Protein AF-0000000081651656 (afdb_homodimer)

Sequence (688 aa):
MAVCRRSLVIFRLFFKDVCDTKSYRFCSSAVPSQPAPKLKDTLEDSSKSPHETLLRNFGNVMRRVPSPVIVLTTSNDTAKRGMTCSSFTSVSFKPPIISVCVHDPSPMHELLLKTQKFAINILAKDQAHFGSRFSKPFSENTDQFHKIPCNSSSMGLPILKGVAGVLECKAHHVHAVGDHHVWYGEVVEASEELTDEPLLYWERSYRSVGDEIFMKAFEETTLLFDDWDHAAHLRMAWNYIKQHGKDDATPLIKMGIKKYNEKNMDKIQRGYHETVTIFYIHLVADAIRKCNQCQPEMTFEEFLEMQSQLSDRRLVNQYYSPETINSWEASASFIPPDRKPLPKMAVCRRSLVIFRLFFKDVCDTKSYRFCSSAVPSQPAPKLKDTLEDSSKSPHETLLRNFGNVMRRVPSPVIVLTTSNDTAKRGMTCSSFTSVSFKPPIISVCVHDPSPMHELLLKTQKFAINILAKDQAHFGSRFSKPFSENTDQFHKIPCNSSSMGLPILKGVAGVLECKAHHVHAVGDHHVWYGEVVEASEELTDEPLLYWERSYRSVGDEIFMKAFEETTLLFDDWDHAAHLRMAWNYIKQHGKDDATPLIKMGIKKYNEKNMDKIQRGYHETVTIFYIHLVADAIRKCNQCQPEMTFEEFLEMQSQLSDRRLVNQYYSPETINSWEASASFIPPDRKPLPK

Solvent-accessible surface area (backbone atoms only — not comparable to full-atom values): 39263 Å² total; per-residue (Å²): 134,88,80,76,83,78,78,78,85,81,82,79,72,83,71,84,73,84,77,84,81,78,81,74,77,78,76,76,74,74,72,78,71,73,72,69,76,72,70,69,72,67,68,65,73,70,74,60,50,72,65,52,49,40,48,50,32,41,52,57,38,55,32,54,47,47,26,41,35,29,35,43,18,27,40,57,99,86,46,73,51,60,34,44,43,48,42,64,42,69,50,18,69,64,59,40,27,34,37,38,53,40,54,60,85,40,73,64,56,60,50,41,73,72,51,44,38,37,22,42,32,32,26,15,59,87,37,30,33,58,41,28,59,30,45,51,81,87,50,95,87,55,69,83,58,68,94,49,66,62,45,68,44,100,85,54,27,56,40,64,64,83,28,26,20,40,35,34,25,40,56,68,52,74,46,83,44,72,37,12,33,41,37,30,26,36,54,78,42,43,44,64,45,82,90,48,56,52,23,68,46,63,37,97,52,96,58,51,71,48,52,46,30,36,48,48,10,53,75,67,60,52,50,50,72,88,62,64,42,71,66,43,53,51,50,52,49,49,53,38,2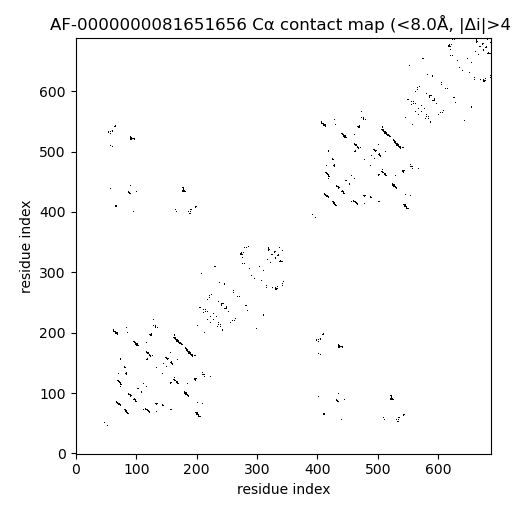8,72,72,54,33,58,78,64,19,47,61,52,50,54,51,49,51,50,53,46,45,62,77,40,51,91,75,53,86,70,76,81,40,38,23,64,52,52,51,50,52,51,51,49,47,48,52,47,59,64,40,50,76,70,44,80,83,60,51,70,68,56,50,42,65,76,44,48,67,72,74,42,84,63,49,59,58,64,24,26,48,72,72,55,64,69,30,68,62,22,32,74,36,74,56,82,57,78,66,38,81,77,85,128,136,81,76,86,78,79,79,81,85,84,78,80,78,81,84,83,74,86,91,80,85,76,79,76,76,77,75,75,76,76,71,79,72,74,75,71,78,72,71,74,72,69,69,66,75,69,74,60,50,71,64,52,50,41,48,49,32,39,49,56,37,55,32,55,48,46,26,42,35,29,35,43,18,29,40,58,100,87,47,75,50,60,34,44,42,50,40,65,41,70,51,19,70,64,59,41,28,35,37,40,54,39,56,60,84,42,73,64,55,60,48,40,73,72,51,45,38,38,22,42,33,32,27,14,58,87,36,30,32,58,41,28,58,30,45,50,81,86,49,94,86,54,69,82,57,68,94,50,66,63,44,69,44,98,86,53,27,54,39,64,64,83,27,24,20,40,37,34,24,39,55,69,50,73,45,84,45,72,38,12,33,40,37,29,26,34,54,76,41,43,43,62,46,82,91,48,55,53,24,68,45,64,34,98,52,97,59,52,71,48,54,46,30,36,47,48,10,51,76,65,60,53,48,50,73,88,62,63,42,71,68,43,53,50,50,52,49,49,52,38,27,73,71,54,32,58,78,64,19,46,63,52,51,55,50,49,51,50,53,45,44,61,77,39,52,91,75,53,85,72,76,82,41,38,22,63,53,53,48,50,52,50,50,50,45,49,51,46,59,64,39,51,76,72,44,81,83,62,50,69,70,55,50,41,65,76,44,49,66,73,75,42,84,63,51,58,58,64,24,26,48,71,71,55,63,69,30,69,61,21,32,74,35,74,58,80,58,78,65,36,80,77,84,127

Structure (mmCIF, N/CA/C/O backbone):
data_AF-0000000081651656-model_v1
#
loop_
_entity.id
_entity.type
_entity.pdbx_description
1 polymer 'Uncharacterized protein LOC102803195'
#
loop_
_atom_site.group_PDB
_atom_site.id
_atom_site.type_symbol
_atom_site.label_atom_id
_atom_site.label_alt_id
_atom_site.label_comp_id
_atom_site.label_asym_id
_atom_site.label_entity_id
_atom_site.label_seq_id
_atom_site.pdbx_PDB_ins_code
_atom_site.Cartn_x
_atom_site.Cartn_y
_atom_site.Cartn_z
_atom_site.occupancy
_atom_site.B_iso_or_equiv
_atom_site.auth_seq_id
_atom_site.auth_comp_id
_atom_site.auth_asym_id
_atom_site.auth_atom_id
_atom_site.pdbx_PDB_model_num
ATOM 1 N N . MET A 1 1 ? -4.996 29.234 -63.312 1 17.23 1 MET A N 1
ATOM 2 C CA . MET A 1 1 ? -3.811 29.594 -64.062 1 17.23 1 MET A CA 1
ATOM 3 C C . MET A 1 1 ? -2.732 30.203 -63.188 1 17.23 1 MET A C 1
ATOM 5 O O . MET A 1 1 ? -1.615 30.453 -63.656 1 17.23 1 MET A O 1
ATOM 9 N N . ALA A 1 2 ? -3.303 30.656 -62.094 1 18.16 2 ALA A N 1
ATOM 10 C CA . ALA A 1 2 ? -2.816 31.797 -61.312 1 18.16 2 ALA A CA 1
ATOM 11 C C . ALA A 1 2 ? -1.531 31.438 -60.594 1 18.16 2 ALA A C 1
ATOM 13 O O . ALA A 1 2 ? -1.496 30.484 -59.812 1 18.16 2 ALA A O 1
ATOM 14 N N . VAL A 1 3 ? -0.406 32.031 -61.031 1 18.34 3 VAL A N 1
ATOM 15 C CA . VAL A 1 3 ? 1.032 32.125 -61.281 1 18.34 3 VAL A CA 1
ATOM 16 C C . VAL A 1 3 ? 1.755 32.375 -59.938 1 18.34 3 VAL A C 1
ATOM 18 O O . VAL A 1 3 ? 1.139 32.781 -58.969 1 18.34 3 VAL A O 1
ATOM 21 N N . CYS A 1 4 ? 3.16 32.469 -59.938 1 18.39 4 CYS A N 1
ATOM 22 C CA . CYS A 1 4 ? 4.531 32.156 -59.531 1 18.39 4 CYS A CA 1
ATOM 23 C C . CYS A 1 4 ? 5.117 33.25 -58.656 1 18.39 4 CYS A C 1
ATOM 25 O O . CYS A 1 4 ? 6.324 33.281 -58.406 1 18.39 4 CYS A O 1
ATOM 27 N N . ARG A 1 5 ? 4.379 34.344 -58.25 1 16.83 5 ARG A N 1
ATOM 28 C CA . ARG A 1 5 ? 5.148 35.562 -58.344 1 16.83 5 ARG A CA 1
ATOM 29 C C . ARG A 1 5 ? 6.129 35.688 -57.188 1 16.83 5 ARG A C 1
ATOM 31 O O . ARG A 1 5 ? 5.785 36.219 -56.125 1 16.83 5 ARG A O 1
ATOM 38 N N . ARG A 1 6 ? 6.875 34.469 -56.688 1 18.61 6 ARG A N 1
ATOM 39 C CA . ARG A 1 6 ? 7.512 34.406 -55.375 1 18.61 6 ARG A CA 1
ATOM 40 C C . ARG A 1 6 ? 8.695 35.375 -55.312 1 18.61 6 ARG A C 1
ATOM 42 O O . ARG A 1 6 ? 9.711 35.188 -55.969 1 18.61 6 ARG A O 1
ATOM 49 N N . SER A 1 7 ? 8.414 36.656 -55.156 1 16.86 7 SER A N 1
ATOM 50 C CA . SER A 1 7 ? 9.242 37.844 -55.281 1 16.86 7 SER A CA 1
ATOM 51 C C . SER A 1 7 ? 10.438 37.781 -54.344 1 16.86 7 SER A C 1
ATOM 53 O O . SER A 1 7 ? 10.344 37.25 -53.219 1 16.86 7 SER A O 1
ATOM 55 N N . LEU A 1 8 ? 11.703 38.188 -54.719 1 18.03 8 LEU A N 1
ATOM 56 C CA . LEU A 1 8 ? 13.164 38.156 -54.719 1 18.03 8 LEU A CA 1
ATOM 57 C C . LEU A 1 8 ? 13.727 39.094 -53.656 1 18.03 8 LEU A C 1
ATOM 59 O O . LEU A 1 8 ? 14.945 39.188 -53.5 1 18.03 8 LEU A O 1
ATOM 63 N N . VAL A 1 9 ? 12.883 39.562 -52.562 1 17.59 9 VAL A N 1
ATOM 64 C CA . VAL A 1 9 ? 13.336 40.906 -52.25 1 17.59 9 VAL A CA 1
ATOM 65 C C . VAL A 1 9 ? 14.758 40.875 -51.688 1 17.59 9 VAL A C 1
ATOM 67 O O . VAL A 1 9 ? 15.148 39.875 -51.062 1 17.59 9 VAL A O 1
ATOM 70 N N . ILE A 1 10 ? 15.578 41.938 -51.906 1 16.58 10 ILE A N 1
ATOM 71 C CA . ILE A 1 10 ? 16.891 42.531 -52.094 1 16.58 10 ILE A CA 1
ATOM 72 C C . ILE A 1 10 ? 17.578 42.719 -50.75 1 16.58 10 ILE A C 1
ATOM 74 O O . ILE A 1 10 ? 17.016 43.344 -49.812 1 16.58 10 ILE A O 1
ATOM 78 N N . PHE A 1 11 ? 18.484 41.719 -50.344 1 17.72 11 PHE A N 1
ATOM 79 C CA . PHE A 1 11 ? 19.375 41.438 -49.25 1 17.72 11 PHE A CA 1
ATOM 80 C C . PHE A 1 11 ? 20.328 42.594 -48.969 1 17.72 11 PHE A C 1
ATOM 82 O O . PHE A 1 11 ? 21.234 42.844 -49.781 1 17.72 11 PHE A O 1
ATOM 89 N N . ARG A 1 12 ? 19.703 43.688 -48.5 1 16.39 12 ARG A N 1
ATOM 90 C CA . ARG A 1 12 ? 20.469 44.938 -48.375 1 16.39 12 ARG A CA 1
ATOM 91 C C . ARG A 1 12 ? 21.703 44.75 -47.531 1 16.39 12 ARG A C 1
ATOM 93 O O . ARG A 1 12 ? 21.625 44.188 -46.406 1 16.39 12 ARG A O 1
ATOM 100 N N . LEU A 1 13 ? 22.938 44.938 -48.031 1 17.17 13 LEU A N 1
ATOM 101 C CA . LEU A 1 13 ? 24.391 44.781 -47.906 1 17.17 13 LEU A CA 1
ATOM 102 C C . LEU A 1 13 ? 24.953 45.688 -46.844 1 17.17 13 LEU A C 1
ATOM 104 O O . LEU A 1 13 ? 26.109 45.562 -46.469 1 17.17 13 LEU A O 1
ATOM 108 N N . PHE A 1 14 ? 24.094 46.562 -46.094 1 17.25 14 PHE A N 1
ATOM 109 C CA . PHE A 1 14 ? 24.844 47.812 -45.906 1 17.25 14 PHE A CA 1
ATOM 110 C C . PHE A 1 14 ? 25.969 47.625 -44.938 1 17.25 14 PHE A C 1
ATOM 112 O O . PHE A 1 14 ? 25.797 46.969 -43.875 1 17.25 14 PHE A O 1
ATOM 119 N N . PHE A 1 15 ? 27.266 47.812 -45.375 1 18.12 15 PHE A N 1
ATOM 120 C CA . PHE A 1 15 ? 28.672 47.688 -45 1 18.12 15 PHE A CA 1
ATOM 121 C C . PHE A 1 15 ? 29.031 48.688 -43.906 1 18.12 15 PHE A C 1
ATOM 123 O O . PHE A 1 15 ? 30.094 49.312 -43.969 1 18.12 15 PHE A O 1
ATOM 130 N N . LYS A 1 16 ? 28.078 49.031 -43 1 17.36 16 LYS A N 1
ATOM 131 C CA . LYS A 1 16 ? 28.469 50.312 -42.469 1 17.36 16 LYS A CA 1
ATOM 132 C C . LYS A 1 16 ? 29.828 50.219 -41.781 1 17.36 16 LYS A C 1
ATOM 134 O O . LYS A 1 16 ? 30.109 49.25 -41.062 1 17.36 16 LYS A O 1
ATOM 139 N N . ASP A 1 17 ? 30.797 51.094 -42.062 1 17.39 17 ASP A N 1
ATOM 140 C CA . ASP A 1 17 ? 32.219 51.469 -42.031 1 17.39 17 ASP A CA 1
ATOM 141 C C . ASP A 1 17 ? 32.656 51.812 -40.625 1 17.39 17 ASP A C 1
ATOM 143 O O . ASP A 1 17 ? 33.875 51.906 -40.375 1 17.39 17 ASP A O 1
ATOM 147 N N . VAL A 1 18 ? 31.75 52.062 -39.656 1 17.45 18 VAL A N 1
ATOM 148 C CA . VAL A 1 18 ? 32.188 53.281 -38.969 1 17.45 18 VAL A CA 1
ATOM 149 C C . VAL A 1 18 ? 33.469 52.969 -38.188 1 17.45 18 VAL A C 1
ATOM 151 O O . VAL A 1 18 ? 33.719 51.844 -37.781 1 17.45 18 VAL A O 1
ATOM 154 N N . CYS A 1 19 ? 34.281 54.062 -37.812 1 17.08 19 CYS A N 1
ATOM 155 C CA . CYS A 1 19 ? 35.594 54.656 -37.688 1 17.08 19 CYS A CA 1
ATOM 156 C C . CYS A 1 19 ? 36.219 54.312 -36.344 1 17.08 19 CYS A C 1
ATOM 158 O O . CYS A 1 19 ? 37.438 54.062 -36.25 1 17.08 19 CYS A O 1
ATOM 160 N N . ASP A 1 20 ? 35.469 54.5 -35.219 1 17.12 20 ASP A N 1
ATOM 161 C CA . ASP A 1 20 ? 36.062 55.469 -34.281 1 17.12 20 ASP A CA 1
ATOM 162 C C . ASP A 1 20 ? 37.25 54.844 -33.531 1 17.12 20 ASP A C 1
ATOM 164 O O . ASP A 1 20 ? 37.344 53.625 -33.375 1 17.12 20 ASP A O 1
ATOM 168 N N . THR A 1 21 ? 38.125 55.75 -32.938 1 17.77 21 THR A N 1
ATOM 169 C CA . THR A 1 21 ? 39.469 56.031 -32.5 1 17.77 21 THR A CA 1
ATOM 170 C C . THR A 1 21 ? 39.844 55.219 -31.297 1 17.77 21 THR A C 1
ATOM 172 O O . THR A 1 21 ? 38.969 54.781 -30.531 1 17.77 21 THR A O 1
ATOM 175 N N . LYS A 1 22 ? 41.25 55.094 -31.078 1 19.75 22 LYS A N 1
ATOM 176 C CA . LYS A 1 22 ? 42.25 54.188 -30.547 1 19.75 22 LYS A CA 1
ATOM 177 C C . LYS A 1 22 ? 42.469 54.406 -29.062 1 19.75 22 LYS A C 1
ATOM 179 O O . LYS A 1 22 ? 43.375 53.812 -28.453 1 19.75 22 LYS A O 1
ATOM 184 N N . SER A 1 23 ? 41.625 55.25 -28.312 1 18.61 23 SER A N 1
ATOM 185 C CA . SER A 1 23 ? 42.469 55.781 -27.234 1 18.61 23 SER A CA 1
ATOM 186 C C . SER A 1 23 ? 43.031 54.656 -26.375 1 18.61 23 SER A C 1
ATOM 188 O O . SER A 1 23 ? 42.438 53.594 -26.234 1 18.61 23 SER A O 1
ATOM 190 N N . TYR A 1 24 ? 44.344 54.875 -25.938 1 18.89 24 TYR A N 1
ATOM 191 C CA . TYR A 1 24 ? 45.469 54.094 -25.391 1 18.89 24 TYR A CA 1
ATOM 192 C C . TYR A 1 24 ? 45.188 53.688 -23.953 1 18.89 24 TYR A C 1
ATOM 194 O O . TYR A 1 24 ? 45.656 54.344 -23.016 1 18.89 24 TYR A O 1
ATOM 202 N N . ARG A 1 25 ? 43.938 53.75 -23.438 1 18.8 25 ARG A N 1
ATOM 203 C CA . ARG A 1 25 ? 44.031 53.844 -21.984 1 18.8 25 ARG A CA 1
ATOM 204 C C . ARG A 1 25 ? 44.875 52.719 -21.391 1 18.8 25 ARG A C 1
ATOM 206 O O . ARG A 1 25 ? 44.906 51.625 -21.938 1 18.8 25 ARG A O 1
ATOM 213 N N . PHE A 1 26 ? 45.781 53.125 -20.438 1 20.94 26 PHE A N 1
ATOM 214 C CA . PHE A 1 26 ? 46.844 52.625 -19.594 1 20.94 26 PHE A CA 1
ATOM 215 C C . PHE A 1 26 ? 46.406 51.375 -18.859 1 20.94 26 PHE A C 1
ATOM 217 O O . PHE A 1 26 ? 45.344 51.344 -18.25 1 20.94 26 PHE A O 1
ATOM 224 N N . CYS A 1 27 ? 46.875 50.219 -19.234 1 19.75 27 CYS A N 1
ATOM 225 C CA . CYS A 1 27 ? 46.531 48.875 -18.812 1 19.75 27 CYS A CA 1
ATOM 226 C C . CYS A 1 27 ? 46.969 48.625 -17.375 1 19.75 27 CYS A C 1
ATOM 228 O O . CYS A 1 27 ? 48.156 48.406 -17.125 1 19.75 27 CYS A O 1
ATOM 230 N N . SER A 1 28 ? 46.594 49.625 -16.422 1 20.53 28 SER A N 1
ATOM 231 C CA . SER A 1 28 ? 47.188 49.344 -15.125 1 20.53 28 SER A CA 1
ATOM 232 C C . SER A 1 28 ? 47.031 47.875 -14.734 1 20.53 28 SER A C 1
ATOM 234 O O . SER A 1 28 ? 46 47.281 -14.953 1 20.53 28 SER A O 1
ATOM 236 N N . SER A 1 29 ? 48.125 47.188 -14.625 1 22.23 29 SER A N 1
ATOM 237 C CA . SER A 1 29 ? 48.375 45.781 -14.352 1 22.23 29 SER A CA 1
ATOM 238 C C . SER A 1 29 ? 47.812 45.375 -12.992 1 22.23 29 SER A C 1
ATOM 240 O O . SER A 1 29 ? 48.438 45.625 -11.961 1 22.23 29 SER A O 1
ATOM 242 N N . ALA A 1 30 ? 46.656 45.781 -12.57 1 22.78 30 ALA A N 1
ATOM 243 C CA . ALA A 1 30 ? 46.375 45.438 -11.18 1 22.78 30 ALA A CA 1
ATOM 244 C C . ALA A 1 30 ? 46.625 43.969 -10.898 1 22.78 30 ALA A C 1
ATOM 246 O O . ALA A 1 30 ? 46.25 43.094 -11.695 1 22.78 30 ALA A O 1
ATOM 247 N N . VAL A 1 31 ? 47.594 43.719 -10.07 1 24.84 31 VAL A N 1
ATOM 248 C CA . VAL A 1 31 ? 48.125 42.438 -9.555 1 24.84 31 VAL A CA 1
ATOM 249 C C . VAL A 1 31 ? 46.969 41.562 -9.078 1 24.84 31 VAL A C 1
ATOM 251 O O . VAL A 1 31 ? 46.062 42.031 -8.398 1 24.84 31 VAL A O 1
ATOM 254 N N . PRO A 1 32 ? 46.688 40.406 -9.688 1 24.7 32 PRO A N 1
ATOM 255 C CA . PRO A 1 32 ? 45.531 39.594 -9.336 1 24.7 32 PRO A CA 1
ATOM 256 C C . PRO A 1 32 ? 45.5 39.188 -7.863 1 24.7 32 PRO A C 1
ATOM 258 O O . PRO A 1 32 ? 46.5 38.719 -7.34 1 24.7 32 PRO A O 1
ATOM 261 N N . SER A 1 33 ? 45.031 40.062 -7 1 24.47 33 SER A N 1
ATOM 262 C CA . SER A 1 33 ? 44.969 39.625 -5.609 1 24.47 33 SER A CA 1
ATOM 263 C C . SER A 1 33 ? 44.5 38.188 -5.508 1 24.47 33 SER A C 1
ATOM 265 O O . SER A 1 33 ? 43.625 37.75 -6.258 1 24.47 33 SER A O 1
ATOM 267 N N . GLN A 1 34 ? 45.375 37.281 -5.09 1 25.28 34 GLN A N 1
ATOM 268 C CA . GLN A 1 34 ? 45.125 35.844 -4.875 1 25.28 34 GLN A CA 1
ATOM 269 C C . GLN A 1 34 ? 43.812 35.625 -4.133 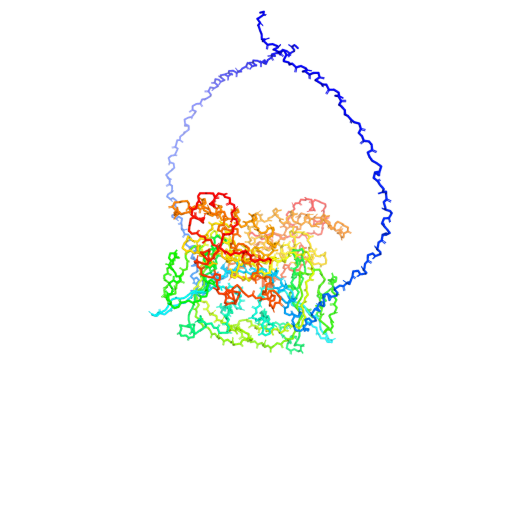1 25.28 34 GLN A C 1
ATOM 271 O O . GLN A 1 34 ? 43.562 36.25 -3.109 1 25.28 34 GLN A O 1
ATOM 276 N N . PRO A 1 35 ? 42.75 35.406 -4.855 1 27.45 35 PRO A N 1
ATOM 277 C CA . PRO A 1 35 ? 41.531 35.281 -4.055 1 27.45 35 PRO A CA 1
ATOM 278 C C . PRO A 1 35 ? 41.75 34.469 -2.783 1 27.45 35 PRO A C 1
ATOM 280 O O . PRO A 1 35 ? 42.625 33.594 -2.73 1 27.45 35 PRO A O 1
ATOM 283 N N . ALA A 1 36 ? 41.5 35 -1.613 1 28.02 36 ALA A N 1
ATOM 284 C CA . ALA A 1 36 ? 41.5 34.312 -0.337 1 28.02 36 ALA A CA 1
ATOM 285 C C . ALA A 1 36 ? 40.938 32.875 -0.49 1 28.02 36 ALA A C 1
ATOM 287 O O . ALA A 1 36 ? 40.062 32.656 -1.305 1 28.02 36 ALA A O 1
ATOM 288 N N . PRO A 1 37 ? 41.781 31.906 -0.199 1 25.22 37 PRO A N 1
ATOM 289 C CA . PRO A 1 37 ? 41.188 30.562 -0.336 1 25.22 37 PRO A CA 1
ATOM 290 C C . PRO A 1 37 ? 39.75 30.516 0.147 1 25.22 37 PRO A C 1
ATOM 292 O O . PRO A 1 37 ? 39.375 31.172 1.126 1 25.22 37 PRO A O 1
ATOM 295 N N . LYS A 1 38 ? 38.812 30.484 -0.799 1 27.73 38 LYS A N 1
ATOM 296 C CA . LYS A 1 38 ? 37.438 30.188 -0.373 1 27.73 38 LYS A CA 1
ATOM 297 C C . LYS A 1 38 ? 37.438 29.25 0.837 1 27.73 38 LYS A C 1
ATOM 299 O O . LYS A 1 38 ? 38 28.156 0.788 1 27.73 38 LYS A O 1
ATOM 304 N N . LEU A 1 39 ? 37.562 29.828 1.948 1 26.62 39 LEU A N 1
ATOM 305 C CA . LEU A 1 39 ? 37.188 28.922 3.027 1 26.62 39 LEU A CA 1
ATOM 306 C C . LEU A 1 39 ? 36.031 28 2.604 1 26.62 39 LEU A C 1
ATOM 308 O O . LEU A 1 39 ? 34.938 28.469 2.34 1 26.62 39 LEU A O 1
ATOM 312 N N . LYS A 1 40 ? 36.375 27.094 1.708 1 28.69 40 LYS A N 1
ATOM 313 C CA . LYS A 1 40 ? 35.438 26 1.62 1 28.69 40 LYS A CA 1
ATOM 314 C C . LYS A 1 40 ? 34.719 25.781 2.947 1 28.69 40 LYS A C 1
ATOM 316 O O . LYS A 1 40 ? 35.312 25.344 3.928 1 28.69 40 LYS A O 1
ATOM 321 N N . ASP A 1 41 ? 33.969 26.797 3.373 1 29.22 41 ASP A N 1
ATOM 322 C CA . ASP A 1 41 ? 33 26.453 4.438 1 29.22 41 ASP A CA 1
ATOM 323 C C . ASP A 1 41 ? 32.594 25 4.352 1 29.22 41 ASP A C 1
ATOM 325 O O . ASP A 1 41 ? 31.875 24.609 3.414 1 29.22 41 ASP A O 1
ATOM 329 N N . THR A 1 42 ? 33.5 24.125 4.512 1 31.84 42 THR A N 1
ATOM 330 C CA . THR A 1 42 ? 33.188 22.781 4.965 1 31.84 42 THR A CA 1
ATOM 331 C C . THR A 1 42 ? 31.906 22.797 5.812 1 31.84 42 THR A C 1
ATOM 333 O O . THR A 1 42 ? 31.953 23.094 7.008 1 31.84 42 THR A O 1
ATOM 336 N N . LEU A 1 43 ? 30.953 23.641 5.582 1 32.75 43 LEU A N 1
ATOM 337 C CA . LEU A 1 43 ? 29.703 23.328 6.266 1 32.75 43 LEU A CA 1
ATOM 338 C C . LEU A 1 43 ? 29.656 21.859 6.676 1 32.75 43 LEU A C 1
ATOM 340 O O . LEU A 1 43 ? 29.75 20.969 5.828 1 32.75 43 LEU A O 1
ATOM 344 N N . GLU A 1 44 ? 30.375 21.562 7.641 1 34.28 44 GLU A N 1
ATOM 345 C CA . GLU A 1 44 ? 30.375 20.312 8.383 1 34.28 44 GLU A CA 1
ATOM 346 C C . GLU A 1 44 ? 29.062 19.547 8.18 1 34.28 44 GLU A C 1
ATOM 348 O O . GLU A 1 44 ? 27.984 20.094 8.406 1 34.28 44 GLU A O 1
ATOM 353 N N . ASP A 1 45 ? 28.797 18.922 7.074 1 40.69 45 ASP A N 1
ATOM 354 C CA . ASP A 1 45 ? 27.938 17.75 7.125 1 40.69 45 ASP A CA 1
ATOM 355 C C . ASP A 1 45 ? 27.734 17.266 8.562 1 40.69 45 ASP A C 1
ATOM 357 O O . ASP A 1 45 ? 28.625 16.641 9.141 1 40.69 45 ASP A O 1
ATOM 361 N N . SER A 1 46 ? 27.562 18.156 9.453 1 44.09 46 SER A N 1
ATOM 362 C CA . SER A 1 46 ? 27.234 17.797 10.828 1 44.09 46 SER A CA 1
ATOM 363 C C . SER A 1 46 ? 26.891 16.312 10.938 1 44.09 46 SER A C 1
ATOM 365 O O . SER A 1 46 ? 26.031 15.82 10.203 1 44.09 46 SER A O 1
ATOM 367 N N . SER A 1 47 ? 27.781 15.461 11.211 1 51.38 47 SER A N 1
ATOM 368 C CA . SER A 1 47 ? 28 14.031 11.438 1 51.38 47 SER A CA 1
ATOM 369 C C . SER A 1 47 ? 26.734 13.375 12 1 51.38 47 SER A C 1
ATOM 371 O O . SER A 1 47 ? 26.531 13.344 13.219 1 51.38 47 SER A O 1
ATOM 373 N N . LYS A 1 48 ? 25.672 13.477 11.32 1 64.12 48 LYS A N 1
ATOM 374 C CA . LYS A 1 48 ? 24.516 12.719 11.812 1 64.12 48 LYS A CA 1
ATOM 375 C C . LYS A 1 48 ? 24.953 11.391 12.406 1 64.12 48 LYS A C 1
ATOM 377 O O . LYS A 1 48 ? 25.875 10.742 11.898 1 64.12 48 LYS A O 1
ATOM 382 N N . SER A 1 49 ? 24.578 11.273 13.617 1 82.88 49 SER A N 1
ATOM 383 C CA . SER A 1 49 ? 24.812 9.984 14.266 1 82.88 49 SER A CA 1
ATOM 384 C C . SER A 1 49 ? 24.375 8.828 13.367 1 82.88 49 SER A C 1
ATOM 386 O O . SER A 1 49 ? 23.547 9.016 12.477 1 82.88 49 SER A O 1
ATOM 388 N N . PRO A 1 50 ? 25.125 7.891 13.289 1 86.69 50 PRO A N 1
ATOM 389 C CA . PRO A 1 50 ? 24.719 6.703 12.539 1 86.69 50 PRO A CA 1
ATOM 390 C C . PRO A 1 50 ? 23.234 6.398 12.672 1 86.69 50 PRO A C 1
ATOM 392 O O . PRO A 1 50 ? 22.594 5.953 11.711 1 86.69 50 PRO A O 1
ATOM 395 N N . HIS A 1 51 ? 22.719 6.715 13.75 1 89.12 51 HIS A N 1
ATOM 396 C CA . HIS A 1 51 ? 21.297 6.48 13.984 1 89.12 51 HIS A CA 1
ATOM 397 C C . HIS A 1 51 ? 20.438 7.445 13.18 1 89.12 51 HIS A C 1
ATOM 399 O O . HIS A 1 51 ? 19.422 7.047 12.602 1 89.12 51 HIS A O 1
ATOM 405 N N . GLU A 1 52 ? 20.812 8.656 13.102 1 86.88 52 GLU A N 1
ATOM 406 C CA . GLU A 1 52 ? 20.078 9.656 12.344 1 86.88 52 GLU A CA 1
ATOM 407 C C . GLU A 1 52 ? 20.109 9.352 10.852 1 86.88 52 GLU A C 1
ATOM 409 O O . GLU A 1 52 ? 19.125 9.539 10.148 1 86.88 52 GLU A O 1
ATOM 414 N N . THR A 1 53 ? 21.25 8.906 10.461 1 90.69 53 THR A N 1
ATOM 415 C CA . THR A 1 53 ? 21.391 8.531 9.062 1 90.69 53 THR A CA 1
ATOM 416 C C . THR A 1 53 ? 20.484 7.355 8.719 1 90.69 53 THR A C 1
ATOM 418 O O . THR A 1 53 ? 19.844 7.34 7.664 1 90.69 53 THR A O 1
ATOM 421 N N . LEU A 1 54 ? 20.406 6.438 9.633 1 94.31 54 LEU A N 1
ATOM 422 C CA . LEU A 1 54 ? 19.531 5.281 9.445 1 94.31 54 LEU A CA 1
ATOM 423 C C . LEU A 1 54 ? 18.078 5.711 9.328 1 94.31 54 LEU A C 1
ATOM 425 O O . LEU A 1 54 ? 17.359 5.262 8.43 1 94.31 54 LEU A O 1
ATOM 429 N N . LEU A 1 55 ? 17.672 6.543 10.18 1 91.56 55 LEU A N 1
ATOM 430 C CA . LEU A 1 55 ? 16.281 6.992 10.18 1 91.56 55 LEU A CA 1
ATOM 431 C C . LEU A 1 55 ? 15.961 7.766 8.906 1 91.56 55 LEU A C 1
ATOM 433 O O . LEU A 1 55 ? 14.875 7.613 8.344 1 91.56 55 LEU A O 1
ATOM 437 N N . ARG A 1 56 ? 16.922 8.555 8.516 1 87.69 56 ARG A N 1
ATOM 438 C CA . ARG A 1 56 ? 16.734 9.297 7.273 1 87.69 56 ARG A CA 1
ATOM 439 C C . ARG A 1 56 ? 16.609 8.344 6.086 1 87.69 56 ARG A C 1
ATOM 441 O O . ARG A 1 56 ? 15.711 8.5 5.254 1 87.69 56 ARG A O 1
ATOM 448 N N . ASN A 1 57 ? 17.516 7.422 6.016 1 92.31 57 ASN A N 1
ATOM 449 C CA . ASN A 1 57 ? 17.469 6.445 4.93 1 92.31 57 ASN A CA 1
ATOM 450 C C . ASN A 1 57 ? 16.188 5.617 4.961 1 92.31 57 ASN A C 1
ATOM 452 O O . ASN A 1 57 ? 15.609 5.332 3.918 1 92.31 57 ASN A O 1
ATOM 456 N N . PHE A 1 58 ? 15.781 5.25 6.117 1 94.31 58 PHE A N 1
ATOM 457 C CA . PHE A 1 58 ? 14.531 4.523 6.285 1 94.31 58 PHE A CA 1
ATOM 458 C C . PHE A 1 58 ? 13.352 5.344 5.77 1 94.31 58 PHE A C 1
ATOM 460 O O . PHE A 1 58 ? 12.531 4.844 4.996 1 94.31 58 PHE A O 1
ATOM 467 N N . GLY A 1 59 ? 13.297 6.57 6.191 1 89.12 59 GLY A N 1
ATOM 468 C CA . GLY A 1 59 ? 12.273 7.48 5.707 1 89.12 59 GLY A CA 1
ATOM 469 C C . GLY A 1 59 ? 12.258 7.605 4.195 1 89.12 59 GLY A C 1
ATOM 470 O O . GLY A 1 59 ? 11.188 7.598 3.58 1 89.12 59 GLY A O 1
ATOM 471 N N . ASN A 1 60 ? 13.438 7.691 3.633 1 86.5 60 ASN A N 1
ATOM 472 C CA . ASN A 1 60 ? 13.555 7.816 2.186 1 86.5 60 ASN A CA 1
ATOM 473 C C . ASN A 1 60 ? 12.984 6.598 1.467 1 86.5 60 ASN A C 1
ATOM 475 O O . ASN A 1 60 ? 12.273 6.734 0.472 1 86.5 60 ASN A O 1
ATOM 479 N N . VAL A 1 61 ? 13.281 5.453 1.968 1 91.25 61 VAL A N 1
ATOM 480 C CA . VAL A 1 61 ? 12.789 4.223 1.355 1 91.25 61 VAL A CA 1
ATOM 481 C C . VAL A 1 61 ? 11.266 4.156 1.479 1 91.25 61 VAL A C 1
ATOM 483 O O . VAL A 1 61 ? 10.57 3.898 0.497 1 91.25 61 VAL A O 1
ATOM 486 N N . MET A 1 62 ? 10.75 4.418 2.633 1 90.44 62 MET A N 1
ATOM 487 C CA . MET A 1 62 ? 9.328 4.219 2.893 1 90.44 62 MET A CA 1
ATOM 488 C C . MET A 1 62 ? 8.492 5.27 2.17 1 90.44 62 MET A C 1
ATOM 490 O O . MET A 1 62 ? 7.328 5.027 1.849 1 90.44 62 MET A O 1
ATOM 494 N N . ARG A 1 63 ? 9.055 6.414 1.902 1 82.38 63 ARG A N 1
ATOM 495 C CA . ARG A 1 63 ? 8.352 7.445 1.147 1 82.38 63 ARG A CA 1
ATOM 496 C C . ARG A 1 63 ? 8.109 7.004 -0.292 1 82.38 63 ARG A C 1
ATOM 498 O O . ARG A 1 63 ? 7.219 7.523 -0.966 1 82.38 63 ARG A O 1
ATOM 505 N N . ARG A 1 64 ? 8.852 6.066 -0.668 1 82.56 64 ARG A N 1
ATOM 506 C CA . ARG A 1 64 ? 8.742 5.598 -2.047 1 82.56 64 ARG A CA 1
ATOM 507 C C . ARG A 1 64 ? 7.789 4.414 -2.152 1 82.56 64 ARG A C 1
ATOM 509 O O . ARG A 1 64 ? 7.445 3.984 -3.254 1 82.56 64 ARG A O 1
ATOM 516 N N . VAL A 1 65 ? 7.324 3.973 -1.112 1 88.62 65 VAL A N 1
ATOM 517 C CA . VAL A 1 65 ? 6.418 2.83 -1.099 1 88.62 65 VAL A CA 1
ATOM 518 C C . VAL A 1 65 ? 4.969 3.32 -1.049 1 88.62 65 VAL A C 1
ATOM 520 O O . VAL A 1 65 ? 4.527 3.865 -0.036 1 88.62 65 VAL A O 1
ATOM 523 N N . PRO A 1 66 ? 4.258 3.086 -2.109 1 88 66 PRO A N 1
ATOM 524 C CA . PRO A 1 66 ? 2.857 3.514 -2.096 1 88 66 PRO A CA 1
ATOM 525 C C . PRO A 1 66 ? 2.016 2.742 -1.083 1 88 66 PRO A C 1
ATOM 527 O O . PRO A 1 66 ? 2.209 1.537 -0.904 1 88 66 PRO A O 1
ATOM 530 N N . SER A 1 67 ? 1.184 3.439 -0.436 1 91.5 67 SER A N 1
ATOM 531 C CA . SER A 1 67 ? 0.265 2.85 0.533 1 91.5 67 SER A CA 1
ATOM 532 C C . SER A 1 67 ? -1.14 3.424 0.383 1 91.5 67 SER A C 1
ATOM 534 O O . SER A 1 67 ? -1.305 4.574 -0.027 1 91.5 67 SER A O 1
ATOM 536 N N . PRO A 1 68 ? -2.133 2.598 0.674 1 92.25 68 PRO A N 1
ATOM 537 C CA . PRO A 1 68 ? -3.488 3.152 0.667 1 92.25 68 PRO A CA 1
ATOM 538 C C . PRO A 1 68 ? -3.721 4.156 1.794 1 92.25 68 PRO A C 1
ATOM 540 O O . PRO A 1 68 ? -3.123 4.039 2.865 1 92.25 68 PRO A O 1
ATOM 543 N N . VAL A 1 69 ? -4.555 5.117 1.511 1 94.75 69 VAL A N 1
ATOM 544 C CA . VAL A 1 69 ? -4.961 6.055 2.551 1 94.75 69 VAL A CA 1
ATOM 545 C C . VAL A 1 69 ? -6.336 5.66 3.09 1 94.75 69 VAL A C 1
ATOM 547 O O . VAL A 1 69 ? -7.301 5.543 2.328 1 94.75 69 VAL A O 1
ATOM 550 N N . ILE A 1 70 ? -6.395 5.477 4.336 1 97.25 70 ILE A N 1
ATOM 551 C CA . ILE A 1 70 ? -7.66 5.098 4.961 1 97.25 70 ILE A CA 1
ATOM 552 C C . ILE A 1 70 ? -8 6.082 6.074 1 97.25 70 ILE A C 1
ATOM 554 O O . ILE A 1 70 ? -7.141 6.852 6.52 1 97.25 70 ILE A O 1
ATOM 558 N N . VAL A 1 71 ? -9.242 6.109 6.453 1 98 71 VAL A N 1
ATOM 559 C CA . VAL A 1 71 ? -9.68 6.75 7.691 1 98 71 VAL A CA 1
ATOM 560 C C . VAL A 1 71 ? -10.234 5.699 8.648 1 98 71 VAL A C 1
ATOM 562 O O . VAL A 1 71 ? -11.203 5.008 8.328 1 98 71 VAL A O 1
ATOM 565 N N . LEU A 1 72 ? -9.57 5.566 9.734 1 98.56 72 LEU A N 1
ATOM 566 C CA . LEU A 1 72 ? -10.039 4.754 10.852 1 98.56 72 LEU A CA 1
ATOM 567 C C . LEU A 1 72 ? -11.086 5.504 11.672 1 98.56 72 LEU A C 1
ATOM 569 O O . LEU A 1 72 ? -10.836 6.617 12.141 1 98.56 72 LEU A O 1
ATOM 573 N N . THR A 1 73 ? -12.336 4.934 11.766 1 98.31 73 THR A N 1
ATOM 574 C CA . THR A 1 73 ? -13.367 5.605 12.539 1 98.31 73 THR A CA 1
ATOM 575 C C . THR A 1 73 ? -13.875 4.703 13.664 1 98.31 73 THR A C 1
ATOM 577 O O . THR A 1 73 ? -13.898 3.479 13.523 1 98.31 73 THR A O 1
ATOM 580 N N . THR A 1 74 ? -14.219 5.277 14.758 1 98.12 74 THR A N 1
ATOM 581 C CA . THR A 1 74 ? -14.867 4.602 15.875 1 98.12 74 THR A CA 1
ATOM 582 C C . THR A 1 74 ? -15.766 5.57 16.641 1 98.12 74 THR A C 1
ATOM 584 O O . THR A 1 74 ? -15.742 6.777 16.391 1 98.12 74 THR A O 1
ATOM 587 N N . SER A 1 75 ? -16.625 4.969 17.406 1 96.19 75 SER A N 1
ATOM 588 C CA . SER A 1 75 ? -17.547 5.797 18.172 1 96.19 75 SER A CA 1
ATOM 589 C C . SER A 1 75 ? -18.094 5.043 19.391 1 96.19 75 SER A C 1
ATOM 591 O O . SER A 1 75 ? -18.109 3.809 19.391 1 96.19 75 SER A O 1
ATOM 593 N N . ASN A 1 76 ? -18.328 5.777 20.375 1 93.5 76 ASN A N 1
ATOM 594 C CA . ASN A 1 76 ? -19.188 5.344 21.469 1 93.5 76 ASN A CA 1
ATOM 595 C C . ASN A 1 76 ? -20.25 6.387 21.797 1 93.5 76 ASN A C 1
ATOM 597 O O . ASN A 1 76 ? -20.562 7.238 20.953 1 93.5 76 ASN A O 1
ATOM 601 N N . ASP A 1 77 ? -20.922 6.23 22.906 1 90.69 77 ASP A N 1
ATOM 602 C CA . ASP A 1 77 ? -22.062 7.094 23.25 1 90.69 77 ASP A CA 1
ATOM 603 C C . ASP A 1 77 ? -21.609 8.547 23.406 1 90.69 77 ASP A C 1
ATOM 605 O O . ASP A 1 77 ? -22.391 9.469 23.203 1 90.69 77 ASP A O 1
ATOM 609 N N . THR A 1 78 ? -20.344 8.781 23.672 1 88.56 78 THR A N 1
ATOM 610 C CA . THR A 1 78 ? -19.906 10.117 24.047 1 88.56 78 THR A CA 1
ATOM 611 C C . THR A 1 78 ? -18.953 10.695 23.016 1 88.56 78 THR A C 1
ATOM 613 O O . THR A 1 78 ? -18.703 11.898 22.984 1 88.56 78 THR A O 1
ATOM 616 N N . ALA A 1 79 ? -18.422 9.82 22.219 1 91.31 79 ALA A N 1
ATOM 617 C CA . ALA A 1 79 ? -17.375 10.32 21.328 1 91.31 79 ALA A CA 1
ATOM 618 C C . ALA A 1 79 ? -17.438 9.633 19.969 1 91.31 79 ALA A C 1
ATOM 620 O O . ALA A 1 79 ? -17.797 8.461 19.875 1 91.31 79 ALA A O 1
ATOM 621 N N . LYS A 1 80 ? -17.156 10.406 18.938 1 93.81 80 LYS A N 1
ATOM 622 C CA . LYS A 1 80 ? -17 9.977 17.547 1 93.81 80 LYS A CA 1
ATOM 623 C C . LYS A 1 80 ? -15.703 10.523 16.953 1 93.81 80 LYS A C 1
ATOM 625 O O . LYS A 1 80 ? -15.469 11.734 16.969 1 93.81 80 LYS A O 1
ATOM 630 N N . ARG A 1 81 ? -14.859 9.609 16.469 1 95.69 81 ARG A N 1
ATOM 631 C CA . ARG A 1 81 ? -13.555 10.078 15.992 1 95.69 81 ARG A CA 1
ATOM 632 C C . ARG A 1 81 ? -13.133 9.336 14.727 1 95.69 81 ARG A C 1
ATOM 634 O O . ARG A 1 81 ? -13.523 8.18 14.516 1 95.69 81 ARG A O 1
ATOM 641 N N . GLY A 1 82 ? -12.328 10.047 13.922 1 97.12 82 GLY A N 1
ATOM 642 C CA . GLY A 1 82 ? -11.617 9.477 12.781 1 97.12 82 GLY A CA 1
ATOM 643 C C . GLY A 1 82 ? -10.141 9.82 12.773 1 97.12 82 GLY A C 1
ATOM 644 O O . GLY A 1 82 ? -9.719 10.789 13.406 1 97.12 82 GLY A O 1
ATOM 645 N N . MET A 1 83 ? -9.414 9.023 12.109 1 96.75 83 MET A N 1
ATOM 646 C CA . MET A 1 83 ? -7.98 9.234 11.969 1 96.75 83 MET A CA 1
ATOM 647 C C . MET A 1 83 ? -7.484 8.742 10.617 1 96.75 83 MET A C 1
ATOM 649 O O . MET A 1 83 ? -7.742 7.598 10.227 1 96.75 83 MET A O 1
ATOM 653 N N . THR A 1 84 ? -6.77 9.578 9.93 1 96.25 84 THR A N 1
ATOM 654 C CA . THR A 1 84 ? -6.125 9.188 8.68 1 96.25 84 THR A CA 1
ATOM 655 C C . THR A 1 84 ? -4.887 8.336 8.953 1 96.25 84 THR A C 1
ATOM 657 O O . THR A 1 84 ? -4.094 8.656 9.844 1 96.25 84 THR A O 1
ATOM 660 N N . CYS A 1 85 ? -4.785 7.281 8.18 1 95.31 85 CYS A N 1
ATOM 661 C CA . CYS A 1 85 ? -3.686 6.34 8.344 1 95.31 85 CYS A CA 1
ATOM 662 C C . CYS A 1 85 ? -3.318 5.691 7.016 1 95.31 85 CYS A C 1
ATOM 664 O O . CYS A 1 85 ? -4.172 5.539 6.141 1 95.31 85 CYS A O 1
ATOM 666 N N . SER A 1 86 ? -2.029 5.34 6.906 1 93.69 86 SER A N 1
ATOM 667 C CA . SER A 1 86 ? -1.594 4.617 5.715 1 93.69 86 SER A CA 1
ATOM 668 C C . SER A 1 86 ? -0.968 3.277 6.082 1 93.69 86 SER A C 1
ATOM 670 O O . SER A 1 86 ? -0.583 2.506 5.199 1 93.69 86 SER A O 1
ATOM 672 N N . SER A 1 87 ? -0.809 3.016 7.352 1 95.12 87 SER A N 1
ATOM 673 C CA . SER A 1 87 ? -0.251 1.752 7.824 1 95.12 87 SER A CA 1
ATOM 674 C C . SER A 1 87 ? -1.321 0.669 7.902 1 95.12 87 SER A C 1
ATOM 676 O O . SER A 1 87 ? -1.498 0.038 8.945 1 95.12 87 SER A O 1
ATOM 678 N N . PHE A 1 88 ? -2.068 0.426 6.895 1 96.75 88 PHE A N 1
ATOM 679 C CA . PHE A 1 88 ? -3.158 -0.535 6.766 1 96.75 88 PHE A CA 1
ATOM 680 C C . PHE A 1 88 ? -2.709 -1.761 5.98 1 96.75 88 PHE A C 1
ATOM 682 O O . PHE A 1 88 ? -2.123 -1.634 4.902 1 96.75 88 PHE A O 1
ATOM 689 N N . THR A 1 89 ? -2.959 -2.941 6.539 1 96.31 89 THR A N 1
ATOM 690 C CA . THR A 1 89 ? -2.598 -4.152 5.812 1 96.31 89 THR A CA 1
ATOM 691 C C . THR A 1 89 ? -3.527 -5.305 6.188 1 96.31 89 THR A C 1
ATOM 693 O O . THR A 1 89 ? -4.066 -5.34 7.297 1 96.31 89 THR A O 1
ATOM 696 N N . SER A 1 90 ? -3.766 -6.195 5.23 1 95.88 90 SER A N 1
ATOM 697 C CA . SER A 1 90 ? -4.41 -7.473 5.52 1 95.88 90 SER A CA 1
ATOM 698 C C . SER A 1 90 ? -3.441 -8.438 6.191 1 95.88 90 SER A C 1
ATOM 700 O O . SER A 1 90 ? -2.307 -8.602 5.738 1 95.88 90 SER A O 1
ATOM 702 N N . VAL A 1 91 ? -3.898 -9.094 7.234 1 97.19 91 VAL A N 1
ATOM 703 C CA . VAL A 1 91 ? -3.012 -9.953 8.016 1 97.19 91 VAL A CA 1
ATOM 704 C C . VAL A 1 91 ? -3.404 -11.414 7.816 1 97.19 91 VAL A C 1
ATOM 706 O O . VAL A 1 91 ? -2.539 -12.281 7.668 1 97.19 91 VAL A O 1
ATOM 709 N N . SER A 1 92 ? -4.668 -11.641 7.844 1 96.44 92 SER A N 1
ATOM 710 C CA . SER A 1 92 ? -5.211 -12.992 7.762 1 96.44 92 SER A CA 1
ATOM 711 C C . SER A 1 92 ? -6.457 -13.039 6.883 1 96.44 92 SER A C 1
ATOM 713 O O . SER A 1 92 ? -7.242 -12.086 6.867 1 96.44 92 SER A O 1
ATOM 715 N N . PHE A 1 93 ? -6.578 -14.133 6.215 1 92.38 93 PHE A N 1
ATOM 716 C CA . PHE A 1 93 ? -7.777 -14.312 5.406 1 92.38 93 PHE A CA 1
ATOM 717 C C . PHE A 1 93 ? -8.797 -15.188 6.133 1 92.38 93 PHE A C 1
ATOM 719 O O . PHE A 1 93 ? -10 -14.938 6.055 1 92.38 93 PHE A O 1
ATOM 726 N N . LYS A 1 94 ? -8.328 -16.234 6.82 1 92.25 94 LYS A N 1
ATOM 727 C CA . LYS A 1 94 ? -9.203 -17.109 7.594 1 92.25 94 LYS A CA 1
ATOM 728 C C . LYS A 1 94 ? -8.75 -17.188 9.047 1 92.25 94 LYS A C 1
ATOM 730 O O . LYS A 1 94 ? -7.871 -17.984 9.391 1 92.25 94 LYS A O 1
ATOM 735 N N . PRO A 1 95 ? -9.508 -16.531 9.977 1 95.81 95 PRO A N 1
ATOM 736 C CA . PRO A 1 95 ? -10.523 -15.508 9.742 1 95.81 95 PRO A CA 1
ATOM 737 C C . PRO A 1 95 ? -9.953 -14.219 9.156 1 95.81 95 PRO A C 1
ATOM 739 O O . PRO A 1 95 ? -8.734 -14.016 9.188 1 95.81 95 PRO A O 1
ATOM 742 N N . PRO A 1 96 ? -10.836 -13.375 8.617 1 97.62 96 PRO A N 1
ATOM 743 C CA . PRO A 1 96 ? -10.328 -12.117 8.07 1 97.62 96 PRO A CA 1
ATOM 744 C C . PRO A 1 96 ? -9.922 -11.125 9.156 1 97.62 96 PRO A C 1
ATOM 746 O O . PRO A 1 96 ? -10.766 -10.695 9.953 1 97.62 96 PRO A O 1
ATOM 749 N N . ILE A 1 97 ? -8.672 -10.812 9.195 1 98.44 97 ILE A N 1
ATOM 750 C CA . ILE A 1 97 ? -8.102 -9.891 10.172 1 98.44 97 ILE A CA 1
ATOM 751 C C . ILE A 1 97 ? -7.23 -8.859 9.469 1 98.44 97 ILE A C 1
ATOM 753 O O . ILE A 1 97 ? -6.473 -9.195 8.555 1 98.44 97 ILE A O 1
ATOM 757 N N . ILE A 1 98 ? -7.379 -7.617 9.82 1 98.5 98 ILE A N 1
ATOM 758 C CA . ILE A 1 98 ? -6.562 -6.527 9.297 1 98.5 98 ILE A CA 1
ATOM 759 C C . ILE A 1 98 ? -5.805 -5.855 10.438 1 98.5 98 ILE A C 1
ATOM 761 O O . ILE A 1 98 ? -6.074 -6.121 11.609 1 98.5 98 ILE A O 1
ATOM 765 N N . SER A 1 99 ? -4.812 -5.055 10.062 1 98.44 99 SER A N 1
ATOM 766 C CA . SER A 1 99 ? -4.098 -4.293 11.078 1 98.44 99 SER A CA 1
ATOM 767 C C . SER A 1 99 ? -3.951 -2.83 10.68 1 98.44 99 SER A C 1
ATOM 769 O O . SER A 1 99 ? -3.941 -2.508 9.484 1 98.44 99 SER A O 1
ATOM 771 N N . VAL A 1 100 ? -3.869 -1.959 11.648 1 98.38 100 VAL A N 1
ATOM 772 C CA . VAL A 1 100 ? -3.555 -0.541 11.523 1 98.38 100 VAL A CA 1
ATOM 773 C C . VAL A 1 100 ? -2.65 -0.105 12.672 1 98.38 100 VAL A C 1
ATOM 775 O O . VAL A 1 100 ? -2.779 -0.602 13.797 1 98.38 100 VAL A O 1
ATOM 778 N N . CYS A 1 101 ? -1.77 0.806 12.406 1 98.19 101 CYS A N 1
ATOM 779 C CA . CYS A 1 101 ? -0.861 1.305 13.438 1 98.19 101 CYS A CA 1
ATOM 780 C C . CYS A 1 101 ? -1.279 2.693 13.906 1 98.19 101 CYS A C 1
ATOM 782 O O . CYS A 1 101 ? -1.446 3.604 13.094 1 98.19 101 CYS A O 1
ATOM 784 N N . VAL A 1 102 ? -1.404 2.822 15.164 1 97.56 102 VAL A N 1
ATOM 785 C CA . VAL A 1 102 ? -1.797 4.086 15.781 1 97.56 102 VAL A CA 1
ATOM 786 C C . VAL A 1 102 ? -0.644 4.633 16.625 1 97.56 102 VAL A C 1
ATOM 788 O O . VAL A 1 102 ? -0.079 3.916 17.453 1 97.56 102 VAL A O 1
ATOM 791 N N . HIS A 1 103 ? -0.328 5.895 16.406 1 94.38 103 HIS A N 1
ATOM 792 C CA . HIS A 1 103 ? 0.799 6.508 17.094 1 94.38 103 HIS A CA 1
ATOM 793 C C . HIS A 1 103 ? 0.618 6.445 18.609 1 94.38 103 HIS A C 1
ATOM 795 O O . HIS A 1 103 ? -0.508 6.523 19.109 1 94.38 103 HIS A O 1
ATOM 801 N N . ASP A 1 104 ? 1.697 6.301 19.328 1 94.38 104 ASP A N 1
ATOM 802 C CA . ASP A 1 104 ? 1.736 6.348 20.797 1 94.38 104 ASP A CA 1
ATOM 803 C C . ASP A 1 104 ? 2.484 7.586 21.281 1 94.38 104 ASP A C 1
ATOM 805 O O . ASP A 1 104 ? 3.695 7.707 21.078 1 94.38 104 ASP A O 1
ATOM 809 N N . PRO A 1 105 ? 1.853 8.523 21.922 1 91.69 105 PRO A N 1
ATOM 810 C CA . PRO A 1 105 ? 0.464 8.5 22.391 1 91.69 105 PRO A CA 1
ATOM 811 C C . PRO A 1 105 ? -0.519 9.016 21.344 1 91.69 105 PRO A C 1
ATOM 813 O O . PRO A 1 105 ? -0.117 9.703 20.391 1 91.69 105 PRO A O 1
ATOM 816 N N . SER A 1 106 ? -1.781 8.578 21.453 1 92.88 106 SER A N 1
ATOM 817 C CA . SER A 1 106 ? -2.83 9.023 20.531 1 92.88 106 SER A CA 1
ATOM 818 C C . SER A 1 106 ? -4.199 8.969 21.203 1 92.88 106 SER A C 1
ATOM 820 O O . SER A 1 106 ? -4.551 7.973 21.828 1 92.88 106 SER A O 1
ATOM 822 N N . PRO A 1 107 ? -4.934 10.031 21.109 1 92.81 107 PRO A N 1
ATOM 823 C CA . PRO A 1 107 ? -6.316 9.984 21.578 1 92.81 107 PRO A CA 1
ATOM 824 C C . PRO A 1 107 ? -7.133 8.875 20.922 1 92.81 107 PRO A C 1
ATOM 826 O O . PRO A 1 107 ? -8.023 8.305 21.562 1 92.81 107 PRO A O 1
ATOM 829 N N . MET A 1 108 ? -6.836 8.531 19.75 1 95.5 108 MET A N 1
ATOM 830 C CA . MET A 1 108 ? -7.535 7.449 19.062 1 95.5 108 MET A CA 1
ATOM 831 C C . MET A 1 108 ? -7.297 6.113 19.766 1 95.5 108 MET A C 1
ATOM 833 O O . MET A 1 108 ? -8.227 5.324 19.938 1 95.5 108 MET A O 1
ATOM 837 N N . HIS A 1 109 ? -6.031 5.898 20.125 1 97 109 HIS A N 1
ATOM 838 C CA . HIS A 1 109 ? -5.719 4.676 20.859 1 97 109 HIS A CA 1
ATOM 839 C C . HIS A 1 109 ? -6.566 4.559 22.125 1 97 109 HIS A C 1
ATOM 841 O O . HIS A 1 109 ? -7.133 3.5 22.406 1 97 109 HIS A O 1
ATOM 847 N N . GLU A 1 110 ? -6.668 5.633 22.859 1 95.69 110 GLU A N 1
ATOM 848 C CA . GLU A 1 110 ? -7.43 5.645 24.109 1 95.69 110 GLU A CA 1
ATOM 849 C C . GLU A 1 110 ? -8.906 5.344 23.859 1 95.69 110 GLU A C 1
ATOM 851 O O . GLU A 1 110 ? -9.531 4.609 24.625 1 95.69 110 GLU A O 1
ATOM 856 N N . LEU A 1 111 ? -9.438 5.906 22.812 1 96.06 111 LEU A N 1
ATOM 857 C CA . LEU A 1 111 ? -10.844 5.684 22.484 1 96.06 111 LEU A CA 1
ATOM 858 C C . LEU A 1 111 ? -11.07 4.25 22.031 1 96.06 111 LEU A C 1
ATOM 860 O O . LEU A 1 111 ? -12.078 3.635 22.391 1 96.06 111 LEU A O 1
ATOM 864 N N . LEU A 1 112 ? -10.172 3.715 21.266 1 98 112 LEU A N 1
ATOM 865 C CA . LEU A 1 112 ? -10.281 2.346 20.781 1 98 112 LEU A CA 1
ATOM 866 C C . LEU A 1 112 ? -10.266 1.351 21.938 1 98 112 LEU A C 1
ATOM 868 O O . LEU A 1 112 ? -10.922 0.311 21.875 1 98 112 LEU A O 1
ATOM 872 N N . LEU A 1 113 ? -9.461 1.651 22.969 1 97.69 113 LEU A N 1
ATOM 873 C CA . LEU A 1 113 ? -9.43 0.791 24.141 1 97.69 113 LEU A CA 1
ATOM 874 C C . LEU A 1 113 ? -10.812 0.679 24.766 1 97.69 113 LEU A C 1
ATOM 876 O O . LEU A 1 113 ? -11.164 -0.365 25.328 1 97.69 113 LEU A O 1
ATOM 880 N N . LYS A 1 114 ? -11.578 1.705 24.625 1 96.94 114 LYS A N 1
ATOM 881 C CA . LYS A 1 114 ? -12.914 1.753 25.219 1 96.94 114 LYS A CA 1
ATOM 882 C C . LYS A 1 114 ? -13.953 1.149 24.281 1 96.94 114 LYS A C 1
ATOM 884 O O . LYS A 1 114 ? -14.859 0.439 24.734 1 96.94 114 LYS A O 1
ATOM 889 N N . THR A 1 115 ? -13.891 1.42 23 1 97.62 115 THR A N 1
ATOM 890 C CA . THR A 1 115 ? -14.938 1.044 22.062 1 97.62 115 THR A CA 1
ATOM 891 C C . THR A 1 115 ? -14.758 -0.398 21.594 1 97.62 115 THR A C 1
ATOM 893 O O . THR A 1 115 ? -15.734 -1.106 21.344 1 97.62 115 THR A O 1
ATOM 896 N N . GLN A 1 116 ? -13.523 -0.812 21.297 1 98.12 116 GLN A N 1
ATOM 897 C CA . GLN A 1 116 ? -13.141 -2.156 20.875 1 98.12 116 GLN A CA 1
ATOM 898 C C . GLN A 1 116 ? -13.773 -2.512 19.531 1 98.12 116 GLN A C 1
ATOM 900 O O . GLN A 1 116 ? -14.047 -3.684 19.266 1 98.12 116 GLN A O 1
ATOM 905 N N . LYS A 1 117 ? -14.172 -1.59 18.797 1 98.56 117 LYS A N 1
ATOM 906 C CA . LYS A 1 117 ? -14.68 -1.727 17.438 1 98.56 117 LYS A CA 1
ATOM 907 C C . LYS A 1 117 ? -14.305 -0.519 16.578 1 98.56 117 LYS A C 1
ATOM 909 O O . LYS A 1 117 ? -14.133 0.587 17.109 1 98.56 117 LYS A O 1
ATOM 914 N N . PHE A 1 118 ? -14.141 -0.713 15.312 1 98.75 118 PHE A N 1
ATOM 915 C CA . PHE A 1 118 ? -13.797 0.388 14.422 1 98.75 118 PHE A CA 1
ATOM 916 C C . PHE A 1 118 ? -14.102 0.028 12.977 1 98.75 118 PHE A C 1
ATOM 918 O O . PHE A 1 118 ? -14.336 -1.14 12.656 1 98.75 118 PHE A O 1
ATOM 925 N N . ALA A 1 119 ? -14.164 1.003 12.188 1 98.69 119 ALA A N 1
ATOM 926 C CA . ALA A 1 119 ? -14.328 0.836 10.742 1 98.69 119 ALA A CA 1
ATOM 927 C C . ALA A 1 119 ? -13.117 1.384 9.992 1 98.69 119 ALA A C 1
ATOM 929 O O . ALA A 1 119 ? -12.547 2.398 10.383 1 98.69 119 ALA A O 1
ATOM 930 N N . ILE A 1 120 ? -12.734 0.691 8.984 1 98.5 120 ILE A N 1
ATOM 931 C CA . ILE A 1 120 ? -11.766 1.172 8 1 98.5 120 ILE A CA 1
ATOM 932 C C . ILE A 1 120 ? -12.5 1.719 6.781 1 98.5 120 ILE A C 1
ATOM 934 O O . ILE A 1 120 ? -13.242 0.988 6.113 1 98.5 120 ILE A O 1
ATOM 938 N N . ASN A 1 121 ? -12.352 2.967 6.52 1 97.5 121 ASN A N 1
ATOM 939 C CA . ASN A 1 121 ? -12.844 3.609 5.305 1 97.5 121 ASN A CA 1
ATOM 940 C C . ASN A 1 121 ? -11.727 3.834 4.293 1 97.5 121 ASN A C 1
ATOM 942 O O . ASN A 1 121 ? -10.891 4.719 4.473 1 97.5 121 ASN A O 1
ATOM 946 N N . ILE A 1 122 ? -11.656 3.006 3.27 1 96.5 122 ILE A N 1
ATOM 947 C CA . ILE A 1 122 ? -10.648 3.166 2.223 1 96.5 122 ILE A CA 1
ATOM 948 C C . ILE A 1 122 ? -11.047 4.32 1.303 1 96.5 122 ILE A C 1
ATOM 950 O O . ILE A 1 122 ? -12.023 4.219 0.554 1 96.5 122 ILE A O 1
ATOM 954 N N . LEU A 1 123 ? -10.258 5.352 1.323 1 95.12 123 LEU A N 1
ATOM 955 C CA . LEU A 1 123 ? -10.648 6.57 0.619 1 95.12 123 LEU A CA 1
ATOM 956 C C . LEU A 1 123 ? -10.523 6.387 -0.89 1 95.12 123 LEU A C 1
ATOM 958 O O . LEU A 1 123 ? -9.594 5.734 -1.365 1 95.12 123 LEU A O 1
ATOM 962 N N . ALA A 1 124 ? -11.414 7.004 -1.535 1 92.75 124 ALA A N 1
ATOM 963 C CA . ALA A 1 124 ? -11.359 7.043 -2.994 1 92.75 124 ALA A CA 1
ATOM 964 C C . ALA A 1 124 ? -10.391 8.117 -3.477 1 92.75 124 ALA A C 1
ATOM 966 O O . ALA A 1 124 ? -10.039 9.031 -2.725 1 92.75 124 ALA A O 1
ATOM 967 N N . LYS A 1 125 ? -10.031 8.039 -4.695 1 89.56 125 LYS A N 1
ATOM 968 C CA . LYS A 1 125 ? -9.016 8.891 -5.309 1 89.56 125 LYS A CA 1
ATOM 969 C C . LYS A 1 125 ? -9.367 10.367 -5.156 1 89.56 125 LYS A C 1
ATOM 971 O O . LYS A 1 125 ? -8.484 11.211 -5.004 1 89.56 125 LYS A O 1
ATOM 976 N N . ASP A 1 126 ? -10.625 10.719 -5.129 1 89.25 126 ASP A N 1
ATOM 977 C CA . ASP A 1 126 ? -11.055 12.117 -5.113 1 89.25 126 ASP A CA 1
ATOM 978 C C . ASP A 1 126 ? -11.383 12.57 -3.691 1 89.25 126 ASP A C 1
ATOM 980 O O . ASP A 1 126 ? -11.969 13.633 -3.494 1 89.25 126 ASP A O 1
ATOM 984 N N . GLN A 1 127 ? -10.977 11.805 -2.723 1 93.12 127 GLN A N 1
ATOM 985 C CA . GLN A 1 127 ? -11.375 12.102 -1.352 1 93.12 127 GLN A CA 1
ATOM 986 C C . GLN A 1 127 ? -10.172 12.516 -0.506 1 93.12 127 GLN A C 1
ATOM 988 O O . GLN A 1 127 ? -10.117 12.211 0.688 1 93.12 127 GLN A O 1
ATOM 993 N N . ALA A 1 128 ? -9.25 13.125 -1.119 1 92.62 128 ALA A N 1
ATOM 994 C CA . ALA A 1 128 ? -8.086 13.617 -0.39 1 92.62 128 ALA A CA 1
ATOM 995 C C . ALA A 1 128 ? -8.5 14.586 0.714 1 92.62 128 ALA A C 1
ATOM 997 O O . ALA A 1 128 ? -7.871 14.633 1.773 1 92.62 128 ALA A O 1
ATOM 998 N N . HIS A 1 129 ? -9.586 15.312 0.521 1 93.19 129 HIS A N 1
ATOM 999 C CA . HIS A 1 129 ? -10.055 16.281 1.507 1 93.19 129 HIS A CA 1
ATOM 1000 C C . HIS A 1 129 ? -10.539 15.586 2.775 1 93.19 129 HIS A C 1
ATOM 1002 O O . HIS A 1 129 ? -10.391 16.125 3.877 1 93.19 129 HIS A O 1
ATOM 1008 N N . PHE A 1 130 ? -11.117 14.367 2.674 1 94.12 130 PHE A N 1
ATOM 1009 C CA . PHE A 1 130 ? -11.43 13.586 3.863 1 94.12 130 PHE A CA 1
ATOM 1010 C C . PHE A 1 130 ? -10.164 13.234 4.629 1 94.12 130 PHE A C 1
ATOM 1012 O O . PHE A 1 130 ? -10.094 13.414 5.848 1 94.12 130 PHE A O 1
ATOM 1019 N N . GLY A 1 131 ? -9.195 12.758 3.855 1 94.94 131 GLY A N 1
ATOM 1020 C CA . GLY A 1 131 ? -7.922 12.414 4.48 1 94.94 131 GLY A CA 1
ATOM 1021 C C . GLY A 1 131 ? -7.297 13.578 5.227 1 94.94 131 GLY A C 1
ATOM 1022 O O . GLY A 1 131 ? -6.797 13.414 6.34 1 94.94 131 GLY A O 1
ATOM 1023 N N . SER A 1 132 ? -7.352 14.711 4.59 1 92.88 132 SER A N 1
ATOM 1024 C CA . SER A 1 132 ? -6.797 15.914 5.199 1 92.88 132 SER A CA 1
ATOM 1025 C C . SER A 1 132 ? -7.531 16.266 6.488 1 92.88 132 SER A C 1
ATOM 1027 O O . SER A 1 132 ? -6.898 16.594 7.5 1 92.88 132 SER A O 1
ATOM 1029 N N . ARG A 1 133 ? -8.812 16.172 6.5 1 93.38 133 ARG A N 1
ATOM 1030 C CA . ARG A 1 133 ? -9.641 16.484 7.66 1 93.38 133 ARG A CA 1
ATOM 1031 C C . ARG A 1 133 ? -9.266 15.609 8.852 1 93.38 133 ARG A C 1
ATOM 1033 O O . ARG A 1 133 ? -9.055 16.109 9.953 1 93.38 133 ARG A O 1
ATOM 1040 N N . PHE A 1 134 ? -9.102 14.398 8.617 1 95 134 PHE A N 1
ATOM 1041 C CA . PHE A 1 134 ? -8.93 13.453 9.711 1 95 134 PHE A CA 1
ATOM 1042 C C . PHE A 1 134 ? -7.457 13.281 10.062 1 95 134 PHE A C 1
ATOM 1044 O O . PHE A 1 134 ? -7.109 12.492 10.945 1 95 134 PHE A O 1
ATOM 1051 N N . SER A 1 135 ? -6.613 13.969 9.359 1 92.5 135 SER A N 1
ATOM 1052 C CA . SER A 1 135 ? -5.195 13.961 9.695 1 92.5 135 SER A CA 1
ATOM 1053 C C . SER A 1 135 ? -4.844 15.086 10.664 1 92.5 135 SER A C 1
ATOM 1055 O O . SER A 1 135 ? -3.744 15.117 11.219 1 92.5 135 SER A O 1
ATOM 1057 N N . LYS A 1 136 ? -5.773 15.977 10.875 1 87.75 136 LYS A N 1
ATOM 1058 C CA . LYS A 1 136 ? -5.547 17.109 11.773 1 87.75 136 LYS A CA 1
ATOM 1059 C C . LYS A 1 136 ? -5.504 16.641 13.227 1 87.75 136 LYS A C 1
ATOM 1061 O O . LYS A 1 136 ? -6.199 15.695 13.609 1 87.75 136 LYS A O 1
ATOM 1066 N N . PRO A 1 137 ? -4.688 17.344 13.977 1 81.31 137 PRO A N 1
ATOM 1067 C CA . PRO A 1 137 ? -4.637 17 15.398 1 81.31 137 PRO A CA 1
ATOM 1068 C C . PRO A 1 137 ? -5.992 17.156 16.094 1 81.31 137 PRO A C 1
ATOM 1070 O O . PRO A 1 137 ? -6.758 18.062 15.758 1 81.31 137 PRO A O 1
ATOM 1073 N N . PHE A 1 138 ? -6.129 16.312 17 1 75.06 138 PHE A N 1
ATOM 1074 C CA . PHE A 1 138 ? -7.383 16.25 17.734 1 75.06 138 PHE A CA 1
ATOM 1075 C C . PHE A 1 138 ? -7.551 17.469 18.625 1 75.06 138 PHE A C 1
ATOM 1077 O O . PHE A 1 138 ? -6.586 17.938 19.234 1 75.06 138 PHE A O 1
ATOM 1084 N N . SER A 1 139 ? -8.727 17.953 18.516 1 77 139 SER A N 1
ATOM 1085 C CA . SER A 1 139 ? -9.18 18.953 19.484 1 77 139 SER A CA 1
ATOM 1086 C C . SER A 1 139 ? -10.555 18.594 20.031 1 77 139 SER A C 1
ATOM 1088 O O . SER A 1 139 ? -11.461 18.234 19.281 1 77 139 SER A O 1
ATOM 1090 N N . GLU A 1 140 ? -10.664 18.469 21.375 1 67.75 140 GLU A N 1
ATOM 1091 C CA . GLU A 1 140 ? -11.891 18.047 22.062 1 67.75 140 GLU A CA 1
ATOM 1092 C C . GLU A 1 140 ? -13.094 18.844 21.562 1 67.75 140 GLU A C 1
ATOM 1094 O O . GLU A 1 140 ? -14.203 18.312 21.5 1 67.75 140 GLU A O 1
ATOM 1099 N N . ASN A 1 141 ? -12.836 19.969 21.172 1 69.69 141 ASN A N 1
ATOM 1100 C CA . ASN A 1 141 ? -13.969 20.844 20.891 1 69.69 141 ASN A CA 1
ATOM 1101 C C . ASN A 1 141 ? -14.273 20.891 19.391 1 69.69 141 ASN A C 1
ATOM 1103 O O . ASN A 1 141 ? -15.047 21.734 18.938 1 69.69 141 ASN A O 1
ATOM 1107 N N . THR A 1 142 ? -13.75 19.953 18.719 1 78.81 142 THR A N 1
ATOM 1108 C CA . THR A 1 142 ? -13.969 20.047 17.281 1 78.81 142 THR A CA 1
ATOM 1109 C C . THR A 1 142 ? -14.742 18.828 16.766 1 78.81 142 THR A C 1
ATOM 1111 O O . THR A 1 142 ? -14.469 17.703 17.172 1 78.81 142 THR A O 1
ATOM 1114 N N . ASP A 1 143 ? -15.82 19.141 16.016 1 87.88 143 ASP A N 1
ATOM 1115 C CA . ASP A 1 143 ? -16.531 18.094 15.297 1 87.88 143 ASP A CA 1
ATOM 1116 C C . ASP A 1 143 ? -15.82 17.719 13.992 1 87.88 143 ASP A C 1
ATOM 1118 O O . ASP A 1 143 ? -16.031 18.375 12.969 1 87.88 143 ASP A O 1
ATOM 1122 N N . GLN A 1 144 ? -15.094 16.656 14.023 1 91.19 144 GLN A N 1
ATOM 1123 C CA . GLN A 1 144 ? -14.328 16.219 12.859 1 91.19 144 GLN A CA 1
ATOM 1124 C C . GLN A 1 144 ? -15.258 15.891 11.688 1 91.19 144 GLN A C 1
ATOM 1126 O O . GLN A 1 144 ? -14.844 15.953 10.531 1 91.19 144 GLN A O 1
ATOM 1131 N N . PHE A 1 145 ? -16.406 15.586 12 1 93.94 145 PHE A N 1
ATOM 1132 C CA . PHE A 1 145 ? -17.297 15.055 10.977 1 93.94 145 PHE A CA 1
ATOM 1133 C C . PHE A 1 145 ? -18.203 16.141 10.414 1 93.94 145 PHE A C 1
ATOM 1135 O O . PHE A 1 145 ? -19.078 15.875 9.594 1 93.94 145 PHE A O 1
ATOM 1142 N N . HIS A 1 146 ? -17.969 17.359 10.844 1 91.38 146 HIS A N 1
ATOM 1143 C CA . HIS A 1 146 ? -18.75 18.484 10.32 1 91.38 146 HIS A CA 1
ATOM 1144 C C . HIS A 1 146 ? -18.672 18.547 8.805 1 91.38 146 HIS A C 1
ATOM 1146 O O . HIS A 1 146 ? -17.578 18.594 8.234 1 91.38 146 HIS A O 1
ATOM 1152 N N . LYS A 1 147 ? -19.781 18.422 8.078 1 90.44 147 LYS A N 1
ATOM 1153 C CA . LYS A 1 147 ? -19.938 18.516 6.629 1 90.44 147 LYS A CA 1
ATOM 1154 C C . LYS A 1 147 ? -19.281 17.328 5.922 1 90.44 147 LYS A C 1
ATOM 1156 O O . LYS A 1 147 ? -18.891 17.422 4.758 1 90.44 147 LYS A O 1
ATOM 1161 N N . ILE A 1 148 ? -19 16.312 6.602 1 93.31 148 ILE A N 1
ATOM 1162 C CA . ILE A 1 148 ? -18.547 15.055 6.012 1 93.31 148 ILE A CA 1
ATOM 1163 C C . ILE A 1 148 ? -19.703 14.062 5.934 1 93.31 148 ILE A C 1
ATOM 1165 O O . ILE A 1 148 ? -20.234 13.641 6.965 1 93.31 148 ILE A O 1
ATOM 1169 N N . PRO A 1 149 ? -20.141 13.766 4.707 1 94.5 149 PRO A N 1
ATOM 1170 C CA . PRO A 1 149 ? -21.219 12.781 4.598 1 94.5 149 PRO A CA 1
ATOM 1171 C C . PRO A 1 149 ? -20.859 11.43 5.207 1 94.5 149 PRO A C 1
ATOM 1173 O O . PRO A 1 149 ? -19.875 10.82 4.816 1 94.5 149 PRO A O 1
ATOM 1176 N N . CYS A 1 150 ? -21.656 11.016 6.152 1 94.62 150 CYS A N 1
ATOM 1177 C CA . CYS A 1 150 ? -21.375 9.789 6.887 1 94.62 150 CYS A CA 1
ATOM 1178 C C . CYS A 1 150 ? -22.656 9.133 7.359 1 94.62 150 CYS A C 1
ATOM 1180 O O . CYS A 1 150 ? -23.656 9.812 7.598 1 94.62 150 CYS A O 1
ATOM 1182 N N . ASN A 1 151 ? -22.688 7.809 7.41 1 94.62 151 ASN A N 1
ATOM 1183 C CA . ASN A 1 151 ? -23.766 7.012 7.992 1 94.62 151 ASN A CA 1
ATOM 1184 C C . ASN A 1 151 ? -23.266 6.203 9.195 1 94.62 151 ASN A C 1
ATOM 1186 O O . ASN A 1 151 ? -22.062 6.023 9.375 1 94.62 151 ASN A O 1
ATOM 1190 N N . SER A 1 152 ? -24.234 5.828 10.008 1 95.69 152 SER A N 1
ATOM 1191 C CA . SER A 1 152 ? -23.922 4.906 11.102 1 95.69 152 SER A CA 1
ATOM 1192 C C . SER A 1 152 ? -24.188 3.461 10.695 1 95.69 152 SER A C 1
ATOM 1194 O O . SER A 1 152 ? -25.25 3.146 10.156 1 95.69 152 SER A O 1
ATOM 1196 N N . SER A 1 153 ? -23.203 2.674 10.906 1 95.75 153 SER A N 1
ATOM 1197 C CA . SER A 1 153 ? -23.391 1.255 10.617 1 95.75 153 SER A CA 1
ATOM 1198 C C . SER A 1 153 ? -24.297 0.599 11.656 1 95.75 153 SER A C 1
ATOM 1200 O O . SER A 1 153 ? -24.734 1.252 12.602 1 95.75 153 SER A O 1
ATOM 1202 N N . SER A 1 154 ? -24.578 -0.697 11.391 1 93.75 154 SER A N 1
ATOM 1203 C CA . SER A 1 154 ? -25.375 -1.456 12.352 1 93.75 154 SER A CA 1
ATOM 1204 C C . SER A 1 154 ? -24.656 -1.582 13.688 1 93.75 154 SER A C 1
ATOM 1206 O O . SER A 1 154 ? -25.312 -1.711 14.734 1 93.75 154 SER A O 1
ATOM 1208 N N . MET A 1 155 ? -23.375 -1.408 13.742 1 95.12 155 MET A N 1
ATOM 1209 C CA . MET A 1 155 ? -22.578 -1.493 14.961 1 95.12 155 MET A CA 1
ATOM 1210 C C . MET A 1 155 ? -22.406 -0.116 15.586 1 95.12 155 MET A C 1
ATOM 1212 O O . MET A 1 155 ? -21.703 0.026 16.594 1 95.12 155 MET A O 1
ATOM 1216 N N . GLY A 1 156 ? -22.969 0.87 14.938 1 96.44 156 GLY A N 1
ATOM 1217 C CA . GLY A 1 156 ? -22.844 2.223 15.453 1 96.44 156 GLY A CA 1
ATOM 1218 C C . GLY A 1 156 ? -21.578 2.916 15.008 1 96.44 156 GLY A C 1
ATOM 1219 O O . GLY A 1 156 ? -21.188 3.943 15.578 1 96.44 156 GLY A O 1
ATOM 1220 N N . LEU A 1 157 ? -20.891 2.389 14.055 1 98 157 LEU A N 1
ATOM 1221 C CA . LEU A 1 157 ? -19.641 2.957 13.57 1 98 157 LEU A CA 1
ATOM 1222 C C . LEU A 1 157 ? -19.906 4 12.492 1 98 157 LEU A C 1
ATOM 1224 O O . LEU A 1 157 ? -20.766 3.809 11.633 1 98 157 LEU A O 1
ATOM 1228 N N . PRO A 1 158 ? -19.219 5.125 12.539 1 97.88 158 PRO A N 1
ATOM 1229 C CA . PRO A 1 158 ? -19.328 6.09 11.445 1 97.88 158 PRO A CA 1
ATOM 1230 C C . PRO A 1 158 ? -18.734 5.562 10.141 1 97.88 158 PRO A C 1
ATOM 1232 O O . PRO A 1 158 ? -17.578 5.145 10.109 1 97.88 158 PRO A O 1
ATOM 1235 N N . ILE A 1 159 ? -19.469 5.566 9.078 1 97.69 159 ILE A N 1
ATOM 1236 C CA . ILE A 1 159 ? -19.031 5.129 7.762 1 97.69 159 ILE A CA 1
ATOM 1237 C C . ILE A 1 159 ? -19.078 6.305 6.785 1 97.69 159 ILE A C 1
ATOM 1239 O O . ILE A 1 159 ? -20.141 6.887 6.562 1 97.69 159 ILE A O 1
ATOM 1243 N N . LEU A 1 160 ? -17.953 6.652 6.25 1 96.5 160 LEU A N 1
ATOM 1244 C CA . LEU A 1 160 ? -17.891 7.746 5.289 1 96.5 160 LEU A CA 1
ATOM 1245 C C . LEU A 1 160 ? -18.547 7.348 3.967 1 96.5 160 LEU A C 1
ATOM 1247 O O . LEU A 1 160 ? -18.406 6.203 3.523 1 96.5 160 LEU A O 1
ATOM 1251 N N . LYS A 1 161 ? -19.156 8.273 3.338 1 94.81 161 LYS A N 1
ATOM 1252 C CA . LYS A 1 161 ? -19.812 8 2.059 1 94.81 161 LYS A CA 1
ATOM 1253 C C . LYS A 1 161 ? -18.828 8.164 0.901 1 94.81 161 LYS A C 1
ATOM 1255 O O . LYS A 1 161 ? -17.922 9.008 0.956 1 94.81 161 LYS A O 1
ATOM 1260 N N . GLY A 1 162 ? -18.984 7.336 -0.112 1 93.31 162 GLY A N 1
ATOM 1261 C CA . GLY A 1 162 ? -18.234 7.5 -1.347 1 93.31 162 GLY A CA 1
ATOM 1262 C C . GLY A 1 162 ? -16.859 6.859 -1.299 1 93.31 162 GLY A C 1
ATOM 1263 O O . GLY A 1 162 ? -16.062 7.02 -2.225 1 93.31 162 GLY A O 1
ATOM 1264 N N . VAL A 1 163 ? -16.578 6.148 -0.272 1 94.94 163 VAL A N 1
ATOM 1265 C CA . VAL A 1 163 ? -15.258 5.543 -0.119 1 94.94 163 VAL A CA 1
ATOM 1266 C C . VAL A 1 163 ? -15.148 4.316 -1.02 1 94.94 163 VAL A C 1
ATOM 1268 O O . VAL A 1 163 ? -16.156 3.785 -1.488 1 94.94 163 VAL A O 1
ATOM 1271 N N . ALA A 1 164 ? -13.938 3.893 -1.306 1 92.94 164 ALA A N 1
ATOM 1272 C CA . ALA A 1 164 ? -13.672 2.771 -2.203 1 92.94 164 ALA A CA 1
ATOM 1273 C C . ALA A 1 164 ? -14.062 1.445 -1.558 1 92.94 164 ALA A C 1
ATOM 1275 O O . ALA A 1 164 ? -14.406 0.486 -2.254 1 92.94 164 ALA A O 1
ATOM 1276 N N . GLY A 1 165 ? -14.047 1.354 -0.284 1 94.94 165 GLY A N 1
ATOM 1277 C CA . GLY A 1 165 ? -14.398 0.166 0.477 1 94.94 165 GLY A CA 1
ATOM 1278 C C . GLY A 1 165 ? -14.508 0.424 1.968 1 94.94 165 GLY A C 1
ATOM 1279 O O . GLY A 1 165 ? -13.969 1.408 2.475 1 94.94 165 GLY A O 1
ATOM 1280 N N . VAL A 1 166 ? -15.258 -0.446 2.611 1 97.12 166 VAL A N 1
ATOM 1281 C CA . VAL A 1 166 ? -15.445 -0.339 4.055 1 97.12 166 VAL A CA 1
ATOM 1282 C C . VAL A 1 166 ? -15.258 -1.709 4.703 1 97.12 166 VAL A C 1
ATOM 1284 O O . VAL A 1 166 ? -15.727 -2.721 4.18 1 97.12 166 VAL A O 1
ATOM 1287 N N . LEU A 1 167 ? -14.531 -1.732 5.793 1 98.19 167 LEU A N 1
ATOM 1288 C CA . LEU A 1 167 ? -14.414 -2.895 6.664 1 98.19 167 LEU A CA 1
ATOM 1289 C C . LEU A 1 167 ? -14.844 -2.555 8.086 1 98.19 167 LEU A C 1
ATOM 1291 O O . LEU A 1 167 ? -14.312 -1.628 8.695 1 98.19 167 LEU A O 1
ATOM 1295 N N . GLU A 1 168 ? -15.805 -3.205 8.555 1 98.69 168 GLU A N 1
ATOM 1296 C CA . GLU A 1 168 ? -16.188 -3.074 9.953 1 98.69 168 GLU A CA 1
ATOM 1297 C C . GLU A 1 168 ? -15.547 -4.172 10.805 1 98.69 168 GLU A C 1
ATOM 1299 O O . GLU A 1 168 ? -15.609 -5.352 10.453 1 98.69 168 GLU A O 1
ATOM 1304 N N . CYS A 1 169 ? -15.008 -3.7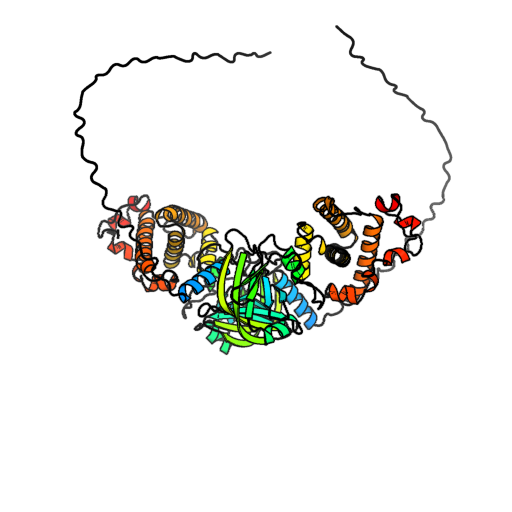5 11.93 1 98.75 169 CYS A N 1
ATOM 1305 C CA . CYS A 1 169 ? -14.156 -4.684 12.656 1 98.75 169 CYS A CA 1
ATOM 1306 C C . CYS A 1 169 ? -14.477 -4.66 14.148 1 98.75 169 CYS A C 1
ATOM 1308 O O . CYS A 1 169 ? -14.828 -3.615 14.695 1 98.75 169 CYS A O 1
ATOM 1310 N N . LYS A 1 170 ? -14.297 -5.82 14.703 1 98.62 170 LYS A N 1
ATOM 1311 C CA . LYS A 1 170 ? -14.125 -5.941 16.156 1 98.62 170 LYS A CA 1
ATOM 1312 C C . LYS A 1 170 ? -12.648 -6.043 16.531 1 98.62 170 LYS A C 1
ATOM 1314 O O . LYS A 1 170 ? -11.883 -6.75 15.867 1 98.62 170 LYS A O 1
ATOM 1319 N N . ALA A 1 171 ? -12.305 -5.266 17.516 1 97.5 171 ALA A N 1
ATOM 1320 C CA . ALA A 1 171 ? -10.906 -5.34 17.938 1 97.5 171 ALA A CA 1
ATOM 1321 C C . ALA A 1 171 ? -10.531 -6.766 18.344 1 97.5 171 ALA A C 1
ATOM 1323 O O . ALA A 1 171 ? -11.289 -7.441 19.047 1 97.5 171 ALA A O 1
ATOM 1324 N N . HIS A 1 172 ? -9.477 -7.219 17.859 1 92.38 172 HIS A N 1
ATOM 1325 C CA . HIS A 1 172 ? -8.969 -8.562 18.125 1 92.38 172 HIS A CA 1
ATOM 1326 C C . HIS A 1 172 ? -7.852 -8.539 19.156 1 92.38 172 HIS A C 1
ATOM 1328 O O . HIS A 1 172 ? -7.973 -9.156 20.219 1 92.38 172 HIS A O 1
ATOM 1334 N N . HIS A 1 173 ? -6.688 -7.859 18.844 1 93.5 173 HIS A N 1
ATOM 1335 C CA . HIS A 1 173 ? -5.523 -7.648 19.703 1 93.5 173 HIS A CA 1
ATOM 1336 C C . HIS A 1 173 ? -4.898 -6.277 19.453 1 93.5 173 HIS A C 1
ATOM 1338 O O . HIS A 1 173 ? -5.141 -5.66 18.422 1 93.5 173 HIS A O 1
ATOM 1344 N N . VAL A 1 174 ? -4.277 -5.805 20.484 1 96.88 174 VAL A N 1
ATOM 1345 C CA . VAL A 1 174 ? -3.453 -4.613 20.297 1 96.88 174 VAL A CA 1
ATOM 1346 C C . VAL A 1 174 ? -2.088 -4.828 20.953 1 96.88 174 VAL A C 1
ATOM 1348 O O . VAL A 1 174 ? -1.994 -5.406 22.031 1 96.88 174 VAL A O 1
ATOM 1351 N N . HIS A 1 175 ? -1.038 -4.496 20.25 1 95.94 175 HIS A N 1
ATOM 1352 C CA . HIS A 1 175 ? 0.333 -4.621 20.734 1 95.94 175 HIS A CA 1
ATOM 1353 C C . HIS A 1 175 ? 1.086 -3.301 20.609 1 95.94 175 HIS A C 1
ATOM 1355 O O . HIS A 1 175 ? 0.93 -2.586 19.609 1 95.94 175 HIS A O 1
ATOM 1361 N N . ALA A 1 176 ? 1.853 -2.996 21.641 1 96.62 176 ALA A N 1
ATOM 1362 C CA . ALA A 1 176 ? 2.783 -1.875 21.547 1 96.62 176 ALA A CA 1
ATOM 1363 C C . ALA A 1 176 ? 4.039 -2.275 20.766 1 96.62 176 ALA A C 1
ATOM 1365 O O . ALA A 1 176 ? 4.676 -3.281 21.094 1 96.62 176 ALA A O 1
ATOM 1366 N N . VAL A 1 177 ? 4.41 -1.565 19.75 1 97.25 177 VAL A N 1
ATOM 1367 C CA . VAL A 1 177 ? 5.602 -1.808 18.938 1 97.25 177 VAL A CA 1
ATOM 1368 C C . VAL A 1 177 ? 6.297 -0.483 18.641 1 97.25 177 VAL A C 1
ATOM 1370 O O . VAL A 1 177 ? 5.832 0.292 17.797 1 97.25 177 VAL A O 1
ATOM 1373 N N . GLY A 1 178 ? 7.398 -0.238 19.297 1 96.81 178 GLY A N 1
ATOM 1374 C CA . GLY A 1 178 ? 8.086 1.03 19.094 1 96.81 178 GLY A CA 1
ATOM 1375 C C . GLY A 1 178 ? 7.234 2.23 19.484 1 96.81 178 GLY A C 1
ATOM 1376 O O . GLY A 1 178 ? 6.727 2.311 20.594 1 96.81 178 GLY A O 1
ATOM 1377 N N . ASP A 1 179 ? 7.031 3.1 18.531 1 96.31 179 ASP A N 1
ATOM 1378 C CA . ASP A 1 179 ? 6.32 4.344 18.812 1 96.31 179 ASP A CA 1
ATOM 1379 C C . ASP A 1 179 ? 4.863 4.258 18.359 1 96.31 179 ASP A C 1
ATOM 1381 O O . ASP A 1 179 ? 4.191 5.277 18.219 1 96.31 179 ASP A O 1
ATOM 1385 N N . HIS A 1 180 ? 4.355 3.023 18.125 1 97.75 180 HIS A N 1
ATOM 1386 C CA . HIS A 1 180 ? 2.961 2.836 17.734 1 97.75 180 HIS A CA 1
ATOM 1387 C C . HIS A 1 180 ? 2.332 1.667 18.484 1 97.75 180 HIS A C 1
ATOM 1389 O O . HIS A 1 180 ? 3.043 0.85 19.078 1 97.75 180 HIS A O 1
ATOM 1395 N N . HIS A 1 181 ? 1.047 1.688 18.484 1 98.25 181 HIS A N 1
ATOM 1396 C CA . HIS A 1 181 ? 0.231 0.521 18.812 1 98.25 181 HIS A CA 1
ATOM 1397 C C . HIS A 1 181 ? -0.316 -0.128 17.547 1 98.25 181 HIS A C 1
ATOM 1399 O O . HIS A 1 181 ? -0.922 0.547 16.703 1 98.25 181 HIS A O 1
ATOM 1405 N N . VAL A 1 182 ? -0.078 -1.399 17.406 1 98.38 182 VAL A N 1
ATOM 1406 C CA . VAL A 1 182 ? -0.646 -2.135 16.281 1 98.38 182 VAL A CA 1
ATOM 1407 C C . VAL A 1 182 ? -1.989 -2.738 16.688 1 98.38 182 VAL A C 1
ATOM 1409 O O . VAL A 1 182 ? -2.049 -3.611 17.562 1 98.38 182 VAL A O 1
ATOM 1412 N N . TRP A 1 183 ? -3.037 -2.24 16.078 1 98.69 183 TRP A N 1
ATOM 1413 C CA . TRP A 1 183 ? -4.387 -2.736 16.312 1 98.69 183 TRP A CA 1
ATOM 1414 C C . TRP A 1 183 ? -4.773 -3.781 15.266 1 98.69 183 TRP A C 1
ATOM 1416 O O . TRP A 1 183 ? -4.664 -3.537 14.062 1 98.69 183 TRP A O 1
ATOM 1426 N N . TYR A 1 184 ? -5.172 -4.902 15.734 1 98.69 184 TYR A N 1
ATOM 1427 C CA . TYR A 1 184 ? -5.727 -5.949 14.883 1 98.69 184 TYR A CA 1
ATOM 1428 C C . TYR A 1 184 ? -7.246 -5.98 14.977 1 98.69 184 TYR A C 1
ATOM 1430 O O . TYR A 1 184 ? -7.805 -5.941 16.078 1 98.69 184 TYR A O 1
ATOM 1438 N N . GLY A 1 185 ? -7.914 -6.012 13.859 1 98.75 185 GLY A N 1
ATOM 1439 C CA . GLY A 1 185 ? -9.367 -6.074 13.812 1 98.75 185 GLY A CA 1
ATOM 1440 C C . GLY A 1 185 ? -9.891 -7.258 13.023 1 98.75 185 GLY A C 1
ATOM 1441 O O . GLY A 1 185 ? -9.5 -7.469 11.875 1 98.75 185 GLY A O 1
ATOM 1442 N N . GLU A 1 186 ? -10.695 -8 13.648 1 98.69 186 GLU A N 1
ATOM 1443 C CA . GLU A 1 186 ? -11.43 -9.031 12.914 1 98.69 186 GLU A CA 1
ATOM 1444 C C . GLU A 1 186 ? -12.57 -8.43 12.109 1 98.69 186 GLU A C 1
ATOM 1446 O O . GLU A 1 186 ? -13.438 -7.75 12.672 1 98.69 186 GLU A O 1
ATOM 1451 N N . VAL A 1 187 ? -12.586 -8.656 10.852 1 98.69 187 VAL A N 1
ATOM 1452 C CA . VAL A 1 187 ? -13.594 -8.078 9.969 1 98.69 187 VAL A CA 1
ATOM 1453 C C . VAL A 1 187 ? -14.914 -8.836 10.125 1 98.69 187 VAL A C 1
ATOM 1455 O O . VAL A 1 187 ? -14.945 -10.062 10.008 1 98.69 187 VAL A O 1
ATOM 1458 N N . VAL A 1 188 ? -15.945 -8.109 10.32 1 98.12 188 VAL A N 1
ATOM 1459 C CA . VAL A 1 188 ? -17.25 -8.75 10.5 1 98.12 188 VAL A CA 1
ATOM 1460 C C . VAL A 1 188 ? -18.172 -8.352 9.359 1 98.12 188 VAL A C 1
ATOM 1462 O O . VAL A 1 188 ? -19.203 -8.992 9.133 1 98.12 188 VAL A O 1
ATOM 1465 N N . GLU A 1 189 ? -17.875 -7.234 8.734 1 97.56 189 GLU A N 1
ATOM 1466 C CA . GLU A 1 189 ? -18.578 -6.777 7.551 1 97.56 189 GLU A CA 1
ATOM 1467 C C . GLU A 1 189 ? -17.641 -6.113 6.559 1 97.56 189 GLU A C 1
ATOM 1469 O O . GLU A 1 189 ? -16.719 -5.398 6.953 1 97.56 189 GLU A O 1
ATOM 1474 N N . ALA A 1 190 ? -17.828 -6.406 5.297 1 96.94 190 ALA A N 1
ATOM 1475 C CA . ALA A 1 190 ? -17.047 -5.809 4.219 1 96.94 190 ALA A CA 1
ATOM 1476 C C . ALA A 1 190 ? -17.938 -5.406 3.051 1 96.94 190 ALA A C 1
ATOM 1478 O O . ALA A 1 190 ? -18.828 -6.16 2.652 1 96.94 190 ALA A O 1
ATOM 1479 N N . SER A 1 191 ? -17.703 -4.211 2.596 1 93.81 191 SER A N 1
ATOM 1480 C CA . SER A 1 191 ? -18.484 -3.74 1.457 1 93.81 191 SER A CA 1
ATOM 1481 C C . SER A 1 191 ? -17.656 -2.826 0.561 1 93.81 191 SER A C 1
ATOM 1483 O O . SER A 1 191 ? -16.719 -2.184 1.024 1 93.81 191 SER A O 1
ATOM 1485 N N . GLU A 1 192 ? -17.875 -2.912 -0.697 1 87.06 192 GLU A N 1
ATOM 1486 C CA . GLU A 1 192 ? -17.266 -2.02 -1.671 1 87.06 192 GLU A CA 1
ATOM 1487 C C . GLU A 1 192 ? -18.281 -1.088 -2.303 1 87.06 192 GLU A C 1
ATOM 1489 O O . GLU A 1 192 ? -19.469 -1.412 -2.357 1 87.06 192 GLU A O 1
ATOM 1494 N N . GLU A 1 193 ? -17.891 0.106 -2.404 1 72.56 193 GLU A N 1
ATOM 1495 C CA . GLU A 1 193 ? -18.688 0.979 -3.258 1 72.56 193 GLU A CA 1
ATOM 1496 C C . GLU A 1 193 ? -18.094 1.066 -4.664 1 72.56 193 GLU A C 1
ATOM 1498 O O . GLU A 1 193 ? -16.875 1.001 -4.84 1 72.56 193 GLU A O 1
ATOM 1503 N N . LEU A 1 194 ? -18.625 0.388 -5.723 1 62.62 194 LEU A N 1
ATOM 1504 C CA . LEU A 1 194 ? -18.234 -0.012 -7.07 1 62.62 194 LEU A CA 1
ATOM 1505 C C . LEU A 1 194 ? -17.109 0.864 -7.602 1 62.62 194 LEU A C 1
ATOM 1507 O O . LEU A 1 194 ? -16.094 0.354 -8.094 1 62.62 194 LEU A O 1
ATOM 1511 N N . THR A 1 195 ? -17.25 2.008 -8.211 1 60.53 195 THR A N 1
ATOM 1512 C CA . THR A 1 195 ? -16.484 2.443 -9.375 1 60.53 195 THR A CA 1
ATOM 1513 C C . THR A 1 195 ? -15.289 3.293 -8.961 1 60.53 195 THR A C 1
ATOM 1515 O O . THR A 1 195 ? -14.516 3.742 -9.805 1 60.53 195 THR A O 1
ATOM 1518 N N . ASP A 1 196 ? -14.742 3.205 -7.621 1 74.5 196 ASP A N 1
ATOM 1519 C CA . ASP A 1 196 ? -13.742 4.25 -7.422 1 74.5 196 ASP A CA 1
ATOM 1520 C C . ASP A 1 196 ? -12.383 3.648 -7.086 1 74.5 196 ASP A C 1
ATOM 1522 O O . ASP A 1 196 ? -12.297 2.619 -6.414 1 74.5 196 ASP A O 1
ATOM 1526 N N . GLU A 1 197 ? -11.383 4.23 -7.73 1 85.62 197 GLU A N 1
ATOM 1527 C CA . GLU A 1 197 ? -9.992 3.9 -7.41 1 85.62 197 GLU A CA 1
ATOM 1528 C C . GLU A 1 197 ? -9.594 4.445 -6.043 1 85.62 197 GLU A C 1
ATOM 1530 O O . GLU A 1 197 ? -9.984 5.555 -5.672 1 85.62 197 GLU A O 1
ATOM 1535 N N . PRO A 1 198 ? -8.867 3.674 -5.254 1 90.69 198 PRO A N 1
ATOM 1536 C CA . PRO A 1 198 ? -8.469 4.148 -3.93 1 90.69 198 PRO A CA 1
ATOM 1537 C C . PRO A 1 198 ? -7.445 5.285 -3.996 1 90.69 198 PRO A C 1
ATOM 1539 O O . PRO A 1 198 ? -6.707 5.395 -4.977 1 90.69 198 PRO A O 1
ATOM 1542 N N . LEU A 1 199 ? -7.488 6.07 -3.033 1 90.25 199 LEU A N 1
ATOM 1543 C CA . LEU A 1 199 ? -6.469 7.098 -2.832 1 90.25 199 LEU A CA 1
ATOM 1544 C C . LEU A 1 199 ? -5.168 6.484 -2.336 1 90.25 199 LEU A C 1
ATOM 1546 O O . LEU A 1 199 ? -5.172 5.676 -1.403 1 90.25 199 LEU A O 1
ATOM 1550 N N . LEU A 1 200 ? -4.07 6.84 -2.986 1 88.62 200 LEU A N 1
ATOM 1551 C CA . LEU A 1 200 ? -2.766 6.324 -2.592 1 88.62 200 LEU A CA 1
ATOM 1552 C C . LEU A 1 200 ? -1.891 7.434 -2.023 1 88.62 200 LEU A C 1
ATOM 1554 O O . LEU A 1 200 ? -1.903 8.562 -2.525 1 88.62 200 LEU A O 1
ATOM 1558 N N . TYR A 1 201 ? -1.271 7.008 -1.029 1 84.88 201 TYR A N 1
ATOM 1559 C CA . TYR A 1 201 ? -0.122 7.797 -0.594 1 84.88 201 TYR A CA 1
ATOM 1560 C C . TYR A 1 201 ? 1.146 7.352 -1.312 1 84.88 201 TYR A C 1
ATOM 1562 O O . TYR A 1 201 ? 1.569 6.199 -1.183 1 84.88 201 TYR A O 1
ATOM 1570 N N . TRP A 1 202 ? 1.542 8.055 -2.236 1 75.44 202 TRP A N 1
ATOM 1571 C CA . TRP A 1 202 ? 2.764 7.73 -2.967 1 75.44 202 TRP A CA 1
ATOM 1572 C C . TRP A 1 202 ? 3.572 8.992 -3.256 1 75.44 202 TRP A C 1
ATOM 1574 O O . TRP A 1 202 ? 3.072 9.93 -3.889 1 75.44 202 TRP A O 1
ATOM 1584 N N . GLU A 1 203 ? 4.414 9.328 -2.506 1 62.38 203 GLU A N 1
ATOM 1585 C CA . GLU A 1 203 ? 5.07 10.562 -2.918 1 62.38 203 GLU A CA 1
ATOM 1586 C C . GLU A 1 203 ? 6.586 10.445 -2.799 1 62.38 203 GLU A C 1
ATOM 1588 O O . GLU A 1 203 ? 7.098 9.828 -1.863 1 62.38 203 GLU A O 1
ATOM 1593 N N . ARG A 1 204 ? 7.07 10.891 -3.889 1 60.31 204 ARG A N 1
ATOM 1594 C CA . ARG A 1 204 ? 8.516 11.07 -4.008 1 60.31 204 ARG A CA 1
ATOM 1595 C C . ARG A 1 204 ? 8.969 12.336 -3.293 1 60.31 204 ARG A C 1
ATOM 1597 O O . ARG A 1 204 ? 10.016 12.898 -3.619 1 60.31 204 ARG A O 1
ATOM 1604 N N . SER A 1 205 ? 7.977 12.781 -2.34 1 61.69 205 SER A N 1
ATOM 1605 C CA . SER A 1 205 ? 8.367 13.984 -1.621 1 61.69 205 SER A CA 1
ATOM 1606 C C . SER A 1 205 ? 8.609 13.695 -0.143 1 61.69 205 SER A C 1
ATOM 1608 O O . SER A 1 205 ? 8.344 12.586 0.328 1 61.69 205 SER A O 1
ATOM 1610 N N . TYR A 1 206 ? 9.258 14.531 0.573 1 68.56 206 TYR A N 1
ATOM 1611 C CA . TYR A 1 206 ? 9.617 14.391 1.979 1 68.56 206 TYR A CA 1
ATOM 1612 C C . TYR A 1 206 ? 8.453 14.781 2.883 1 68.56 206 TYR A C 1
ATOM 1614 O O . TYR A 1 206 ? 8.656 15.133 4.047 1 68.56 206 TYR A O 1
ATOM 1622 N N . ARG A 1 207 ? 7.242 14.594 2.352 1 76.81 207 ARG A N 1
ATOM 1623 C CA . ARG A 1 207 ? 6.07 14.992 3.129 1 76.81 207 ARG A CA 1
ATOM 1624 C C . ARG A 1 207 ? 5.523 13.82 3.934 1 76.81 207 ARG A C 1
ATOM 1626 O O . ARG A 1 207 ? 5.629 12.664 3.512 1 76.81 207 ARG A O 1
ATOM 1633 N N . SER A 1 208 ? 4.996 14.172 5.129 1 81.94 208 SER A N 1
ATOM 1634 C CA . SER A 1 208 ? 4.195 13.203 5.867 1 81.94 208 SER A CA 1
ATOM 1635 C C . SER A 1 208 ? 2.924 12.836 5.109 1 81.94 208 SER A C 1
ATOM 1637 O O . SER A 1 208 ? 2.549 13.516 4.152 1 81.94 208 SER A O 1
ATOM 1639 N N . VAL A 1 209 ? 2.238 11.789 5.594 1 81.62 209 VAL A N 1
ATOM 1640 C CA . VAL A 1 209 ? 0.975 11.383 4.988 1 81.62 209 VAL A CA 1
ATOM 1641 C C . VAL A 1 209 ? -0.033 12.523 5.074 1 81.62 209 VAL A C 1
ATOM 1643 O O . VAL A 1 209 ? -0.685 12.859 4.082 1 81.62 209 VAL A O 1
ATOM 1646 N N . GLY A 1 210 ? -0.12 13.125 6.219 1 86.31 210 GLY A N 1
ATOM 1647 C CA . GLY A 1 210 ? -1.036 14.242 6.391 1 86.31 210 GLY A CA 1
ATOM 1648 C C . GLY A 1 210 ? -0.746 15.406 5.461 1 86.31 210 GLY A C 1
ATOM 1649 O O . GLY A 1 210 ? -1.658 15.945 4.836 1 86.31 210 GLY A O 1
ATOM 1650 N N . ASP A 1 211 ? 0.509 15.734 5.312 1 89.69 211 ASP A N 1
ATOM 1651 C CA . ASP A 1 211 ? 0.897 16.859 4.461 1 89.69 211 ASP A CA 1
ATOM 1652 C C . ASP A 1 211 ? 0.682 16.531 2.986 1 89.69 211 ASP A C 1
ATOM 1654 O O . ASP A 1 211 ? 0.256 17.391 2.211 1 89.69 211 ASP A O 1
ATOM 1658 N N . GLU A 1 212 ? 1.007 15.344 2.652 1 88.56 212 GLU A N 1
ATOM 1659 C CA . GLU A 1 212 ? 0.833 14.945 1.259 1 88.56 212 GLU A CA 1
ATOM 1660 C C . GLU A 1 212 ? -0.638 14.977 0.855 1 88.56 212 GLU A C 1
ATOM 1662 O O . GLU A 1 212 ? -0.982 15.477 -0.218 1 88.56 212 GLU A O 1
ATOM 1667 N N . ILE A 1 213 ? -1.39 14.438 1.697 1 90.12 213 ILE A N 1
ATOM 1668 C CA . ILE A 1 213 ? -2.816 14.375 1.4 1 90.12 213 ILE A CA 1
ATOM 1669 C C . ILE A 1 213 ? -3.41 15.781 1.403 1 90.12 213 ILE A C 1
ATOM 1671 O O . ILE A 1 213 ? -4.262 16.109 0.57 1 90.12 213 ILE A O 1
ATOM 1675 N N . PHE A 1 214 ? -3.02 16.625 2.32 1 92.94 214 PHE A N 1
ATOM 1676 C CA . PHE A 1 214 ? -3.443 18.031 2.361 1 92.94 214 PHE A CA 1
ATOM 1677 C C . PHE A 1 214 ? -3.08 18.734 1.063 1 92.94 214 PHE A C 1
ATOM 1679 O O . PHE A 1 214 ? -3.922 19.406 0.464 1 92.94 214 PHE A O 1
ATOM 1686 N N . MET A 1 215 ? -1.852 18.562 0.65 1 92.62 215 MET A N 1
ATOM 1687 C CA . MET A 1 215 ? -1.379 19.219 -0.56 1 92.62 215 MET A CA 1
ATOM 1688 C C . MET A 1 215 ? -2.129 18.719 -1.788 1 92.62 215 MET A C 1
ATOM 1690 O O . MET A 1 215 ? -2.463 19.5 -2.682 1 92.62 215 MET A O 1
ATOM 1694 N N . LYS A 1 216 ? -2.373 17.484 -1.785 1 90.38 216 LYS A N 1
ATOM 1695 C CA . LYS A 1 216 ? -3.156 16.938 -2.885 1 90.38 216 LYS A CA 1
ATOM 1696 C C . LYS A 1 216 ? -4.551 17.547 -2.934 1 90.38 216 LYS A C 1
ATOM 1698 O O . LYS A 1 216 ? -5.02 17.969 -3.998 1 90.38 216 LYS A O 1
ATOM 1703 N N . ALA A 1 217 ? -5.203 17.578 -1.828 1 92.44 217 ALA A N 1
ATOM 1704 C CA . ALA A 1 217 ? -6.539 18.172 -1.747 1 92.44 217 ALA A CA 1
ATOM 1705 C C . ALA A 1 217 ? -6.516 19.641 -2.182 1 92.44 217 ALA A C 1
ATOM 1707 O O . ALA A 1 217 ? -7.426 20.109 -2.871 1 92.44 217 ALA A O 1
ATOM 1708 N N . PHE A 1 218 ? -5.48 20.344 -1.767 1 93.88 218 PHE A N 1
ATOM 1709 C CA . PHE A 1 218 ? -5.332 21.75 -2.125 1 93.88 218 PHE A CA 1
ATOM 1710 C C . PHE A 1 218 ? -5.098 21.906 -3.623 1 93.88 218 PHE A C 1
ATOM 1712 O O . PHE A 1 218 ? -5.773 22.688 -4.285 1 93.88 218 PHE A O 1
ATOM 1719 N N . GLU A 1 219 ? -4.207 21.109 -4.121 1 92.31 219 GLU A N 1
ATOM 1720 C CA . GLU A 1 219 ? -3.805 21.234 -5.52 1 92.31 219 GLU A CA 1
ATOM 1721 C C . GLU A 1 219 ? -4.934 20.812 -6.453 1 92.31 219 GLU A C 1
ATOM 1723 O O . GLU A 1 219 ? -5.074 21.344 -7.555 1 92.31 219 GLU A O 1
ATOM 1728 N N . GLU A 1 220 ? -5.688 19.922 -5.961 1 89.88 220 GLU A N 1
ATOM 1729 C CA . GLU A 1 220 ? -6.82 19.469 -6.766 1 89.88 220 GLU A CA 1
ATOM 1730 C C . GLU A 1 220 ? -8.078 20.266 -6.445 1 89.88 220 GLU A C 1
ATOM 1732 O O . GLU A 1 220 ? -9.156 19.984 -6.988 1 89.88 220 GLU A O 1
ATOM 1737 N N . THR A 1 221 ? -8.031 21.219 -5.586 1 91.25 221 THR A N 1
ATOM 1738 C CA . THR A 1 221 ? -9.094 22.141 -5.203 1 91.25 221 THR A CA 1
ATOM 1739 C C . THR A 1 221 ? -10.297 21.375 -4.652 1 91.25 221 THR A C 1
ATOM 1741 O O . THR A 1 221 ? -11.445 21.672 -5.008 1 91.25 221 THR A O 1
ATOM 1744 N N . THR A 1 222 ? -9.977 20.391 -3.859 1 89.06 222 THR A N 1
ATOM 1745 C CA . THR A 1 222 ? -11.047 19.609 -3.254 1 89.06 222 THR A CA 1
ATOM 1746 C C . THR A 1 222 ? -11.18 19.922 -1.769 1 89.06 222 THR A C 1
ATOM 1748 O O . THR A 1 222 ? -12.141 19.5 -1.118 1 89.06 222 THR A O 1
ATOM 1751 N N . LEU A 1 223 ? -10.25 20.703 -1.248 1 91.56 223 LEU A N 1
ATOM 1752 C CA . LEU A 1 223 ? -10.328 21.078 0.16 1 91.56 223 LEU A CA 1
ATOM 1753 C C . LEU A 1 223 ? -11.648 21.766 0.469 1 91.56 223 LEU A C 1
ATOM 1755 O O . LEU A 1 223 ? -12.094 22.625 -0.296 1 91.56 223 LEU A O 1
ATOM 1759 N N . LEU A 1 224 ? -12.227 21.375 1.59 1 87.19 224 LEU A N 1
ATOM 1760 C CA . LEU A 1 224 ? -13.438 22.062 2.025 1 87.19 224 LEU A CA 1
ATOM 1761 C C . LEU A 1 224 ? -13.133 23.516 2.408 1 87.19 224 LEU A C 1
ATOM 1763 O O . LEU A 1 224 ? -12.078 23.797 2.975 1 87.19 224 LEU A O 1
ATOM 1767 N N . PHE A 1 225 ? -14.086 24.328 2.117 1 89 225 PHE A N 1
ATOM 1768 C CA . PHE A 1 225 ? -13.883 25.75 2.344 1 89 225 PHE A CA 1
ATOM 1769 C C . PHE A 1 225 ? -13.602 26.031 3.814 1 89 225 PHE A C 1
ATOM 1771 O O . PHE A 1 225 ? -12.734 26.844 4.141 1 89 225 PHE A O 1
ATOM 1778 N N . ASP A 1 226 ? -14.273 25.344 4.676 1 88 226 ASP A N 1
ATOM 1779 C CA . ASP A 1 226 ? -14.109 25.531 6.113 1 88 226 ASP A CA 1
ATOM 1780 C C . ASP A 1 226 ? -12.727 25.078 6.57 1 88 226 ASP A C 1
ATOM 1782 O O . ASP A 1 226 ? -12.273 25.453 7.656 1 88 226 ASP A O 1
ATOM 1786 N N . ASP A 1 227 ? -12.055 24.297 5.734 1 89.94 227 ASP A N 1
ATOM 1787 C CA . ASP A 1 227 ? -10.734 23.781 6.094 1 89.94 227 ASP A CA 1
ATOM 1788 C C . ASP A 1 227 ? -9.625 24.656 5.531 1 89.94 227 ASP A C 1
ATOM 1790 O O . ASP A 1 227 ? -8.445 24.453 5.836 1 89.94 227 ASP A O 1
ATOM 1794 N N . TRP A 1 228 ? -9.992 25.578 4.742 1 91.75 228 TRP A N 1
ATOM 1795 C CA . TRP A 1 228 ? -9.031 26.516 4.16 1 91.75 228 TRP A CA 1
ATOM 1796 C C . TRP A 1 228 ? -8.898 27.766 5.012 1 91.75 228 TRP A C 1
ATOM 1798 O O . TRP A 1 228 ? -9.234 28.875 4.562 1 91.75 228 TRP A O 1
ATOM 1808 N N . ASP A 1 229 ? -8.438 27.594 6.203 1 91.62 229 ASP A N 1
ATOM 1809 C CA . ASP A 1 229 ? -8.242 28.672 7.168 1 91.62 229 ASP A CA 1
ATOM 1810 C C . ASP A 1 229 ? -6.789 29.141 7.195 1 91.62 229 ASP A C 1
ATOM 1812 O O . ASP A 1 229 ? -6.004 28.781 6.312 1 91.62 229 ASP A O 1
ATOM 1816 N N . HIS A 1 230 ? -6.457 29.984 8.117 1 94.5 230 HIS A N 1
ATOM 1817 C CA . HIS A 1 230 ? -5.125 30.578 8.211 1 94.5 230 HIS A CA 1
ATOM 1818 C C . HIS A 1 230 ? -4.055 29.5 8.367 1 94.5 230 HIS A C 1
ATOM 1820 O O . HIS A 1 230 ? -3.029 29.547 7.688 1 94.5 230 HIS A O 1
ATOM 1826 N N . ALA A 1 231 ? -4.309 28.547 9.219 1 93.5 231 ALA A N 1
ATOM 1827 C CA . ALA A 1 231 ? -3.352 27.469 9.422 1 93.5 231 ALA A CA 1
ATOM 1828 C C . ALA A 1 231 ? -3.117 26.688 8.133 1 93.5 231 ALA A C 1
ATOM 1830 O O . ALA A 1 231 ? -1.993 26.266 7.848 1 93.5 231 ALA A O 1
ATOM 1831 N N . ALA A 1 232 ? -4.164 26.453 7.406 1 94.38 232 ALA A N 1
ATOM 1832 C CA . ALA A 1 232 ? -4.051 25.75 6.129 1 94.38 232 ALA A CA 1
ATOM 1833 C C . ALA A 1 232 ? -3.188 26.547 5.145 1 94.38 232 ALA A C 1
ATOM 1835 O O . ALA A 1 232 ? -2.408 25.969 4.387 1 94.38 232 ALA A O 1
ATOM 1836 N N . HIS A 1 233 ? -3.33 27.891 5.09 1 96.56 233 HIS A N 1
ATOM 1837 C CA . HIS A 1 233 ? -2.479 28.734 4.258 1 96.56 233 HIS A CA 1
ATOM 1838 C C . HIS A 1 233 ? -1.009 28.578 4.633 1 96.56 233 HIS A C 1
ATOM 1840 O O . HIS A 1 233 ? -0.155 28.422 3.758 1 96.56 233 HIS A O 1
ATOM 1846 N N . LEU A 1 234 ? -0.786 28.594 5.887 1 96.94 234 LEU A N 1
ATOM 1847 C CA . LEU A 1 234 ? 0.581 28.453 6.375 1 96.94 234 LEU A CA 1
ATOM 1848 C C . LEU A 1 234 ? 1.138 27.078 6.02 1 96.94 234 LEU A C 1
ATOM 1850 O O . LEU A 1 234 ? 2.299 26.953 5.621 1 96.94 234 LEU A O 1
ATOM 1854 N N . ARG A 1 235 ? 0.316 26.047 6.172 1 95.31 235 ARG A N 1
ATOM 1855 C CA . ARG A 1 235 ? 0.731 24.688 5.879 1 95.31 235 ARG A CA 1
ATOM 1856 C C . ARG A 1 235 ? 1.106 24.531 4.406 1 95.31 235 ARG A C 1
ATOM 1858 O O . ARG A 1 235 ? 2.119 23.906 4.082 1 95.31 235 ARG A O 1
ATOM 1865 N N . MET A 1 236 ? 0.258 25.078 3.594 1 96.81 236 MET A N 1
ATOM 1866 C CA . MET A 1 236 ? 0.532 25.047 2.16 1 96.81 236 MET A CA 1
ATOM 1867 C C . MET A 1 236 ? 1.843 25.75 1.841 1 96.81 236 MET A C 1
ATOM 1869 O O . MET A 1 236 ? 2.688 25.219 1.124 1 96.81 236 MET A O 1
ATOM 1873 N N . ALA A 1 237 ? 2.045 26.922 2.359 1 97.56 237 ALA A N 1
ATOM 1874 C CA . ALA A 1 237 ? 3.27 27.688 2.131 1 97.56 237 ALA A CA 1
ATOM 1875 C C . ALA A 1 237 ? 4.488 26.938 2.66 1 97.56 237 ALA A C 1
ATOM 1877 O O . ALA A 1 237 ? 5.516 26.844 1.981 1 97.56 237 ALA A O 1
ATOM 1878 N N . TRP A 1 238 ? 4.293 26.438 3.844 1 95.62 238 TRP A N 1
ATOM 1879 C CA . TRP A 1 238 ? 5.363 25.672 4.48 1 95.62 238 TRP A CA 1
ATOM 1880 C C . TRP A 1 238 ? 5.801 24.516 3.604 1 95.62 238 TRP A C 1
ATOM 1882 O O . TRP A 1 238 ? 6.996 24.312 3.377 1 95.62 238 TRP A O 1
ATOM 1892 N N . ASN A 1 239 ? 4.918 23.75 3.074 1 93.44 239 ASN A N 1
ATOM 1893 C CA . ASN A 1 239 ? 5.223 22.594 2.242 1 93.44 239 ASN A CA 1
ATOM 1894 C C . ASN A 1 239 ? 5.891 23 0.933 1 93.44 239 ASN A C 1
ATOM 1896 O O . ASN A 1 239 ? 6.895 22.422 0.532 1 93.44 239 ASN A O 1
ATOM 1900 N N . TYR A 1 240 ? 5.359 23.984 0.282 1 94.94 240 TYR A N 1
ATOM 1901 C CA . TYR A 1 240 ? 5.918 24.438 -0.99 1 94.94 240 TYR A CA 1
ATOM 1902 C C . TYR A 1 240 ? 7.328 24.984 -0.805 1 94.94 240 TYR A C 1
ATOM 1904 O O . TYR A 1 240 ? 8.227 24.703 -1.604 1 94.94 240 TYR A O 1
ATOM 1912 N N . ILE A 1 241 ? 7.523 25.75 0.197 1 95.06 241 ILE A N 1
ATOM 1913 C CA . ILE A 1 241 ? 8.82 26.375 0.415 1 95.06 241 ILE A CA 1
ATOM 1914 C C . ILE A 1 241 ? 9.852 25.328 0.795 1 95.06 241 ILE A C 1
ATOM 1916 O O . ILE A 1 241 ? 11 25.375 0.34 1 95.06 241 ILE A O 1
ATOM 1920 N N . LYS A 1 242 ? 9.477 24.422 1.606 1 90.56 242 LYS A N 1
ATOM 1921 C CA . LYS A 1 242 ? 10.391 23.328 1.965 1 90.56 242 LYS A CA 1
ATOM 1922 C C . LYS A 1 242 ? 10.789 22.516 0.737 1 90.56 242 LYS A C 1
ATOM 1924 O O . LYS A 1 242 ? 11.93 22.078 0.624 1 90.56 242 LYS A O 1
ATOM 1929 N N . GLN A 1 243 ? 9.883 22.406 -0.118 1 87.94 243 GLN A N 1
ATOM 1930 C CA . GLN A 1 243 ? 10.102 21.547 -1.275 1 87.94 243 GLN A CA 1
ATOM 1931 C C . GLN A 1 243 ? 10.883 22.266 -2.365 1 87.94 243 GLN A C 1
ATOM 1933 O O . GLN A 1 243 ? 11.766 21.688 -2.992 1 87.94 243 GLN A O 1
ATOM 1938 N N . HIS A 1 244 ? 10.547 23.547 -2.576 1 91.56 244 HIS A N 1
ATOM 1939 C CA . HIS A 1 244 ? 11.047 24.203 -3.779 1 91.56 244 HIS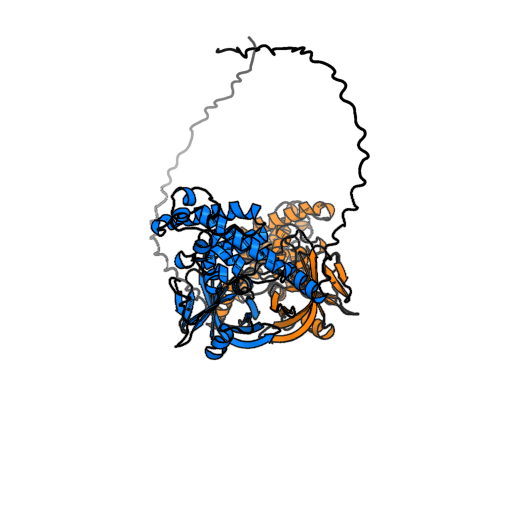 A CA 1
ATOM 1940 C C . HIS A 1 244 ? 11.969 25.359 -3.432 1 91.56 244 HIS A C 1
ATOM 1942 O O . HIS A 1 244 ? 12.656 25.891 -4.305 1 91.56 244 HIS A O 1
ATOM 1948 N N . GLY A 1 245 ? 12 25.688 -2.201 1 92.62 245 GLY A N 1
ATOM 1949 C CA . GLY A 1 245 ? 12.625 26.953 -1.847 1 92.62 245 GLY A CA 1
ATOM 1950 C C . GLY A 1 245 ? 11.703 28.141 -2.031 1 92.62 245 GLY A C 1
ATOM 1951 O O . GLY A 1 245 ? 10.734 28.078 -2.789 1 92.62 245 GLY A O 1
ATOM 1952 N N . LYS A 1 246 ? 12 29.172 -1.377 1 95.69 246 LYS A N 1
ATOM 1953 C CA . LYS A 1 246 ? 11.141 30.344 -1.328 1 95.69 246 LYS A CA 1
ATOM 1954 C C . LYS A 1 246 ? 10.852 30.875 -2.73 1 95.69 246 LYS A C 1
ATOM 1956 O O . LYS A 1 246 ? 9.695 31.094 -3.092 1 95.69 246 LYS A O 1
ATOM 1961 N N . ASP A 1 247 ? 11.797 31.062 -3.535 1 96.19 247 ASP A N 1
ATOM 1962 C CA . ASP A 1 247 ? 11.664 31.719 -4.828 1 96.19 247 ASP A CA 1
ATOM 1963 C C . ASP A 1 247 ? 10.812 30.891 -5.785 1 96.19 247 ASP A C 1
ATOM 1965 O O . ASP A 1 247 ? 9.914 31.438 -6.445 1 96.19 247 ASP A O 1
ATOM 1969 N N . ASP A 1 248 ? 11.055 29.641 -5.82 1 96.81 248 ASP A N 1
ATOM 1970 C CA . ASP A 1 248 ? 10.312 28.766 -6.727 1 96.81 248 ASP A CA 1
ATOM 1971 C C . ASP A 1 248 ? 8.922 28.469 -6.176 1 96.81 248 ASP A C 1
ATOM 1973 O O . ASP A 1 248 ? 7.996 28.172 -6.938 1 96.81 248 ASP A O 1
ATOM 1977 N N . ALA A 1 249 ? 8.789 28.562 -4.906 1 97.31 249 ALA A N 1
ATOM 1978 C CA . ALA A 1 249 ? 7.508 28.266 -4.262 1 97.31 249 ALA A CA 1
ATOM 1979 C C . ALA A 1 249 ? 6.527 29.422 -4.453 1 97.31 249 ALA A C 1
ATOM 1981 O O . ALA A 1 249 ? 5.312 29.203 -4.504 1 97.31 249 ALA A O 1
ATOM 1982 N N . THR A 1 250 ? 7.008 30.609 -4.539 1 97.88 250 THR A N 1
ATOM 1983 C CA . THR A 1 250 ? 6.191 31.812 -4.535 1 97.88 250 THR A CA 1
ATOM 1984 C C . THR A 1 250 ? 5.16 31.781 -5.66 1 97.88 250 THR A C 1
ATOM 1986 O O . THR A 1 250 ? 3.961 31.922 -5.414 1 97.88 250 THR A O 1
ATOM 1989 N N . PRO A 1 251 ? 5.598 31.516 -6.91 1 97.62 251 PRO A N 1
ATOM 1990 C CA . PRO A 1 251 ? 4.578 31.469 -7.957 1 97.62 251 PRO A CA 1
ATOM 1991 C C . PRO A 1 251 ? 3.572 30.344 -7.758 1 97.62 251 PRO A C 1
ATOM 1993 O O . PRO A 1 251 ? 2.398 30.484 -8.102 1 97.62 251 PRO A O 1
ATOM 1996 N N . LEU A 1 252 ? 4.02 29.266 -7.223 1 97.06 252 LEU A N 1
ATOM 1997 C CA . LEU A 1 252 ? 3.125 28.141 -6.973 1 97.06 252 LEU A CA 1
ATOM 1998 C C . LEU A 1 252 ? 2.074 28.5 -5.93 1 97.06 252 LEU A C 1
ATOM 2000 O O . LEU A 1 252 ? 0.897 28.172 -6.086 1 97.06 252 LEU A O 1
ATOM 2004 N N . ILE A 1 253 ? 2.521 29.172 -4.93 1 97.88 253 ILE A N 1
ATOM 2005 C CA . ILE A 1 253 ? 1.643 29.578 -3.836 1 97.88 253 ILE A CA 1
ATOM 2006 C C . ILE A 1 253 ? 0.601 30.562 -4.348 1 97.88 253 ILE A C 1
ATOM 2008 O O . ILE A 1 253 ? -0.598 30.391 -4.125 1 97.88 253 ILE A O 1
ATOM 2012 N N . LYS A 1 254 ? 1.051 31.531 -5.039 1 97.38 254 LYS A N 1
ATOM 2013 C CA . LYS A 1 254 ? 0.153 32.562 -5.582 1 97.38 254 LYS A CA 1
ATOM 2014 C C . LYS A 1 254 ? -0.887 31.938 -6.508 1 97.38 254 LYS A C 1
ATOM 2016 O O . LYS A 1 254 ? -2.086 32.188 -6.359 1 97.38 254 LYS A O 1
ATOM 2021 N N . MET A 1 255 ? -0.375 31.156 -7.398 1 96.69 255 MET A N 1
ATOM 2022 C CA . MET A 1 255 ? -1.262 30.516 -8.367 1 96.69 255 MET A CA 1
ATOM 2023 C C . MET A 1 255 ? -2.262 29.594 -7.68 1 96.69 255 MET A C 1
ATOM 2025 O O . MET A 1 255 ? -3.436 29.562 -8.055 1 96.69 255 MET A O 1
ATOM 2029 N N . GLY A 1 256 ? -1.76 28.844 -6.746 1 96.25 256 GLY A N 1
ATOM 2030 C CA . GLY A 1 256 ? -2.633 27.938 -6.02 1 96.25 256 GLY A CA 1
ATOM 2031 C C . GLY A 1 256 ? -3.758 28.641 -5.289 1 96.25 256 GLY A C 1
ATOM 2032 O O . GLY A 1 256 ? -4.91 28.203 -5.336 1 96.25 256 GLY A O 1
ATOM 2033 N N . ILE A 1 257 ? -3.439 29.734 -4.633 1 95.81 257 ILE A N 1
ATOM 2034 C CA . ILE A 1 257 ? -4.438 30.5 -3.896 1 95.81 257 ILE A CA 1
ATOM 2035 C C . ILE A 1 257 ? -5.465 31.078 -4.867 1 95.81 257 ILE A C 1
ATOM 2037 O O . ILE A 1 257 ? -6.672 31 -4.625 1 95.81 257 ILE A O 1
ATOM 2041 N N . LYS A 1 258 ? -5.02 31.609 -5.934 1 94.94 258 LYS A N 1
ATOM 2042 C CA . LYS A 1 258 ? -5.914 32.188 -6.93 1 94.94 258 LYS A CA 1
ATOM 2043 C C . LYS A 1 258 ? -6.848 31.125 -7.512 1 94.94 258 LYS A C 1
ATOM 2045 O O . LYS A 1 258 ? -8.047 31.359 -7.668 1 94.94 258 LYS A O 1
ATOM 2050 N N . LYS A 1 259 ? -6.273 29.984 -7.82 1 95.06 259 LYS A N 1
ATOM 2051 C CA . LYS A 1 259 ? -7.066 28.891 -8.352 1 95.06 259 LYS A CA 1
ATOM 2052 C C . LYS A 1 259 ? -8.133 28.453 -7.359 1 95.06 259 LYS A C 1
ATOM 2054 O O . LYS A 1 259 ? -9.289 28.234 -7.738 1 95.06 259 LYS A O 1
ATOM 2059 N N . TYR A 1 260 ? -7.738 28.297 -6.16 1 93.62 260 TYR A N 1
ATOM 2060 C CA . TYR A 1 260 ? -8.68 27.906 -5.125 1 93.62 260 TYR A CA 1
ATOM 2061 C C . TYR A 1 260 ? -9.789 28.938 -4.957 1 93.62 260 TYR A C 1
ATOM 2063 O O . TYR A 1 260 ? -10.961 28.594 -4.828 1 93.62 260 TYR A O 1
ATOM 2071 N N . ASN A 1 261 ? -9.398 30.219 -4.977 1 91.88 261 ASN A N 1
ATOM 2072 C CA . ASN A 1 261 ? -10.359 31.312 -4.852 1 91.88 261 ASN A CA 1
ATOM 2073 C C . ASN A 1 261 ? -11.352 31.312 -6.008 1 91.88 261 ASN A C 1
ATOM 2075 O O . ASN A 1 261 ? -12.547 31.562 -5.805 1 91.88 261 ASN A O 1
ATOM 2079 N N . GLU A 1 262 ? -10.883 31.031 -7.113 1 91.62 262 GLU A N 1
ATOM 2080 C CA . GLU A 1 262 ? -11.742 31.016 -8.297 1 91.62 262 GLU A CA 1
ATOM 2081 C C . GLU A 1 262 ? -12.797 29.922 -8.188 1 91.62 262 GLU A C 1
ATOM 2083 O O . GLU A 1 262 ? -13.961 30.141 -8.555 1 91.62 262 GLU A O 1
ATOM 2088 N N . LYS A 1 263 ? -12.438 28.844 -7.699 1 90.94 263 LYS A N 1
ATOM 2089 C CA . LYS A 1 263 ? -13.352 27.719 -7.566 1 90.94 263 LYS A CA 1
ATOM 2090 C C . LYS A 1 263 ? -14.383 27.969 -6.477 1 90.94 263 LYS A C 1
ATOM 2092 O O . LYS A 1 263 ? -15.492 27.438 -6.52 1 90.94 263 LYS A O 1
ATOM 2097 N N . ASN A 1 264 ? -14.016 28.844 -5.555 1 90.31 264 ASN A N 1
ATOM 2098 C CA . ASN A 1 264 ? -14.891 29.109 -4.426 1 90.31 264 ASN A CA 1
ATOM 2099 C C . ASN A 1 264 ? -15.336 30.578 -4.395 1 90.31 264 ASN A C 1
ATOM 2101 O O . ASN A 1 264 ? -15.516 31.156 -3.32 1 90.31 264 ASN A O 1
ATOM 2105 N N . MET A 1 265 ? -15.547 31.156 -5.477 1 87.31 265 MET A N 1
ATOM 2106 C CA . MET A 1 265 ? -15.82 32.594 -5.621 1 87.31 265 MET A CA 1
ATOM 2107 C C . MET A 1 265 ? -17.094 32.969 -4.879 1 87.31 265 MET A C 1
ATOM 2109 O O . MET A 1 265 ? -17.203 34.062 -4.352 1 87.31 265 MET A O 1
ATOM 2113 N N . ASP A 1 266 ? -18 32.125 -4.77 1 88.75 266 ASP A N 1
ATOM 2114 C CA . ASP A 1 266 ? -19.297 32.406 -4.16 1 88.75 266 ASP A CA 1
ATOM 2115 C C . ASP A 1 266 ? -19.172 32.5 -2.639 1 88.75 266 ASP A C 1
ATOM 2117 O O . ASP A 1 266 ? -20.062 33.062 -1.979 1 88.75 266 ASP A O 1
ATOM 2121 N N . LYS A 1 267 ? -18.062 32.031 -2.08 1 88.38 267 LYS A N 1
ATOM 2122 C CA . LYS A 1 267 ? -17.922 31.969 -0.628 1 88.38 267 LYS A CA 1
ATOM 2123 C C . LYS A 1 267 ? -16.891 33 -0.139 1 88.38 267 LYS A C 1
ATOM 2125 O O . LYS A 1 267 ? -16.828 33.281 1.056 1 88.38 267 LYS A O 1
ATOM 2130 N N . ILE A 1 268 ? -16.188 33.469 -1.027 1 84.69 268 ILE A N 1
ATOM 2131 C CA . ILE A 1 268 ? -15.086 34.344 -0.657 1 84.69 268 ILE A CA 1
ATOM 2132 C C . ILE A 1 268 ? -15.562 35.781 -0.603 1 84.69 268 ILE A C 1
ATOM 2134 O O . ILE A 1 268 ? -16.234 36.25 -1.519 1 84.69 268 ILE A O 1
ATOM 2138 N N . GLN A 1 269 ? -15.242 36.406 0.506 1 78.56 269 GLN A N 1
ATOM 2139 C CA . GLN A 1 269 ? -15.609 37.812 0.669 1 78.56 269 GLN A CA 1
ATOM 2140 C C . GLN A 1 269 ? -14.484 38.75 0.201 1 78.56 269 GLN A C 1
ATOM 2142 O O . GLN A 1 269 ? -14.734 39.719 -0.489 1 78.56 269 GLN A O 1
ATOM 2147 N N . ARG A 1 270 ? -13.258 38.312 0.667 1 77.62 270 ARG A N 1
ATOM 2148 C CA . ARG A 1 270 ? -12.086 39.094 0.265 1 77.62 270 ARG A CA 1
ATOM 2149 C C . ARG A 1 270 ? -11.242 38.312 -0.74 1 77.62 270 ARG A C 1
ATOM 2151 O O . ARG A 1 270 ? -11.008 37.125 -0.577 1 77.62 270 ARG A O 1
ATOM 2158 N N . GLY A 1 271 ? -11.039 38.688 -1.841 1 83.88 271 GLY A N 1
ATOM 2159 C CA . GLY A 1 271 ? -10.281 38.062 -2.9 1 83.88 271 GLY A CA 1
ATOM 2160 C C . GLY A 1 271 ? -8.805 37.938 -2.584 1 83.88 271 GLY A C 1
ATOM 2161 O O . GLY A 1 271 ? -8.414 37.938 -1.416 1 83.88 271 GLY A O 1
ATOM 2162 N N . TYR A 1 272 ? -8.062 37.688 -3.553 1 93.56 272 TYR A N 1
ATOM 2163 C CA . TYR A 1 272 ? -6.617 37.531 -3.471 1 93.56 272 TYR A CA 1
ATOM 2164 C C . TYR A 1 272 ? -5.949 38.844 -3.094 1 93.56 272 TYR A C 1
ATOM 2166 O O . TYR A 1 272 ? -6.328 39.906 -3.598 1 93.56 272 TYR A O 1
ATOM 2174 N N . HIS A 1 273 ? -5.078 38.844 -2.107 1 95.56 273 HIS A N 1
ATOM 2175 C CA . HIS A 1 273 ? -4.324 40 -1.646 1 95.56 273 HIS A CA 1
ATOM 2176 C C . HIS A 1 273 ? -2.824 39.781 -1.805 1 95.56 273 HIS A C 1
ATOM 2178 O O . HIS A 1 273 ? -2.215 39.031 -1.032 1 95.56 273 HIS A O 1
ATOM 2184 N N . GLU A 1 274 ? -2.195 40.438 -2.631 1 97 274 GLU A N 1
ATOM 2185 C CA . GLU A 1 274 ? -0.811 40.188 -3.035 1 97 274 GLU A CA 1
ATOM 2186 C C . GLU A 1 274 ? 0.151 40.469 -1.879 1 97 274 GLU A C 1
ATOM 2188 O O . GLU A 1 274 ? 1.029 39.625 -1.603 1 97 274 GLU A O 1
ATOM 2193 N N . THR A 1 275 ? 0.04 41.531 -1.252 1 96.88 275 THR A N 1
ATOM 2194 C CA . THR A 1 275 ? 0.961 41.938 -0.194 1 96.88 275 THR A CA 1
ATOM 2195 C C . THR A 1 275 ? 0.885 40.969 0.984 1 96.88 275 THR A C 1
ATOM 2197 O O . THR A 1 275 ? 1.914 40.562 1.524 1 96.88 275 THR A O 1
ATOM 2200 N N . VAL A 1 276 ? -0.323 40.688 1.352 1 96.56 276 VAL A N 1
ATOM 2201 C CA . VAL A 1 276 ? -0.499 39.75 2.467 1 96.56 276 VAL A CA 1
ATOM 2202 C C . VAL A 1 276 ? 0.127 38.406 2.125 1 96.56 276 VAL A C 1
ATOM 2204 O O . VAL A 1 276 ? 0.814 37.812 2.953 1 96.56 276 VAL A O 1
ATOM 2207 N N . THR A 1 277 ? -0.067 37.938 0.917 1 97.31 277 THR A N 1
ATOM 2208 C CA . THR A 1 277 ? 0.472 36.656 0.467 1 97.31 277 THR A CA 1
ATOM 2209 C C . THR A 1 277 ? 1.997 36.656 0.51 1 97.31 277 THR A C 1
ATOM 2211 O O . THR A 1 277 ? 2.613 35.781 1.099 1 97.31 277 THR A O 1
ATOM 2214 N N . ILE A 1 278 ? 2.574 37.656 -0.051 1 97 278 ILE A N 1
ATOM 2215 C CA . ILE A 1 278 ? 4.027 37.75 -0.112 1 97 278 ILE A CA 1
ATOM 2216 C C . ILE A 1 278 ? 4.594 37.906 1.298 1 97 278 ILE A C 1
ATOM 2218 O O . ILE A 1 278 ? 5.645 37.344 1.616 1 97 278 ILE A O 1
ATOM 2222 N N . PHE A 1 279 ? 3.904 38.688 2.09 1 97 279 PHE A N 1
ATOM 2223 C CA . PHE A 1 279 ? 4.301 38.906 3.479 1 97 279 PHE A CA 1
ATOM 2224 C C . PHE A 1 279 ? 4.457 37.562 4.199 1 97 279 PHE A C 1
ATOM 2226 O O . PHE A 1 279 ? 5.508 37.281 4.777 1 97 279 PHE A O 1
ATOM 2233 N N . TYR A 1 280 ? 3.486 36.75 4.148 1 97.19 280 TYR A N 1
ATOM 2234 C CA . TYR A 1 280 ? 3.527 35.469 4.875 1 97.19 280 TYR A CA 1
ATOM 2235 C C . TYR A 1 280 ? 4.523 34.5 4.238 1 97.19 280 TYR A C 1
ATOM 2237 O O . TYR A 1 280 ? 5.129 33.688 4.93 1 97.19 280 TYR A O 1
ATOM 2245 N N . ILE A 1 281 ? 4.707 34.562 2.916 1 97.31 281 ILE A N 1
ATOM 2246 C CA . ILE A 1 281 ? 5.734 33.75 2.266 1 97.31 281 ILE A CA 1
ATOM 2247 C C . ILE A 1 281 ? 7.098 34.062 2.869 1 97.31 281 ILE A C 1
ATOM 2249 O O . ILE A 1 281 ? 7.867 33.156 3.201 1 97.31 281 ILE A O 1
ATOM 2253 N N . HIS A 1 282 ? 7.363 35.344 3.061 1 96.56 282 HIS A N 1
ATOM 2254 C CA . HIS A 1 282 ? 8.633 35.781 3.645 1 96.56 282 HIS A CA 1
ATOM 2255 C C . HIS A 1 282 ? 8.781 35.281 5.074 1 96.56 282 HIS A C 1
ATOM 2257 O O . HIS A 1 282 ? 9.852 34.812 5.461 1 96.56 282 HIS A O 1
ATOM 2263 N N . LEU A 1 283 ? 7.75 35.406 5.773 1 96.81 283 LEU A N 1
ATOM 2264 C CA . LEU A 1 283 ? 7.824 35.031 7.184 1 96.81 283 LEU A CA 1
ATOM 2265 C C . LEU A 1 283 ? 7.992 33.531 7.336 1 96.81 283 LEU A C 1
ATOM 2267 O O . LEU A 1 283 ? 8.781 33.062 8.164 1 96.81 283 LEU A O 1
ATOM 2271 N N . VAL A 1 284 ? 7.199 32.781 6.59 1 96.69 284 VAL A N 1
ATOM 2272 C CA . VAL A 1 284 ? 7.281 31.312 6.668 1 96.69 284 VAL A CA 1
ATOM 2273 C C . VAL A 1 284 ? 8.672 30.859 6.223 1 96.69 284 VAL A C 1
ATOM 2275 O O . VAL A 1 284 ? 9.273 29.984 6.855 1 96.69 284 VAL A O 1
ATOM 2278 N N . ALA A 1 285 ? 9.195 31.422 5.156 1 95.81 285 ALA A N 1
ATOM 2279 C CA . ALA A 1 285 ? 10.523 31.078 4.668 1 95.81 285 ALA A CA 1
ATOM 2280 C C . ALA A 1 285 ? 11.586 31.359 5.734 1 95.81 285 ALA A C 1
ATOM 2282 O O . ALA A 1 285 ? 12.477 30.531 5.957 1 95.81 285 ALA A O 1
ATOM 2283 N N . ASP A 1 286 ? 11.5 32.5 6.309 1 95.25 286 ASP A N 1
ATOM 2284 C CA . ASP A 1 286 ? 12.438 32.875 7.367 1 95.25 286 ASP A CA 1
ATOM 2285 C C . ASP A 1 286 ? 12.352 31.891 8.531 1 95.25 286 ASP A C 1
ATOM 2287 O O . ASP A 1 286 ? 13.375 31.484 9.086 1 95.25 286 ASP A O 1
ATOM 2291 N N . ALA A 1 287 ? 11.148 31.594 8.922 1 94.56 287 ALA A N 1
ATOM 2292 C CA . ALA A 1 287 ? 10.93 30.656 10.031 1 94.56 287 ALA A CA 1
ATOM 2293 C C . ALA A 1 287 ? 11.531 29.297 9.719 1 94.56 287 ALA A C 1
ATOM 2295 O O . ALA A 1 287 ? 12.117 28.656 10.586 1 94.56 287 ALA A O 1
ATOM 2296 N N . ILE A 1 288 ? 11.344 28.812 8.484 1 93.31 288 ILE A N 1
ATOM 2297 C CA . ILE A 1 288 ? 11.898 27.531 8.055 1 93.31 288 ILE A CA 1
ATOM 2298 C C . ILE A 1 288 ? 13.422 27.562 8.164 1 93.31 288 ILE A C 1
ATOM 2300 O O . ILE A 1 288 ? 14.031 26.625 8.656 1 93.31 288 ILE A O 1
ATOM 2304 N N . ARG A 1 289 ? 14.039 28.594 7.684 1 90.44 289 ARG A N 1
ATOM 2305 C CA . ARG A 1 289 ? 15.492 28.75 7.742 1 90.44 289 ARG A CA 1
ATOM 2306 C C . ARG A 1 289 ? 15.984 28.672 9.18 1 90.44 289 ARG A C 1
ATOM 2308 O O . ARG A 1 289 ? 17 28.016 9.461 1 90.44 289 ARG A O 1
ATOM 2315 N N . LYS A 1 290 ? 15.305 29.234 10.039 1 88.31 290 LYS A N 1
ATOM 2316 C CA . LYS A 1 290 ? 15.688 29.25 11.453 1 88.31 290 LYS A CA 1
ATOM 2317 C C . LYS A 1 290 ? 15.555 27.859 12.07 1 88.31 290 LYS A C 1
ATOM 2319 O O . LYS A 1 290 ? 16.375 27.469 12.906 1 88.31 290 LYS A O 1
ATOM 2324 N N . CYS A 1 291 ? 14.484 27.109 11.633 1 84.56 291 CYS A N 1
ATOM 2325 C CA . CYS A 1 291 ? 14.203 25.797 12.203 1 84.56 291 CYS A CA 1
ATOM 2326 C C . CYS A 1 291 ? 15.125 24.75 11.617 1 84.56 291 CYS A C 1
ATOM 2328 O O . CYS A 1 291 ? 15.539 23.812 12.312 1 84.56 291 CYS A O 1
ATOM 2330 N N . ASN A 1 292 ? 15.234 24.641 10.242 1 73.31 292 ASN A N 1
ATOM 2331 C CA . ASN A 1 292 ? 16.047 23.641 9.57 1 73.31 292 ASN A CA 1
ATOM 2332 C C . ASN A 1 292 ? 17.453 23.562 10.172 1 73.31 292 ASN A C 1
ATOM 2334 O O . ASN A 1 292 ? 18.078 22.5 10.164 1 73.31 292 ASN A O 1
ATOM 2338 N N . GLN A 1 293 ? 17.828 24.594 10.547 1 60 293 GLN A N 1
ATOM 2339 C CA . GLN A 1 293 ? 19.109 24.609 11.242 1 60 293 GLN A CA 1
ATOM 2340 C C . GLN A 1 293 ? 19.062 23.75 12.5 1 60 293 GLN A C 1
ATOM 2342 O O . GLN A 1 293 ? 20.062 23.125 12.867 1 60 293 GLN A O 1
ATOM 2347 N N . CYS A 1 294 ? 17.859 23.484 12.828 1 53.38 294 CYS A N 1
ATOM 2348 C CA . CYS A 1 294 ? 17.734 22.812 14.117 1 53.38 294 CYS A CA 1
ATOM 2349 C C . CYS A 1 294 ? 17.141 21.422 13.961 1 53.38 294 CYS A C 1
ATOM 2351 O O . CYS A 1 294 ? 17.547 20.484 14.648 1 53.38 294 CYS A O 1
ATOM 2353 N N . GLN A 1 295 ? 16.188 21.281 13.172 1 66.19 295 GLN A N 1
ATOM 2354 C CA . GLN A 1 295 ? 15.477 20.016 13.102 1 66.19 295 GLN A CA 1
ATOM 2355 C C . GLN A 1 295 ? 14.984 19.734 11.688 1 66.19 295 GLN A C 1
ATOM 2357 O O . GLN A 1 295 ? 13.844 20.062 11.344 1 66.19 295 GLN A O 1
ATOM 2362 N N . PRO A 1 296 ? 15.742 19.016 10.898 1 62.81 296 PRO A N 1
ATOM 2363 C CA . PRO A 1 296 ? 15.352 18.797 9.5 1 62.81 296 PRO A CA 1
ATOM 2364 C C . PRO A 1 296 ? 14.125 17.906 9.375 1 62.81 296 PRO A C 1
ATOM 2366 O O . PRO A 1 296 ? 13.398 17.984 8.375 1 62.81 296 PRO A O 1
ATOM 2369 N N . GLU A 1 297 ? 13.758 17.188 10.328 1 69.75 297 GLU A N 1
ATOM 2370 C CA . GLU A 1 297 ? 12.656 16.234 10.219 1 69.75 297 GLU A CA 1
ATOM 2371 C C . GLU A 1 297 ? 11.445 16.688 11.023 1 69.75 297 GLU A C 1
ATOM 2373 O O . GLU A 1 297 ? 10.641 15.875 11.469 1 69.75 297 GLU A O 1
ATOM 2378 N N . MET A 1 298 ? 11.305 17.953 11.016 1 80.19 298 MET A N 1
ATOM 2379 C CA . MET A 1 298 ? 10.227 18.516 11.836 1 80.19 298 MET A CA 1
ATOM 2380 C C . MET A 1 298 ? 8.891 18.406 11.117 1 80.19 298 MET A C 1
ATOM 2382 O O . MET A 1 298 ? 8.82 18.578 9.898 1 80.19 298 MET A O 1
ATOM 2386 N N . THR A 1 299 ? 7.82 18.156 11.945 1 84.62 299 THR A N 1
ATOM 2387 C CA . THR A 1 299 ? 6.461 18.188 11.414 1 84.62 299 THR A CA 1
ATOM 2388 C C . THR A 1 299 ? 5.93 19.609 11.344 1 84.62 299 THR A C 1
ATOM 2390 O O . THR A 1 299 ? 6.488 20.516 11.961 1 84.62 299 THR A O 1
ATOM 2393 N N . PHE A 1 300 ? 4.926 19.875 10.609 1 90.62 300 PHE A N 1
ATOM 2394 C CA . PHE A 1 300 ? 4.309 21.203 10.523 1 90.62 300 PHE A CA 1
ATOM 2395 C C . PHE A 1 300 ? 3.805 21.641 11.891 1 90.62 300 PHE A C 1
ATOM 2397 O O . PHE A 1 300 ? 3.914 22.812 12.25 1 90.62 300 PHE A O 1
ATOM 2404 N N . GLU A 1 301 ? 3.221 20.703 12.625 1 87.75 301 GLU A N 1
ATOM 2405 C CA . GLU A 1 301 ? 2.715 21.031 13.953 1 87.75 301 GLU A CA 1
ATOM 2406 C C . GLU A 1 301 ? 3.84 21.5 14.867 1 87.75 301 GLU A C 1
ATOM 2408 O O . GLU A 1 301 ? 3.674 22.469 15.609 1 87.75 301 GLU A O 1
ATOM 2413 N N . GLU A 1 302 ? 4.883 20.812 14.797 1 87 302 GLU A N 1
ATOM 2414 C CA . GLU A 1 302 ? 6.051 21.234 15.578 1 87 302 GLU A CA 1
ATOM 2415 C C . GLU A 1 302 ? 6.566 22.594 15.125 1 87 302 GLU A C 1
ATOM 2417 O O . GLU A 1 302 ? 6.941 23.422 15.945 1 87 302 GLU A O 1
ATOM 2422 N N . PHE A 1 303 ? 6.633 22.781 13.836 1 91.5 303 PHE A N 1
ATOM 2423 C CA . PHE A 1 303 ? 7.047 24.047 13.242 1 91.5 303 PHE A CA 1
ATOM 2424 C C . PHE A 1 303 ? 6.188 25.203 13.766 1 91.5 303 PHE A C 1
ATOM 2426 O O . PHE A 1 303 ? 6.711 26.234 14.188 1 91.5 303 PHE A O 1
ATOM 2433 N N . LEU A 1 304 ? 4.891 25 13.797 1 91.88 304 LEU A N 1
ATOM 2434 C CA . LEU A 1 304 ? 3.973 26.047 14.242 1 91.88 304 LEU A CA 1
ATOM 2435 C C . LEU A 1 304 ? 4.137 26.312 15.734 1 91.88 304 LEU A C 1
ATOM 2437 O O . LEU A 1 304 ? 3.971 27.438 16.188 1 91.88 304 LEU A O 1
ATOM 2441 N N . GLU A 1 305 ? 4.379 25.234 16.438 1 90 305 GLU A N 1
ATOM 2442 C CA . GLU A 1 305 ? 4.609 25.406 17.875 1 90 305 GLU A CA 1
ATOM 2443 C C . GLU A 1 305 ? 5.852 26.25 18.141 1 90 305 GLU A C 1
ATOM 2445 O O . GLU A 1 305 ? 5.848 27.109 19.016 1 90 305 GLU A O 1
ATOM 2450 N N . MET A 1 306 ? 6.879 26 17.422 1 91.19 306 MET A N 1
ATOM 2451 C CA . MET A 1 306 ? 8.133 26.734 17.578 1 91.19 306 MET A CA 1
ATOM 2452 C C . MET A 1 306 ? 7.988 28.156 17.078 1 91.19 306 MET A C 1
ATOM 2454 O O . MET A 1 306 ? 8.633 29.078 17.594 1 91.19 306 MET A O 1
ATOM 2458 N N . GLN A 1 307 ? 7.219 28.266 16.047 1 93.75 307 GLN A N 1
ATOM 2459 C CA . GLN A 1 307 ? 6.973 29.578 15.453 1 93.75 307 GLN A CA 1
ATOM 2460 C C . GLN A 1 307 ? 5.52 30 15.656 1 93.75 307 GLN A C 1
ATOM 2462 O O . GLN A 1 307 ? 4.828 30.344 14.688 1 93.75 307 GLN A O 1
ATOM 2467 N N . SER A 1 308 ? 5.113 30.125 16.844 1 94 308 SER A N 1
ATOM 2468 C CA . SER A 1 308 ? 3.711 30.297 17.203 1 94 308 SER A CA 1
ATOM 2469 C C . SER A 1 308 ? 3.182 31.641 16.75 1 94 308 SER A C 1
ATOM 2471 O O . SER A 1 308 ? 1.977 31.812 16.547 1 94 308 SER A O 1
ATOM 2473 N N . GLN A 1 309 ? 4.043 32.656 16.594 1 94.06 309 GLN A N 1
ATOM 2474 C CA . GLN A 1 309 ? 3.619 33.969 16.172 1 94.06 309 GLN A CA 1
ATOM 2475 C C . GLN A 1 309 ? 2.945 33.938 14.805 1 94.06 309 GLN A C 1
ATOM 2477 O O . GLN A 1 309 ? 2.121 34.781 14.477 1 94.06 309 GLN A O 1
ATOM 2482 N N . LEU A 1 310 ? 3.291 32.938 14.031 1 96.12 310 LEU A N 1
ATOM 2483 C CA . LEU A 1 310 ? 2.742 32.812 12.688 1 96.12 310 LEU A CA 1
ATOM 2484 C C . LEU A 1 310 ? 1.246 32.531 12.734 1 96.12 310 LEU A C 1
ATOM 2486 O O . LEU A 1 310 ? 0.529 32.781 11.766 1 96.12 310 LEU A O 1
ATOM 2490 N N . SER A 1 311 ? 0.802 31.969 13.773 1 94.81 311 SER A N 1
ATOM 2491 C CA . SER A 1 311 ? -0.598 31.562 13.891 1 94.81 311 SER A CA 1
ATOM 2492 C C . SER A 1 311 ? -1.486 32.781 14.18 1 94.81 311 SER A C 1
ATOM 2494 O O . SER A 1 311 ? -2.709 32.688 14.039 1 94.81 311 SER A O 1
ATOM 2496 N N . ASP A 1 312 ? -0.84 33.875 14.586 1 94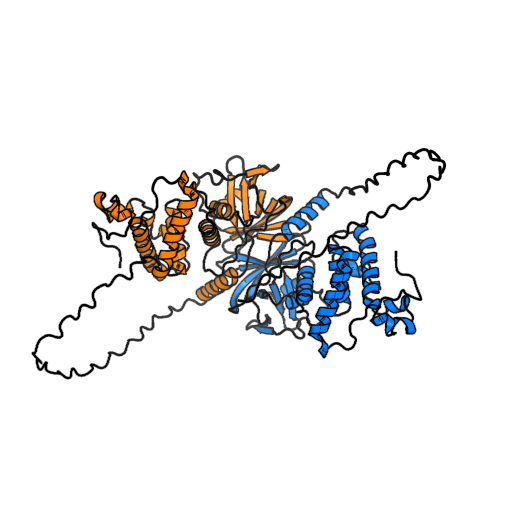.44 312 ASP A N 1
ATOM 2497 C CA . ASP A 1 312 ? -1.587 35.094 14.867 1 94.44 312 ASP A CA 1
ATOM 2498 C C . ASP A 1 312 ? -1.935 35.812 13.57 1 94.44 312 ASP A C 1
ATOM 2500 O O . ASP A 1 312 ? -1.06 36.406 12.922 1 94.44 312 ASP A O 1
ATOM 2504 N N . ARG A 1 313 ? -3.17 35.938 13.289 1 91.56 313 ARG A N 1
ATOM 2505 C CA . ARG A 1 313 ? -3.637 36.562 12.062 1 91.56 313 ARG A CA 1
ATOM 2506 C C . ARG A 1 313 ? -3.363 38.062 12.086 1 91.56 313 ARG A C 1
ATOM 2508 O O . ARG A 1 313 ? -3.365 38.719 11.047 1 91.56 313 ARG A O 1
ATOM 2515 N N . ARG A 1 314 ? -3.166 38.625 13.227 1 93.56 314 ARG A N 1
ATOM 2516 C CA . ARG A 1 314 ? -2.943 40.062 13.367 1 93.56 314 ARG A CA 1
ATOM 2517 C C . ARG A 1 314 ? -1.46 40.406 13.25 1 93.56 314 ARG A C 1
ATOM 2519 O O . ARG A 1 314 ? -1.072 41.562 13.367 1 93.56 314 ARG A O 1
ATOM 2526 N N . LEU A 1 315 ? -0.761 39.375 12.984 1 95.31 315 LEU A N 1
ATOM 2527 C CA . LEU A 1 315 ? 0.681 39.562 12.875 1 95.31 315 LEU A CA 1
ATOM 2528 C C . LEU A 1 315 ? 1.006 40.625 11.812 1 95.31 315 LEU A C 1
ATOM 2530 O O . LEU A 1 315 ? 1.956 41.375 11.969 1 95.31 315 LEU A O 1
ATOM 2534 N N . VAL A 1 316 ? 0.268 40.656 10.773 1 95.12 316 VAL A N 1
ATOM 2535 C CA . VAL A 1 316 ? 0.475 41.594 9.664 1 95.12 316 VAL A CA 1
ATOM 2536 C C . VAL A 1 316 ? 0.404 43.031 10.164 1 95.12 316 VAL A C 1
ATOM 2538 O O . VAL A 1 316 ? 1.116 43.906 9.664 1 95.12 316 VAL A O 1
ATOM 2541 N N . ASN A 1 317 ? -0.37 43.25 11.148 1 95.31 317 ASN A N 1
ATOM 2542 C CA . ASN A 1 317 ? -0.571 44.594 11.68 1 95.31 317 ASN A CA 1
ATOM 2543 C C . ASN A 1 317 ? 0.667 45.094 12.422 1 95.31 317 ASN A C 1
ATOM 2545 O O . ASN A 1 317 ? 0.797 46.281 12.68 1 95.31 317 ASN A O 1
ATOM 2549 N N . GLN A 1 318 ? 1.453 44.219 12.742 1 95.94 318 GLN A N 1
ATOM 2550 C CA . GLN A 1 318 ? 2.715 44.625 13.352 1 95.94 318 GLN A CA 1
ATOM 2551 C C . GLN A 1 318 ? 3.682 45.156 12.305 1 95.94 318 GLN A C 1
ATOM 2553 O O . GLN A 1 318 ? 4.605 45.906 12.641 1 95.94 318 GLN A O 1
ATOM 2558 N N . TYR A 1 319 ? 3.422 44.812 11.102 1 96.81 319 TYR A N 1
ATOM 2559 C CA . TYR A 1 319 ? 4.344 45.188 10.039 1 96.81 319 TYR A CA 1
ATOM 2560 C C . TYR A 1 319 ? 3.742 46.281 9.156 1 96.81 319 TYR A C 1
ATOM 2562 O O . TYR A 1 319 ? 4.469 47.031 8.5 1 96.81 319 TYR A O 1
ATOM 2570 N N . TYR A 1 320 ? 2.463 46.312 9.133 1 97.12 320 TYR A N 1
ATOM 2571 C CA . TYR A 1 320 ? 1.771 47.25 8.258 1 97.12 320 TYR A CA 1
ATOM 2572 C C . TYR A 1 320 ? 0.769 48.094 9.031 1 97.12 320 TYR A C 1
ATOM 2574 O O . TYR A 1 320 ? 0.077 47.594 9.922 1 97.12 320 TYR A O 1
ATOM 2582 N N . SER A 1 321 ? 0.663 49.406 8.641 1 97 321 SER A N 1
ATOM 2583 C CA . SER A 1 321 ? -0.447 50.219 9.109 1 97 321 SER A CA 1
ATOM 2584 C C . SER A 1 321 ? -1.753 49.812 8.43 1 97 321 SER A C 1
ATOM 2586 O O . SER A 1 321 ? -1.742 49.281 7.32 1 97 321 SER A O 1
ATOM 2588 N N . PRO A 1 322 ? -2.889 50.031 9.086 1 96 322 PRO A N 1
ATOM 2589 C CA . PRO A 1 322 ? -4.18 49.75 8.453 1 96 322 PRO A CA 1
ATOM 2590 C C . PRO A 1 322 ? -4.375 50.469 7.133 1 96 322 PRO A C 1
ATOM 2592 O O . PRO A 1 322 ? -4.996 49.938 6.211 1 96 322 PRO A O 1
ATOM 2595 N N . GLU A 1 323 ? -3.877 51.688 7.09 1 96.06 323 GLU A N 1
ATOM 2596 C CA . GLU A 1 323 ? -3.996 52.469 5.871 1 96.06 323 GLU A CA 1
ATOM 2597 C C . GLU A 1 323 ? -3.26 51.812 4.711 1 96.06 323 GLU A C 1
ATOM 2599 O O . GLU A 1 323 ? -3.766 51.781 3.586 1 96.06 323 GLU A O 1
ATOM 2604 N N . THR A 1 324 ? -2.102 51.312 5 1 96.38 324 THR A N 1
ATOM 2605 C CA . THR A 1 324 ? -1.278 50.719 3.959 1 96.38 324 THR A CA 1
ATOM 2606 C C . THR A 1 324 ? -1.849 49.375 3.529 1 96.38 324 THR A C 1
ATOM 2608 O O . THR A 1 324 ? -2.076 49.125 2.342 1 96.38 324 THR A O 1
ATOM 2611 N N . ILE A 1 325 ? -2.139 48.438 4.422 1 95.81 325 ILE A N 1
ATOM 2612 C CA . ILE A 1 325 ? -2.461 47.062 4.105 1 95.81 325 ILE A CA 1
ATOM 2613 C C . ILE A 1 325 ? -3.863 46.969 3.508 1 95.81 325 ILE A C 1
ATOM 2615 O O . ILE A 1 325 ? -4.156 46.062 2.717 1 95.81 325 ILE A O 1
ATOM 2619 N N . ASN A 1 326 ? -4.746 47.969 3.781 1 94.75 326 ASN A N 1
ATOM 2620 C CA . ASN A 1 326 ? -6.113 47.938 3.275 1 94.75 326 ASN A CA 1
ATOM 2621 C C . ASN A 1 326 ? -6.246 48.75 1.978 1 94.75 326 ASN A C 1
ATOM 2623 O O . ASN A 1 326 ? -7.344 48.844 1.429 1 94.75 326 ASN A O 1
ATOM 2627 N N . SER A 1 327 ? -5.172 49.219 1.49 1 94.94 327 SER A N 1
ATOM 2628 C CA . SER A 1 327 ? -5.199 49.969 0.242 1 94.94 327 SER A CA 1
ATOM 2629 C C . SER A 1 327 ? -5.387 49.031 -0.958 1 94.94 327 SER A C 1
ATOM 2631 O O . SER A 1 327 ? -5.047 47.875 -0.898 1 94.94 327 SER A O 1
ATOM 2633 N N . TRP A 1 328 ? -5.949 49.562 -1.973 1 93.62 328 TRP A N 1
ATOM 2634 C CA . TRP A 1 328 ? -6.105 48.812 -3.221 1 93.62 328 TRP A CA 1
ATOM 2635 C C . TRP A 1 328 ? -4.75 48.438 -3.793 1 93.62 328 TRP A C 1
ATOM 2637 O O . TRP A 1 328 ? -4.598 47.344 -4.336 1 93.62 328 TRP A O 1
ATOM 2647 N N . GLU A 1 329 ? -3.785 49.281 -3.691 1 94.81 329 GLU A N 1
ATOM 2648 C CA . GLU A 1 329 ? -2.441 49 -4.199 1 94.81 329 GLU A CA 1
ATOM 2649 C C . GLU A 1 329 ? -1.836 47.781 -3.539 1 94.81 329 GLU A C 1
ATOM 2651 O O . GLU A 1 329 ? -1.2 46.969 -4.207 1 94.81 329 GLU A O 1
ATOM 2656 N N . ALA A 1 330 ? -2.037 47.688 -2.27 1 95.31 330 ALA A N 1
ATOM 2657 C CA . ALA A 1 330 ? -1.469 46.594 -1.522 1 95.31 330 ALA A CA 1
ATOM 2658 C C . ALA A 1 330 ? -2.105 45.25 -1.942 1 95.31 330 ALA A C 1
ATOM 2660 O O . ALA A 1 330 ? -1.457 44.219 -1.904 1 95.31 330 ALA A O 1
ATOM 2661 N N . SER A 1 331 ? -3.393 45.281 -2.285 1 94.94 331 SER A N 1
ATOM 2662 C CA . SER A 1 331 ? -4.086 44.094 -2.723 1 94.94 331 SER A CA 1
ATOM 2663 C C . SER A 1 331 ? -3.627 43.656 -4.113 1 94.94 331 SER A C 1
ATOM 2665 O O . SER A 1 331 ? -3.557 42.469 -4.406 1 94.94 331 SER A O 1
ATOM 2667 N N . ALA A 1 332 ? -3.236 44.594 -4.949 1 94.69 332 ALA A N 1
ATOM 2668 C CA . ALA A 1 332 ? -2.92 44.344 -6.355 1 94.69 332 ALA A CA 1
ATOM 2669 C C . ALA A 1 332 ? -1.435 44.031 -6.535 1 94.69 332 ALA A C 1
ATOM 2671 O O . ALA A 1 332 ? -1.056 43.25 -7.41 1 94.69 332 ALA A O 1
ATOM 2672 N N . SER A 1 333 ? -0.607 44.719 -5.75 1 96.38 333 SER A N 1
ATOM 2673 C CA . SER A 1 333 ? 0.841 44.562 -5.844 1 96.38 333 SER A CA 1
ATOM 2674 C C . SER A 1 333 ? 1.492 44.594 -4.465 1 96.38 333 SER A C 1
ATOM 2676 O O . SER A 1 333 ? 0.944 45.188 -3.527 1 96.38 333 SER A O 1
ATOM 2678 N N . PHE A 1 334 ? 2.633 44.031 -4.449 1 96.62 334 PHE A N 1
ATOM 2679 C CA . PHE A 1 334 ? 3.336 43.969 -3.174 1 96.62 334 PHE A CA 1
ATOM 2680 C C . PHE A 1 334 ? 3.838 45.344 -2.762 1 96.62 334 PHE A C 1
ATOM 2682 O O . PHE A 1 334 ? 4.512 46.031 -3.537 1 96.62 334 PHE A O 1
ATOM 2689 N N . ILE A 1 335 ? 3.564 45.719 -1.559 1 96.88 335 ILE A N 1
ATOM 2690 C CA . ILE A 1 335 ? 4.086 46.938 -0.93 1 96.88 335 ILE A CA 1
ATOM 2691 C C . ILE A 1 335 ? 4.906 46.562 0.302 1 96.88 335 ILE A C 1
ATOM 2693 O O . ILE A 1 335 ? 4.441 45.812 1.159 1 96.88 335 ILE A O 1
ATOM 2697 N N . PRO A 1 336 ? 6.121 47.062 0.391 1 95.75 336 PRO A N 1
ATOM 2698 C CA . PRO A 1 336 ? 6.91 46.781 1.591 1 95.75 336 PRO A CA 1
ATOM 2699 C C . PRO A 1 336 ? 6.262 47.312 2.865 1 95.75 336 PRO A C 1
ATOM 2701 O O . PRO A 1 336 ? 5.504 48.281 2.816 1 95.75 336 PRO A O 1
ATOM 2704 N N . PRO A 1 337 ? 6.547 46.625 3.943 1 96.5 337 PRO A N 1
ATOM 2705 C CA . PRO A 1 337 ? 5.961 47.094 5.207 1 96.5 337 PRO A CA 1
ATOM 2706 C C . PRO A 1 337 ? 6.402 48.5 5.594 1 96.5 337 PRO A C 1
ATOM 2708 O O . PRO A 1 337 ? 7.543 48.875 5.324 1 96.5 337 PRO A O 1
ATOM 2711 N N . ASP A 1 338 ? 5.504 49.219 6.336 1 96.25 338 ASP A N 1
ATOM 2712 C CA . ASP A 1 338 ? 5.797 50.594 6.707 1 96.25 338 ASP A CA 1
ATOM 2713 C C . ASP A 1 338 ? 6.086 50.719 8.203 1 96.25 338 ASP A C 1
ATOM 2715 O O . ASP A 1 338 ? 6.449 51.781 8.688 1 96.25 338 ASP A O 1
ATOM 2719 N N . ARG A 1 339 ? 5.887 49.656 8.977 1 95.75 339 ARG A N 1
ATOM 2720 C CA . ARG A 1 339 ? 6.094 49.719 10.422 1 95.75 339 ARG A CA 1
ATOM 2721 C C . ARG A 1 339 ? 7.395 49.031 10.82 1 95.75 339 ARG A C 1
ATOM 2723 O O . ARG A 1 339 ? 8.148 49.531 11.648 1 95.75 339 ARG A O 1
ATOM 2730 N N . LYS A 1 340 ? 7.574 47.812 10.383 1 93.38 340 LYS A N 1
ATOM 2731 C CA . LYS A 1 340 ? 8.711 46.938 10.703 1 93.38 340 LYS A CA 1
ATOM 2732 C C . LYS A 1 340 ? 9.242 46.25 9.453 1 93.38 340 LYS A C 1
ATOM 2734 O O . LYS A 1 340 ? 8.461 45.781 8.625 1 93.38 340 LYS A O 1
ATOM 2739 N N . PRO A 1 341 ? 10.531 46.219 9.273 1 92.69 341 PRO A N 1
ATOM 2740 C CA . PRO A 1 341 ? 11.055 45.562 8.094 1 92.69 341 PRO A CA 1
ATOM 2741 C C . PRO A 1 341 ? 10.859 44.031 8.148 1 92.69 341 PRO A C 1
ATOM 2743 O O . PRO A 1 341 ? 10.812 43.469 9.234 1 92.69 341 PRO A O 1
ATOM 2746 N N . LEU A 1 342 ? 10.773 43.375 6.977 1 92.38 342 LEU A N 1
ATOM 2747 C CA . LEU A 1 342 ? 10.703 41.938 6.891 1 92.38 342 LEU A CA 1
ATOM 2748 C C . LEU A 1 342 ? 12.031 41.281 7.285 1 92.38 342 LEU A C 1
ATOM 2750 O O . LEU A 1 342 ? 13.086 41.906 7.113 1 92.38 342 LEU A O 1
ATOM 2754 N N . PRO A 1 343 ? 11.914 40.156 7.824 1 85 343 PRO A N 1
ATOM 2755 C CA . PRO A 1 343 ? 13.172 39.469 8.125 1 85 343 PRO A CA 1
ATOM 2756 C C . PRO A 1 343 ? 14 39.156 6.879 1 85 343 PRO A C 1
ATOM 2758 O O . PRO A 1 343 ? 13.438 38.938 5.801 1 85 343 PRO A O 1
ATOM 2761 N N . LYS A 1 344 ? 15.406 39.25 6.957 1 72.5 344 LYS A N 1
ATOM 2762 C CA . LYS A 1 344 ? 16.328 39.031 5.844 1 72.5 344 LYS A CA 1
ATOM 2763 C C . LYS A 1 344 ? 16.562 37.531 5.609 1 72.5 344 LYS A C 1
ATOM 2765 O O . LYS A 1 344 ? 16.578 36.75 6.555 1 72.5 344 LYS A O 1
ATOM 2770 N N . MET B 1 1 ? 0.291 13.07 -78.812 1 16.77 1 MET B N 1
ATOM 2771 C CA . MET B 1 1 ? -1.022 12.625 -79.312 1 16.77 1 MET B CA 1
ATOM 2772 C C . MET B 1 1 ? -1.332 11.219 -78.812 1 16.77 1 MET B C 1
ATOM 2774 O O . MET B 1 1 ? -2.385 10.664 -79.062 1 16.77 1 MET B O 1
ATOM 2778 N N . ALA B 1 2 ? -0.374 10.594 -78.125 1 16.62 2 ALA B N 1
ATOM 2779 C CA . ALA B 1 2 ? -0.321 9.141 -78.25 1 16.62 2 ALA B CA 1
ATOM 2780 C C . ALA B 1 2 ? -1.399 8.477 -77.375 1 16.62 2 ALA B C 1
ATOM 2782 O O . ALA B 1 2 ? -1.931 9.086 -76.438 1 16.62 2 ALA B O 1
ATOM 2783 N N . VAL B 1 3 ? -1.292 7.09 -77 1 15.95 3 VAL B N 1
ATOM 2784 C CA . VAL B 1 3 ? -1.96 5.828 -77.312 1 15.95 3 VAL B CA 1
ATOM 2785 C C . VAL B 1 3 ? -2.623 5.281 -76.062 1 15.95 3 VAL B C 1
ATOM 2787 O O . VAL B 1 3 ? -3.055 4.125 -76 1 15.95 3 VAL B O 1
ATOM 2790 N N . CYS B 1 4 ? -2.734 5.965 -74.875 1 19.8 4 CYS B N 1
ATOM 2791 C CA . CYS B 1 4 ? -3.072 5.141 -73.688 1 19.8 4 CYS B CA 1
ATOM 2792 C C . CYS B 1 4 ? -4.34 4.332 -74 1 19.8 4 CYS B C 1
ATOM 2794 O O . CYS B 1 4 ? -5.387 4.902 -74.312 1 19.8 4 CYS B O 1
ATOM 2796 N N . ARG B 1 5 ? -4.199 3.01 -73.938 1 16.31 5 ARG B N 1
ATOM 2797 C CA . ARG B 1 5 ? -4.973 1.854 -74.375 1 16.31 5 ARG B CA 1
ATOM 2798 C C . ARG B 1 5 ? -6.168 1.611 -73.5 1 16.31 5 ARG B C 1
ATOM 2800 O O . ARG B 1 5 ? -6.004 1.349 -72.312 1 16.31 5 ARG B O 1
ATOM 2807 N N . ARG B 1 6 ? -7.402 2.189 -73.625 1 17.34 6 ARG B N 1
ATOM 2808 C CA . ARG B 1 6 ? -8.773 2.289 -73.125 1 17.34 6 ARG B CA 1
ATOM 2809 C C . ARG B 1 6 ? -9.5 0.954 -73.25 1 17.34 6 ARG B C 1
ATOM 2811 O O . ARG B 1 6 ? -10.328 0.775 -74.125 1 17.34 6 ARG B O 1
ATOM 2818 N N . SER B 1 7 ? -8.555 -0.134 -72.875 1 15.93 7 SER B N 1
ATOM 2819 C CA . SER B 1 7 ? -9.188 -1.339 -73.375 1 15.93 7 SER B CA 1
ATOM 2820 C C . SER B 1 7 ? -10.586 -1.525 -72.812 1 15.93 7 SER B C 1
ATOM 2822 O O . SER B 1 7 ? -10.883 -0.993 -71.75 1 15.93 7 SER B O 1
ATOM 2824 N N . LEU B 1 8 ? -11.438 -2.527 -73.312 1 16.44 8 LEU B N 1
ATOM 2825 C CA . LEU B 1 8 ? -12.734 -2.779 -73.938 1 16.44 8 LEU B CA 1
ATOM 2826 C C . LEU B 1 8 ? -13.656 -3.529 -72.938 1 16.44 8 LEU B C 1
ATOM 2828 O O . LEU B 1 8 ? -14.883 -3.379 -73 1 16.44 8 LEU B O 1
ATOM 2832 N N . VAL B 1 9 ? -13.125 -4.234 -71.75 1 16.66 9 VAL B N 1
ATOM 2833 C CA . VAL B 1 9 ? -13.602 -5.609 -71.812 1 16.66 9 VAL B CA 1
ATOM 2834 C C . VAL B 1 9 ? -15.102 -5.648 -71.562 1 16.66 9 VAL B C 1
ATOM 2836 O O . VAL B 1 9 ? -15.656 -4.742 -70.938 1 16.66 9 VAL B O 1
ATOM 2839 N N . ILE B 1 10 ? -15.766 -6.973 -71.5 1 15.6 10 ILE B N 1
ATOM 2840 C CA . ILE B 1 10 ? -16.828 -7.754 -72.125 1 15.6 10 ILE B CA 1
ATOM 2841 C C . ILE B 1 10 ? -18.031 -7.828 -71.188 1 15.6 10 ILE B C 1
ATOM 2843 O O . ILE B 1 10 ? -17.906 -8.234 -70 1 15.6 10 ILE B O 1
ATOM 2847 N N . PHE B 1 11 ? -19.141 -7.105 -71.438 1 16.94 11 PHE B N 1
ATOM 2848 C CA . PHE B 1 11 ? -20.453 -6.852 -70.812 1 16.94 11 PHE B CA 1
ATOM 2849 C C . PHE B 1 11 ? -21.297 -8.117 -70.812 1 16.94 11 PHE B C 1
ATOM 2851 O O . PHE B 1 11 ? -22.516 -8.055 -70.688 1 16.94 11 PHE B O 1
ATOM 2858 N N . ARG B 1 12 ? -20.5 -9.336 -70.75 1 15.34 12 ARG B N 1
ATOM 2859 C CA . ARG B 1 12 ? -21.469 -10.281 -71.25 1 15.34 12 ARG B CA 1
ATOM 2860 C C . ARG B 1 12 ? -22.734 -10.305 -70.438 1 15.34 12 ARG B C 1
ATOM 2862 O O . ARG B 1 12 ? -22.688 -10.156 -69.188 1 15.34 12 ARG B O 1
ATOM 2869 N N . LEU B 1 13 ? -23.875 -10.5 -71.062 1 16.42 13 LEU B N 1
ATOM 2870 C CA . LEU B 1 13 ? -25.328 -10.391 -71.188 1 16.42 13 LEU B CA 1
ATOM 2871 C C . LEU B 1 13 ? -26.031 -11.484 -70.375 1 16.42 13 LEU B C 1
ATOM 2873 O O . LEU B 1 13 ? -27.25 -11.406 -70.188 1 16.42 13 LEU B O 1
ATOM 2877 N N . PHE B 1 14 ? -25.219 -12.562 -69.875 1 15.91 14 PHE B N 1
ATOM 2878 C CA . PHE B 1 14 ? -25.969 -13.758 -70.188 1 15.91 14 PHE B CA 1
ATOM 2879 C C . PHE B 1 14 ? -27.312 -13.805 -69.5 1 15.91 14 PHE B C 1
ATOM 2881 O O . PHE B 1 14 ? -27.484 -13.156 -68.438 1 15.91 14 PHE B O 1
ATOM 2888 N N . PHE B 1 15 ? -28.047 -14.945 -69.75 1 15.59 15 PHE B N 1
ATOM 2889 C CA . PHE B 1 15 ? -29.328 -15.547 -70.062 1 15.59 15 PHE B CA 1
ATOM 2890 C C . PHE B 1 15 ? -30.141 -15.875 -68.812 1 15.59 15 PHE B C 1
ATOM 2892 O O . PHE B 1 15 ? -29.578 -16.344 -67.812 1 15.59 15 PHE B O 1
ATOM 2899 N N . LYS B 1 16 ? -31.406 -15.469 -68.812 1 17.03 16 LYS B N 1
ATOM 2900 C CA . LYS B 1 16 ? -32.656 -15.305 -68.062 1 17.03 16 LYS B CA 1
ATOM 2901 C C . LYS B 1 16 ? -33.25 -16.656 -67.688 1 17.03 16 LYS B C 1
ATOM 2903 O O . LYS B 1 16 ? -34.344 -16.719 -67.188 1 17.03 16 LYS B O 1
ATOM 2908 N N . ASP B 1 17 ? -32.594 -17.781 -68.062 1 15.35 17 ASP B N 1
ATOM 2909 C CA . ASP B 1 17 ? -33.688 -18.672 -68.438 1 15.35 17 ASP B CA 1
ATOM 2910 C C . ASP B 1 17 ? -34.594 -19.016 -67.25 1 15.35 17 ASP B C 1
ATOM 2912 O O . ASP B 1 17 ? -35.812 -18.859 -67.312 1 15.35 17 ASP B O 1
ATOM 2916 N N . VAL B 1 18 ? -34.438 -20.25 -66.625 1 16.19 18 VAL B N 1
ATOM 2917 C CA . VAL B 1 18 ? -35.312 -21.375 -66.812 1 16.19 18 VAL B CA 1
ATOM 2918 C C . VAL B 1 18 ? -36.375 -21.406 -65.75 1 16.19 18 VAL B C 1
ATOM 2920 O O . VAL B 1 18 ? -36.25 -20.75 -64.688 1 16.19 18 VAL B O 1
ATOM 2923 N N . CYS B 1 19 ? -36.75 -22.641 -65.062 1 16.8 19 CYS B N 1
ATOM 2924 C CA . CYS B 1 19 ? -37.875 -23.547 -65.125 1 16.8 19 CYS B CA 1
ATOM 2925 C C . CYS B 1 19 ? -38.812 -23.297 -63.906 1 16.8 19 CYS B C 1
ATOM 2927 O O . CYS B 1 19 ? -38.406 -22.719 -62.906 1 16.8 19 CYS B O 1
ATOM 2929 N N . ASP B 1 20 ? -39.875 -24.188 -63.781 1 16.75 20 ASP B N 1
ATOM 2930 C CA . ASP B 1 20 ? -41.312 -24.422 -63.656 1 16.75 20 ASP B CA 1
ATOM 2931 C C . ASP B 1 20 ? -41.75 -24.531 -62.219 1 16.75 20 ASP B C 1
ATOM 2933 O O . ASP B 1 20 ? -42.688 -23.844 -61.781 1 16.75 20 ASP B O 1
ATOM 2937 N N . THR B 1 21 ? -41.562 -25.766 -61.594 1 17.5 21 THR B N 1
ATOM 2938 C CA . THR B 1 21 ? -42.719 -26.516 -61.094 1 17.5 21 THR B CA 1
ATOM 2939 C C . THR B 1 21 ? -43.062 -26.109 -59.688 1 17.5 21 THR B C 1
ATOM 2941 O O . THR B 1 21 ? -42.188 -26.078 -58.812 1 17.5 21 THR B O 1
ATOM 2944 N N . LYS B 1 22 ? -44.25 -25.531 -59.438 1 20.84 22 LYS B N 1
ATOM 2945 C CA . LYS B 1 22 ? -44.812 -24.859 -58.281 1 20.84 22 LYS B CA 1
ATOM 2946 C C . LYS B 1 22 ? -45.219 -25.859 -57.219 1 20.84 22 LYS B C 1
ATOM 2948 O O . LYS B 1 22 ? -46.406 -25.953 -56.875 1 20.84 22 LYS B O 1
ATOM 2953 N N . SER B 1 23 ? -44.406 -26.984 -56.906 1 17.28 23 SER B N 1
ATOM 2954 C CA . SER B 1 23 ? -45.188 -27.953 -56.125 1 17.28 23 SER B CA 1
ATOM 2955 C C . SER B 1 23 ? -45.75 -27.328 -54.875 1 17.28 23 SER B C 1
ATOM 2957 O O . SER B 1 23 ? -45.219 -26.359 -54.344 1 17.28 23 SER B O 1
ATOM 2959 N N . TYR B 1 24 ? -47.062 -27.766 -54.531 1 19.11 24 TYR B N 1
ATOM 2960 C CA . TYR B 1 24 ? -48.188 -27.438 -53.625 1 19.11 24 TYR B CA 1
ATOM 2961 C C . TYR B 1 24 ? -47.812 -27.672 -52.188 1 19.11 24 TYR B C 1
ATOM 2963 O O . TYR B 1 24 ? -48 -28.766 -51.625 1 19.11 24 TYR B O 1
ATOM 2971 N N . ARG B 1 25 ? -46.562 -27.578 -51.781 1 18.11 25 ARG B N 1
ATOM 2972 C CA . ARG B 1 25 ? -46.406 -28.281 -50.5 1 18.11 25 ARG B CA 1
ATOM 2973 C C . ARG B 1 25 ? -47.375 -27.75 -49.438 1 18.11 25 ARG B C 1
ATOM 2975 O O . ARG B 1 25 ? -47.594 -26.531 -49.375 1 18.11 25 ARG B O 1
ATOM 2982 N N . PHE B 1 26 ? -48.219 -28.672 -48.938 1 19.83 26 PHE B N 1
ATOM 2983 C CA . PHE B 1 26 ? -49.281 -28.75 -47.906 1 19.83 26 PHE B CA 1
ATOM 2984 C C . PHE B 1 26 ? -48.844 -28.047 -46.625 1 19.83 26 PHE B C 1
ATOM 2986 O O . PHE B 1 26 ? -47.719 -28.25 -46.156 1 19.83 26 PHE B O 1
ATOM 2993 N N . CYS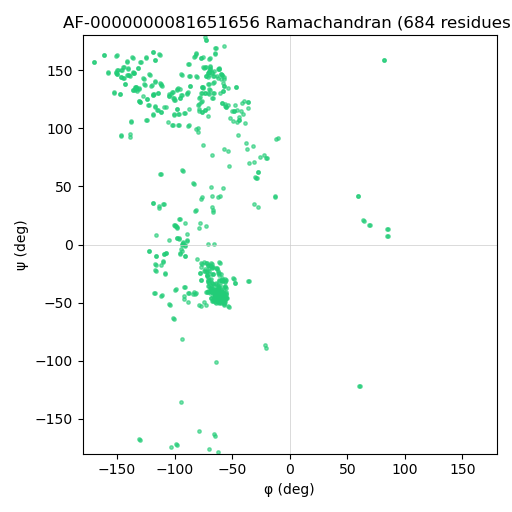 B 1 27 ? -49.375 -26.938 -46.344 1 19.89 27 CYS B N 1
ATOM 2994 C CA . CYS B 1 27 ? -49.094 -25.969 -45.312 1 19.89 27 CYS B CA 1
ATOM 2995 C C . CYS B 1 27 ? -49.438 -26.562 -43.938 1 19.89 27 CYS B C 1
ATOM 2997 O O . CYS B 1 27 ? -50.594 -26.594 -43.531 1 19.89 27 CYS B O 1
ATOM 2999 N N . SER B 1 28 ? -49.062 -27.891 -43.719 1 19.59 28 SER B N 1
ATOM 3000 C CA . SER B 1 28 ? -49.625 -28.375 -42.469 1 19.59 28 SER B CA 1
ATOM 3001 C C . SER B 1 28 ? -49.375 -27.391 -41.344 1 19.59 28 SER B C 1
ATOM 3003 O O . SER B 1 28 ? -48.312 -26.781 -41.25 1 19.59 28 SER B O 1
ATOM 3005 N N . SER B 1 29 ? -50.469 -26.812 -40.812 1 22 29 SER B N 1
ATOM 3006 C CA . SER B 1 29 ? -50.656 -25.828 -39.781 1 22 29 SER B CA 1
ATOM 3007 C C . SER B 1 29 ? -50.031 -26.281 -38.438 1 22 29 SER B C 1
ATOM 3009 O O . SER B 1 29 ? -50.594 -27.156 -37.781 1 22 29 SER B O 1
ATOM 3011 N N . ALA B 1 30 ? -48.812 -26.75 -38.406 1 22.72 30 ALA B N 1
ATOM 3012 C CA . ALA B 1 30 ? -48.438 -27.328 -37.125 1 22.72 30 ALA B CA 1
ATOM 3013 C C . ALA B 1 30 ? -48.719 -26.375 -35.969 1 22.72 30 ALA B C 1
ATOM 3015 O O . ALA B 1 30 ? -48.406 -25.172 -36.062 1 22.72 30 ALA B O 1
ATOM 3016 N N . VAL B 1 31 ? -49.656 -26.641 -35.188 1 24.81 31 VAL B N 1
ATOM 3017 C CA . VAL B 1 31 ? -50.188 -26.031 -33.969 1 24.81 31 VAL B CA 1
ATOM 3018 C C . VAL B 1 31 ? -49.031 -25.641 -33.031 1 24.81 31 VAL B C 1
ATOM 3020 O O . VAL B 1 31 ? -48.125 -26.438 -32.781 1 24.81 31 VAL B O 1
ATOM 3023 N N . PRO B 1 32 ? -48.75 -24.406 -32.844 1 24.55 32 PRO B N 1
ATOM 3024 C CA . PRO B 1 32 ? -47.594 -23.938 -32.062 1 24.55 32 PRO B CA 1
ATOM 3025 C C . PRO B 1 32 ? -47.531 -24.531 -30.656 1 24.55 32 PRO B C 1
ATOM 3027 O O . PRO B 1 32 ? -48.531 -24.469 -29.922 1 24.55 32 PRO B O 1
ATOM 3030 N N . SER B 1 33 ? -47.031 -25.75 -30.531 1 24.12 33 SER B N 1
ATOM 3031 C CA . SER B 1 33 ? -46.938 -26.297 -29.172 1 24.12 33 SER B CA 1
ATOM 3032 C C . SER B 1 33 ? -46.438 -25.25 -28.188 1 24.12 33 SER B C 1
ATOM 3034 O O . SER B 1 33 ? -45.562 -24.438 -28.516 1 24.12 33 SER B O 1
ATOM 3036 N N . GLN B 1 34 ? -47.25 -24.844 -27.219 1 26.03 34 GLN B N 1
ATOM 3037 C CA . GLN B 1 34 ? -47 -23.906 -26.125 1 26.03 34 GLN B CA 1
ATOM 3038 C C . GLN B 1 34 ? -45.656 -24.203 -25.453 1 26.03 34 GLN B C 1
ATOM 3040 O O . GLN B 1 34 ? -45.344 -25.359 -25.172 1 26.03 34 GLN B O 1
ATOM 3045 N N . PRO B 1 35 ? -44.656 -23.375 -25.703 1 27.59 35 PRO B N 1
ATOM 3046 C CA . PRO B 1 35 ? -43.375 -23.734 -25.141 1 27.59 35 PRO B CA 1
ATOM 3047 C C . PRO B 1 35 ? -43.469 -24.125 -23.656 1 27.59 35 PRO B C 1
ATOM 3049 O O . PRO B 1 35 ? -44.344 -23.672 -22.953 1 27.59 35 PRO B O 1
ATOM 3052 N N . ALA B 1 36 ? -43.094 -25.328 -23.297 1 30.34 36 ALA B N 1
ATOM 3053 C CA . ALA B 1 36 ? -43 -25.781 -21.922 1 30.34 36 ALA B CA 1
ATOM 3054 C C . ALA B 1 36 ? -42.438 -24.703 -21.016 1 30.34 36 ALA B C 1
ATOM 3056 O O . ALA B 1 36 ? -41.594 -23.906 -21.453 1 30.34 36 ALA B O 1
ATOM 3057 N N . PRO B 1 37 ? -43.125 -24.312 -19.984 1 26.95 37 PRO B N 1
ATOM 3058 C CA . PRO B 1 37 ? -42.594 -23.281 -19.125 1 26.95 37 PRO B CA 1
ATOM 3059 C C . PRO B 1 37 ? -41.125 -23.484 -18.797 1 26.95 37 PRO B C 1
ATOM 3061 O O . PRO B 1 37 ? -40.656 -24.625 -18.609 1 26.95 37 PRO B O 1
ATOM 3064 N N . LYS B 1 38 ? -40.25 -22.703 -19.359 1 26.84 38 LYS B N 1
ATOM 3065 C CA . LYS B 1 38 ? -38.844 -22.734 -18.984 1 26.84 38 LYS B CA 1
ATOM 3066 C C . LYS B 1 38 ? -38.688 -22.953 -17.469 1 26.84 38 LYS B C 1
ATOM 3068 O O . LYS B 1 38 ? -39.281 -22.219 -16.672 1 26.84 38 LYS B O 1
ATOM 3073 N N . LEU B 1 39 ? -38.656 -24.109 -17.062 1 25.75 39 LEU B N 1
ATOM 3074 C CA . LEU B 1 39 ? -38.219 -24.234 -15.68 1 25.75 39 LEU B CA 1
ATOM 3075 C C . LEU B 1 39 ? -37.125 -23.219 -15.344 1 25.75 39 LEU B C 1
ATOM 3077 O O . LEU B 1 39 ? -36.062 -23.234 -15.953 1 25.75 39 LEU B O 1
ATOM 3081 N N . LYS B 1 40 ? -37.562 -22.031 -15.055 1 30.88 40 LYS B N 1
ATOM 3082 C CA . LYS B 1 40 ? -36.625 -21.156 -14.32 1 30.88 40 LYS B CA 1
ATOM 3083 C C . LYS B 1 40 ? -35.688 -21.969 -13.438 1 30.88 40 LYS B C 1
ATOM 3085 O O . LYS B 1 40 ? -36.125 -22.516 -12.414 1 30.88 40 LYS B O 1
ATOM 3090 N N . ASP B 1 41 ? -34.938 -22.875 -13.977 1 28.12 41 ASP B N 1
ATOM 3091 C CA . ASP B 1 41 ? -33.844 -23.484 -13.203 1 28.12 41 ASP B CA 1
ATOM 3092 C C . ASP B 1 41 ? -33.281 -22.484 -12.195 1 28.12 41 ASP B C 1
ATOM 3094 O O . ASP B 1 41 ? -32.719 -21.469 -12.578 1 28.12 41 ASP B O 1
ATOM 3098 N N . THR B 1 42 ? -34 -22.172 -11.188 1 31.78 42 THR B N 1
ATOM 3099 C CA . THR B 1 42 ? -33.531 -21.625 -9.914 1 31.78 42 THR B CA 1
ATOM 3100 C C . THR B 1 42 ? -32.125 -22.141 -9.594 1 31.78 42 THR B C 1
ATOM 3102 O O . THR B 1 42 ? -31.969 -23.25 -9.086 1 31.78 42 THR B O 1
ATOM 3105 N N . LEU B 1 43 ? -31.234 -22.359 -10.477 1 32.72 43 LEU B N 1
ATOM 3106 C CA . LEU B 1 43 ? -29.859 -22.516 -10.016 1 32.72 43 LEU B CA 1
ATOM 3107 C C . LEU B 1 43 ? -29.656 -21.859 -8.656 1 32.72 43 LEU B C 1
ATOM 3109 O O . LEU B 1 43 ? -29.859 -20.656 -8.5 1 32.72 43 LEU B O 1
ATOM 3113 N N . GLU B 1 44 ? -30.094 -22.484 -7.688 1 34.06 44 GLU B N 1
ATOM 3114 C CA . GLU B 1 44 ? -29.922 -22.219 -6.262 1 34.06 44 GLU B CA 1
ATOM 3115 C C . GLU B 1 44 ? -28.641 -21.438 -6 1 34.06 44 GLU B C 1
ATOM 3117 O O . GLU B 1 44 ? -27.562 -21.844 -6.418 1 34.06 44 GLU B O 1
ATOM 3122 N N . ASP B 1 45 ? -28.516 -20.156 -6.258 1 40.28 45 ASP B N 1
ATOM 3123 C CA . ASP B 1 45 ? -27.625 -19.312 -5.477 1 40.28 45 ASP B CA 1
ATOM 3124 C C . ASP B 1 45 ? -27.156 -20.031 -4.207 1 40.28 45 ASP B C 1
ATOM 3126 O O . ASP B 1 45 ? -27.906 -20.109 -3.23 1 40.28 45 ASP B O 1
ATOM 3130 N N . SER B 1 46 ? -26.844 -21.25 -4.285 1 43.59 46 SER B N 1
ATOM 3131 C CA . SER B 1 46 ? -26.266 -22 -3.172 1 43.59 46 SER B CA 1
ATOM 3132 C C . SER B 1 46 ? -25.828 -21.078 -2.047 1 43.59 46 SER B C 1
ATOM 3134 O O . SER B 1 46 ? -25.094 -20.109 -2.281 1 43.59 46 SER B O 1
ATOM 3136 N N . SER B 1 47 ? -26.594 -20.766 -1.088 1 50.94 47 SER B N 1
ATOM 3137 C CA . SER B 1 47 ? -26.688 -20.016 0.156 1 50.94 47 SER B CA 1
ATOM 3138 C C . SER B 1 47 ? -25.328 -19.922 0.846 1 50.94 47 SER B C 1
ATOM 3140 O O . SER B 1 47 ? -24.969 -20.797 1.636 1 50.94 47 SER B O 1
ATOM 3142 N N . LYS B 1 48 ? -24.359 -19.406 0.203 1 64.25 48 LYS B N 1
ATOM 3143 C CA . LYS B 1 48 ? -23.109 -19.219 0.927 1 64.25 48 LYS B CA 1
ATOM 3144 C C . LYS B 1 48 ? -23.375 -18.828 2.379 1 64.25 48 LYS B C 1
ATOM 3146 O O . LYS B 1 48 ? -24.297 -18.062 2.666 1 64.25 48 LYS B O 1
ATOM 3151 N N . SER B 1 49 ? -22.828 -19.656 3.189 1 82.81 49 SER B N 1
ATOM 3152 C CA . SER B 1 49 ? -22.891 -19.312 4.609 1 82.81 49 SER B CA 1
ATOM 3153 C C . SER B 1 49 ? -22.5 -17.859 4.848 1 82.81 49 SER B C 1
ATOM 3155 O O . SER B 1 49 ? -21.828 -17.25 4.023 1 82.81 49 SER B O 1
ATOM 3157 N N . PRO B 1 50 ? -23.188 -17.219 5.602 1 86.62 50 PRO B N 1
ATOM 3158 C CA . PRO B 1 50 ? -22.812 -15.859 5.965 1 86.62 50 PRO B CA 1
ATOM 3159 C C . PRO B 1 50 ? -21.297 -15.672 6.078 1 86.62 50 PRO B C 1
ATOM 3161 O O . PRO B 1 50 ? -20.781 -14.617 5.715 1 86.62 50 PRO B O 1
ATOM 3164 N N . HIS B 1 51 ? -20.672 -16.656 6.445 1 89.25 51 HIS B N 1
ATOM 3165 C CA . HIS B 1 51 ? -19.219 -16.594 6.586 1 89.25 51 HIS B CA 1
ATOM 3166 C C . HIS B 1 51 ? -18.531 -16.562 5.227 1 89.25 51 HIS B C 1
ATOM 3168 O O . HIS B 1 51 ? -17.594 -15.805 5.02 1 89.25 51 HIS B O 1
ATOM 3174 N N . GLU B 1 52 ? -19 -17.312 4.32 1 86.94 52 GLU B N 1
ATOM 3175 C CA . GLU B 1 52 ? -18.422 -17.344 2.975 1 86.94 52 GLU B CA 1
ATOM 3176 C C . GLU B 1 52 ? -18.641 -16.016 2.254 1 86.94 52 GLU B C 1
ATOM 3178 O O . GLU B 1 52 ? -17.766 -15.547 1.53 1 86.94 52 GLU B O 1
ATOM 3183 N N . THR B 1 53 ? -19.781 -15.5 2.49 1 90.81 53 THR B N 1
ATOM 3184 C CA . THR B 1 53 ? -20.094 -14.203 1.896 1 90.81 53 THR B CA 1
ATOM 3185 C C . THR B 1 53 ? -19.156 -13.125 2.449 1 90.81 53 THR B C 1
ATOM 3187 O O . THR B 1 53 ? -18.672 -12.281 1.701 1 90.81 53 THR B O 1
ATOM 3190 N N . LEU B 1 54 ? -18.906 -13.211 3.715 1 94.31 54 LEU B N 1
ATOM 3191 C CA . LEU B 1 54 ? -18 -12.266 4.355 1 94.31 54 LEU B CA 1
ATOM 3192 C C . LEU B 1 54 ? -16.609 -12.375 3.764 1 94.31 54 LEU B C 1
ATOM 3194 O O . LEU B 1 54 ? -15.984 -11.359 3.434 1 94.31 54 LEU B O 1
ATOM 3198 N N . LEU B 1 55 ? -16.141 -13.531 3.615 1 91.56 55 LEU B N 1
ATOM 3199 C CA . LEU B 1 55 ? -14.789 -13.742 3.09 1 91.56 55 LEU B CA 1
ATOM 3200 C C . LEU B 1 55 ? -14.688 -13.258 1.646 1 91.56 55 LEU B C 1
ATOM 3202 O O . LEU B 1 55 ? -13.68 -12.672 1.255 1 91.56 55 LEU B O 1
ATOM 3206 N N . ARG B 1 56 ? -15.727 -13.531 0.943 1 87.75 56 ARG B N 1
ATOM 3207 C CA . ARG B 1 56 ? -15.758 -13.062 -0.438 1 87.75 56 ARG B CA 1
ATOM 3208 C C . ARG B 1 56 ? -15.734 -11.539 -0.497 1 87.75 56 ARG B C 1
ATOM 3210 O O . ARG B 1 56 ? -14.961 -10.961 -1.267 1 87.75 56 ARG B O 1
ATOM 3217 N N . ASN B 1 57 ? -16.578 -10.938 0.273 1 92.25 57 ASN B N 1
ATOM 3218 C CA . ASN B 1 57 ? -16.625 -9.477 0.31 1 92.25 57 ASN B CA 1
ATOM 3219 C C . ASN B 1 57 ? -15.305 -8.883 0.79 1 92.25 57 ASN B C 1
ATOM 3221 O O . ASN B 1 57 ? -14.844 -7.871 0.26 1 92.25 57 ASN B O 1
ATOM 3225 N N . PHE B 1 58 ? -14.727 -9.508 1.752 1 94.31 58 PHE B N 1
ATOM 3226 C CA . PHE B 1 58 ? -13.422 -9.086 2.244 1 94.31 58 PHE B CA 1
ATOM 3227 C C . PHE B 1 58 ? -12.375 -9.156 1.139 1 94.31 58 PHE B C 1
ATOM 3229 O O . PHE B 1 58 ? -11.633 -8.203 0.915 1 94.31 58 PHE B O 1
ATOM 3236 N N . GLY B 1 59 ? -12.344 -10.266 0.468 1 89.06 59 GLY B N 1
ATOM 3237 C CA . GLY B 1 59 ? -11.453 -10.43 -0.67 1 89.06 59 GLY B CA 1
ATOM 3238 C C . GLY B 1 59 ? -11.641 -9.359 -1.73 1 89.06 59 GLY B C 1
ATOM 3239 O O . GLY B 1 59 ? -10.664 -8.828 -2.26 1 89.06 59 GLY B O 1
ATOM 3240 N N . ASN B 1 60 ? -12.883 -9.062 -1.996 1 86.44 60 ASN B N 1
ATOM 3241 C CA . ASN B 1 60 ? -13.203 -8.047 -3.002 1 86.44 60 ASN B CA 1
ATOM 3242 C C . ASN B 1 60 ? -12.656 -6.68 -2.611 1 86.44 60 ASN B C 1
ATOM 3244 O O . ASN B 1 60 ? -12.086 -5.973 -3.445 1 86.44 60 ASN B O 1
ATOM 3248 N N . VAL B 1 61 ? -12.812 -6.332 -1.377 1 91.25 61 VAL B N 1
ATOM 3249 C CA . VAL B 1 61 ? -12.328 -5.039 -0.902 1 91.25 61 VAL B CA 1
ATOM 3250 C C . VAL B 1 61 ? -10.805 -5 -0.976 1 91.25 61 VAL B C 1
ATOM 3252 O O . VAL B 1 61 ? -10.227 -4.043 -1.497 1 91.25 61 VAL B O 1
ATOM 3255 N N . MET B 1 62 ? -10.156 -6.016 -0.516 1 90.38 62 MET B N 1
ATOM 3256 C CA . MET B 1 62 ? -8.703 -6 -0.39 1 90.38 62 MET B CA 1
ATOM 3257 C C . MET B 1 62 ? -8.039 -6.082 -1.76 1 90.38 62 MET B C 1
ATOM 3259 O O . MET B 1 62 ? -6.918 -5.605 -1.939 1 90.38 62 MET B O 1
ATOM 3263 N N . ARG B 1 63 ? -8.703 -6.645 -2.713 1 82.31 63 ARG B N 1
ATOM 3264 C CA . ARG B 1 63 ? -8.172 -6.699 -4.074 1 82.31 63 ARG B CA 1
ATOM 3265 C C . ARG B 1 63 ? -8.102 -5.305 -4.688 1 82.31 63 ARG B C 1
ATOM 3267 O O . ARG B 1 63 ? -7.336 -5.074 -5.625 1 82.31 63 ARG B O 1
ATOM 3274 N N . ARG B 1 64 ? -8.82 -4.461 -4.125 1 82.56 64 ARG B N 1
ATOM 3275 C CA . ARG B 1 64 ? -8.867 -3.104 -4.656 1 82.56 64 ARG B CA 1
ATOM 3276 C C . ARG B 1 64 ? -7.852 -2.205 -3.957 1 82.56 64 ARG B C 1
ATOM 3278 O O . ARG B 1 64 ? -7.613 -1.075 -4.387 1 82.56 64 ARG B O 1
ATOM 3285 N N . VAL B 1 65 ? -7.238 -2.68 -3.014 1 88.69 65 VAL B N 1
ATOM 3286 C CA . VAL B 1 65 ? -6.266 -1.896 -2.26 1 88.69 65 VAL B CA 1
ATOM 3287 C C . VAL B 1 65 ? -4.859 -2.172 -2.787 1 88.69 65 VAL B C 1
ATOM 3289 O O . VAL B 1 65 ? -4.328 -3.27 -2.605 1 88.69 65 VAL B O 1
ATOM 3292 N N . PRO B 1 66 ? -4.285 -1.179 -3.395 1 87.94 66 PRO B N 1
ATOM 3293 C CA . PRO B 1 66 ? -2.924 -1.392 -3.895 1 87.94 66 PRO B CA 1
ATOM 3294 C C . PRO B 1 66 ? -1.909 -1.604 -2.771 1 87.94 66 PRO B C 1
ATOM 3296 O O . PRO B 1 66 ? -2.004 -0.965 -1.721 1 87.94 66 PRO B O 1
ATOM 3299 N N . SER B 1 67 ? -1.039 -2.494 -2.994 1 91.5 67 SER B N 1
ATOM 3300 C CA . SER B 1 67 ? 0.033 -2.785 -2.049 1 91.5 67 SER B CA 1
ATOM 3301 C C . SER B 1 67 ? 1.369 -2.957 -2.764 1 91.5 67 SER B C 1
ATOM 3303 O O . SER B 1 67 ? 1.41 -3.385 -3.92 1 91.5 67 SER B O 1
ATOM 3305 N N . PRO B 1 68 ? 2.441 -2.574 -2.084 1 92.12 68 PRO B N 1
ATOM 3306 C CA . PRO B 1 68 ? 3.75 -2.844 -2.686 1 92.12 68 PRO B CA 1
ATOM 3307 C C . PRO B 1 68 ? 4.07 -4.336 -2.754 1 92.12 68 PRO B C 1
ATOM 3309 O O . PRO B 1 68 ? 3.629 -5.105 -1.899 1 92.12 68 PRO B O 1
ATOM 3312 N N . VAL B 1 69 ? 4.812 -4.695 -3.77 1 94.75 69 VAL B N 1
ATOM 3313 C CA . VAL B 1 69 ? 5.297 -6.066 -3.869 1 94.75 69 VAL B CA 1
ATOM 3314 C C . VAL B 1 69 ? 6.75 -6.137 -3.406 1 94.75 69 VAL B C 1
ATOM 3316 O O . VAL B 1 69 ? 7.609 -5.422 -3.932 1 94.75 69 VAL B O 1
ATOM 3319 N N . ILE B 1 70 ? 6.977 -6.957 -2.479 1 97.25 70 ILE B N 1
ATOM 3320 C CA . ILE B 1 70 ? 8.328 -7.102 -1.961 1 97.25 70 ILE B CA 1
ATOM 3321 C C . ILE B 1 70 ? 8.758 -8.562 -2.041 1 97.25 70 ILE B C 1
ATOM 3323 O O . ILE B 1 70 ? 7.926 -9.453 -2.229 1 97.25 70 ILE B O 1
ATOM 3327 N N . VAL B 1 71 ? 10.031 -8.789 -1.978 1 98 71 VAL B N 1
ATOM 3328 C CA . VAL B 1 71 ? 10.594 -10.117 -1.73 1 98 71 VAL B CA 1
ATOM 3329 C C . VAL B 1 71 ? 11.336 -10.125 -0.395 1 98 71 VAL B C 1
ATOM 3331 O O . VAL B 1 71 ? 12.297 -9.375 -0.204 1 98 71 VAL B O 1
ATOM 3334 N N . LEU B 1 72 ? 10.82 -10.898 0.478 1 98.56 72 LEU B N 1
ATOM 3335 C CA . LEU B 1 72 ? 11.484 -11.188 1.746 1 98.56 72 LEU B CA 1
ATOM 3336 C C . LEU B 1 72 ? 12.586 -12.227 1.56 1 98.56 72 LEU B C 1
ATOM 3338 O O . LEU B 1 72 ? 12.336 -13.32 1.042 1 98.56 72 LEU B O 1
ATOM 3342 N N . THR B 1 73 ? 13.859 -11.852 1.902 1 98.31 73 THR B N 1
ATOM 3343 C CA . THR B 1 73 ? 14.945 -12.812 1.754 1 98.31 73 THR B CA 1
ATOM 3344 C C . THR B 1 73 ? 15.648 -13.047 3.088 1 98.31 73 THR B C 1
ATOM 3346 O O . THR B 1 73 ? 15.727 -12.141 3.922 1 98.31 73 THR B O 1
ATOM 3349 N N . THR B 1 74 ? 16.109 -14.211 3.301 1 98.12 74 THR B N 1
ATOM 3350 C CA . THR B 1 74 ? 16.938 -14.586 4.441 1 98.12 74 THR B CA 1
ATOM 3351 C C . THR B 1 74 ? 17.875 -15.742 4.082 1 98.12 74 THR B C 1
ATOM 3353 O O . THR B 1 74 ? 17.734 -16.344 3.016 1 98.12 74 THR B O 1
ATOM 3356 N N . SER B 1 75 ? 18.859 -15.875 4.91 1 96.25 75 SER B N 1
ATOM 3357 C CA . SER B 1 75 ? 19.828 -16.938 4.652 1 96.25 75 SER B CA 1
ATOM 3358 C C . SER B 1 75 ? 20.562 -17.328 5.922 1 96.25 75 SER B C 1
ATOM 3360 O O . SER B 1 75 ? 20.672 -16.531 6.859 1 96.25 75 SER B O 1
ATOM 3362 N N . ASN B 1 76 ? 20.906 -18.547 5.973 1 93.56 76 ASN B N 1
ATOM 3363 C CA . ASN B 1 76 ? 21.922 -19.031 6.887 1 93.56 76 ASN B CA 1
ATOM 3364 C C . ASN B 1 76 ? 22.953 -19.891 6.156 1 93.56 76 ASN B C 1
ATOM 3366 O O . ASN B 1 76 ? 23.094 -19.812 4.938 1 93.56 76 ASN B O 1
ATOM 3370 N N . ASP B 1 77 ? 23.766 -20.594 6.895 1 90.69 77 ASP B N 1
ATOM 3371 C CA . ASP B 1 77 ? 24.875 -21.328 6.309 1 90.69 77 ASP B CA 1
ATOM 3372 C C . ASP B 1 77 ? 24.375 -22.438 5.379 1 90.69 77 ASP B C 1
ATOM 3374 O O . ASP B 1 77 ? 25.062 -22.828 4.438 1 90.69 77 ASP B O 1
ATOM 3378 N N . THR B 1 78 ? 23.141 -22.859 5.535 1 88.62 78 THR B N 1
ATOM 3379 C CA . THR B 1 78 ? 22.688 -24.047 4.82 1 88.62 78 THR B CA 1
ATOM 3380 C C . THR B 1 78 ? 21.562 -23.688 3.846 1 88.62 78 THR B C 1
ATOM 3382 O O . THR B 1 78 ? 21.234 -24.469 2.949 1 88.62 78 THR B O 1
ATOM 3385 N N . ALA B 1 79 ? 21 -22.562 4.055 1 91.38 79 ALA B N 1
ATOM 3386 C CA . ALA B 1 79 ? 19.812 -22.281 3.254 1 91.38 79 ALA B CA 1
ATOM 3387 C C . ALA B 1 79 ? 19.734 -20.797 2.893 1 91.38 79 ALA B C 1
ATOM 3389 O O . ALA B 1 79 ? 20.156 -19.938 3.67 1 91.38 79 ALA B O 1
ATOM 3390 N N . LYS B 1 80 ? 19.266 -20.547 1.683 1 93.88 80 LYS B N 1
ATOM 3391 C CA . LYS B 1 80 ? 18.953 -19.219 1.14 1 93.88 80 LYS B CA 1
ATOM 3392 C C . LYS B 1 80 ? 17.562 -19.203 0.52 1 93.88 80 LYS B C 1
ATOM 3394 O O . LYS B 1 80 ? 17.25 -20.016 -0.359 1 93.88 80 LYS B O 1
ATOM 3399 N N . ARG B 1 81 ? 16.703 -18.297 1.012 1 95.69 81 ARG B N 1
ATOM 3400 C CA . ARG B 1 81 ? 15.328 -18.328 0.536 1 95.69 81 ARG B CA 1
ATOM 3401 C C . ARG B 1 81 ? 14.789 -16.906 0.342 1 95.69 81 ARG B C 1
ATOM 3403 O O . ARG B 1 81 ? 15.219 -15.977 1.027 1 95.69 81 ARG B O 1
ATOM 3410 N N . GLY B 1 82 ? 13.852 -16.812 -0.601 1 97.12 82 GLY B N 1
ATOM 3411 C CA . GLY B 1 82 ? 13.031 -15.625 -0.806 1 97.12 82 GLY B CA 1
ATOM 3412 C C . GLY B 1 82 ? 11.547 -15.93 -0.871 1 97.12 82 GLY B C 1
ATOM 3413 O O . GLY B 1 82 ? 11.156 -17.062 -1.149 1 97.12 82 GLY B O 1
ATOM 3414 N N . MET B 1 83 ? 10.789 -14.953 -0.599 1 96.75 83 MET B N 1
ATOM 3415 C CA . MET B 1 83 ? 9.328 -15.078 -0.655 1 96.75 83 MET B CA 1
ATOM 3416 C C . MET B 1 83 ? 8.688 -13.766 -1.084 1 96.75 83 MET B C 1
ATOM 3418 O O . MET B 1 83 ? 8.961 -12.711 -0.497 1 96.75 83 MET B O 1
ATOM 3422 N N . THR B 1 84 ? 7.836 -13.836 -2.059 1 96.25 84 THR B N 1
ATOM 3423 C CA . THR B 1 84 ? 7.059 -12.68 -2.48 1 96.25 84 THR B CA 1
ATOM 3424 C C . THR B 1 84 ? 5.918 -12.406 -1.502 1 96.25 84 THR B C 1
ATOM 3426 O O . THR B 1 84 ? 5.234 -13.336 -1.066 1 96.25 84 THR B O 1
ATOM 3429 N N . CYS B 1 85 ? 5.777 -11.133 -1.187 1 95.25 85 CYS B N 1
ATOM 3430 C CA . CYS B 1 85 ? 4.766 -10.719 -0.223 1 95.25 85 CYS B CA 1
ATOM 3431 C C . CYS B 1 85 ? 4.27 -9.312 -0.533 1 95.25 85 CYS B C 1
ATOM 3433 O O . CYS B 1 85 ? 5.004 -8.492 -1.095 1 95.25 85 CYS B O 1
ATOM 3435 N N . SER B 1 86 ? 2.998 -9.086 -0.168 1 93.62 86 SER B N 1
ATOM 3436 C CA . SER B 1 86 ? 2.453 -7.742 -0.324 1 93.62 86 SER B CA 1
ATOM 3437 C C . SER B 1 86 ? 1.96 -7.188 1.008 1 93.62 86 SER B C 1
ATOM 3439 O O . SER B 1 86 ? 1.505 -6.043 1.08 1 93.62 86 SER B O 1
ATOM 3441 N N . SER B 1 87 ? 1.986 -7.98 2.041 1 95.25 87 SER B N 1
ATOM 3442 C CA . SER B 1 87 ? 1.579 -7.551 3.375 1 95.25 87 SER B CA 1
ATOM 3443 C C . SER B 1 87 ? 2.719 -6.844 4.102 1 95.25 87 SER B C 1
ATOM 3445 O O . SER B 1 87 ? 3.141 -7.277 5.176 1 95.25 87 SER B O 1
ATOM 3447 N N . PHE B 1 88 ? 3.314 -5.883 3.572 1 96.75 88 PHE B N 1
ATOM 3448 C CA . PHE B 1 88 ? 4.441 -5.102 4.074 1 96.75 88 PHE B CA 1
ATOM 3449 C C . PHE B 1 88 ? 3.979 -3.73 4.555 1 96.75 88 PHE B C 1
ATOM 3451 O O . PHE B 1 88 ? 3.258 -3.027 3.842 1 96.75 88 PHE B O 1
ATOM 3458 N N . THR B 1 89 ? 4.367 -3.363 5.758 1 96.38 89 THR B N 1
ATOM 3459 C CA . THR B 1 89 ? 3.99 -2.045 6.262 1 96.38 89 THR B CA 1
ATOM 3460 C C . THR B 1 89 ? 5.035 -1.522 7.242 1 96.38 89 THR B C 1
ATOM 3462 O O . THR B 1 89 ? 5.715 -2.305 7.91 1 96.38 89 THR B O 1
ATOM 3465 N N . SER B 1 90 ? 5.215 -0.213 7.273 1 95.94 90 SER B N 1
ATOM 3466 C CA . SER B 1 90 ? 5.969 0.436 8.344 1 95.94 90 SER B CA 1
ATOM 3467 C C . SER B 1 90 ? 5.16 0.499 9.633 1 95.94 90 SER B C 1
ATOM 3469 O O . SER B 1 90 ? 3.984 0.875 9.617 1 95.94 90 SER B O 1
ATOM 3471 N N . VAL B 1 91 ? 5.785 0.173 10.75 1 97.25 91 VAL B N 1
ATOM 3472 C CA . VAL B 1 91 ? 5.062 0.09 12.016 1 97.25 91 VAL B CA 1
ATOM 3473 C C . VAL B 1 91 ? 5.516 1.215 12.938 1 97.25 91 VAL B C 1
ATOM 3475 O O . VAL B 1 91 ? 4.691 1.839 13.617 1 97.25 91 VAL B O 1
ATOM 3478 N N . SER B 1 92 ? 6.781 1.412 12.977 1 96.56 92 SER B N 1
ATOM 3479 C CA . SER B 1 92 ? 7.395 2.387 13.875 1 96.56 92 SER B CA 1
ATOM 3480 C C . SER B 1 92 ? 8.516 3.152 13.172 1 96.56 92 SER B C 1
ATOM 3482 O O . SER B 1 92 ? 9.227 2.596 12.336 1 96.56 92 SER B O 1
ATOM 3484 N N . PHE B 1 93 ? 8.602 4.383 13.555 1 92.56 93 PHE B N 1
ATOM 3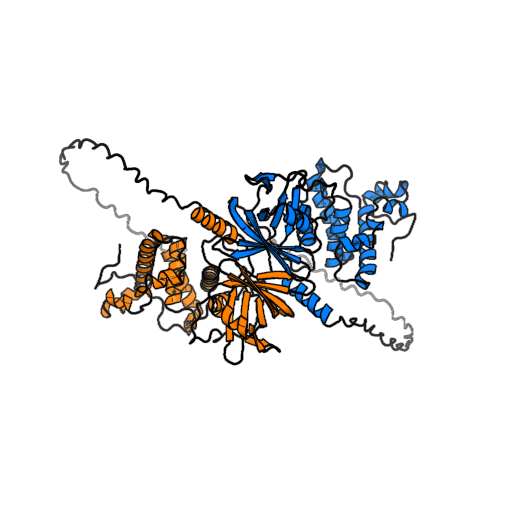485 C CA . PHE B 1 93 ? 9.695 5.184 13.008 1 92.56 93 PHE B CA 1
ATOM 3486 C C . PHE B 1 93 ? 10.852 5.266 14 1 92.56 93 PHE B C 1
ATOM 3488 O O . PHE B 1 93 ? 12.016 5.254 13.602 1 92.56 93 PHE B O 1
ATOM 3495 N N . LYS B 1 94 ? 10.539 5.383 15.297 1 92.31 94 LYS B N 1
ATOM 3496 C CA . LYS B 1 94 ? 11.562 5.418 16.328 1 92.31 94 LYS B CA 1
ATOM 3497 C C . LYS B 1 94 ? 11.32 4.34 17.391 1 92.31 94 LYS B C 1
ATOM 3499 O O . LYS B 1 94 ? 10.547 4.547 18.328 1 92.31 94 LYS B O 1
ATOM 3504 N N . PRO B 1 95 ? 12.133 3.264 17.406 1 95.81 95 PRO B N 1
ATOM 3505 C CA . PRO B 1 95 ? 13.047 2.842 16.344 1 95.81 95 PRO B CA 1
ATOM 3506 C C . PRO B 1 95 ? 12.32 2.42 15.062 1 95.81 95 PRO B C 1
ATOM 3508 O O . PRO B 1 95 ? 11.109 2.189 15.094 1 95.81 95 PRO B O 1
ATOM 3511 N N . PRO B 1 96 ? 13.086 2.334 13.961 1 97.69 96 PRO B N 1
ATOM 3512 C CA . PRO B 1 96 ? 12.438 1.897 12.719 1 97.69 96 PRO B CA 1
ATOM 3513 C C . PRO B 1 96 ? 12.117 0.404 12.719 1 97.69 96 PRO B C 1
ATOM 3515 O O . PRO B 1 96 ? 13.023 -0.426 12.797 1 97.69 96 PRO B O 1
ATOM 3518 N N . ILE B 1 97 ? 10.867 0.092 12.672 1 98.44 97 ILE B N 1
ATOM 3519 C CA . ILE B 1 97 ? 10.375 -1.28 12.68 1 98.44 97 ILE B CA 1
ATOM 3520 C C . ILE B 1 97 ? 9.359 -1.473 11.555 1 98.44 97 ILE B C 1
ATOM 3522 O O . ILE B 1 97 ? 8.508 -0.608 11.32 1 98.44 97 ILE B O 1
ATOM 3526 N N . ILE B 1 98 ? 9.477 -2.539 10.812 1 98.5 98 ILE B N 1
ATOM 3527 C CA . ILE B 1 98 ? 8.531 -2.9 9.766 1 98.5 98 ILE B CA 1
ATOM 3528 C C . ILE B 1 98 ? 7.895 -4.25 10.086 1 98.5 98 ILE B C 1
ATOM 3530 O O . ILE B 1 98 ? 8.328 -4.945 11 1 98.5 98 ILE B O 1
ATOM 3534 N N . SER B 1 99 ? 6.809 -4.539 9.367 1 98.44 99 SER B N 1
ATOM 3535 C CA . SER B 1 99 ? 6.191 -5.848 9.539 1 98.44 99 SER B CA 1
ATOM 3536 C C . SER B 1 99 ? 5.906 -6.504 8.188 1 98.44 99 SER B C 1
ATOM 3538 O O . SER B 1 99 ? 5.719 -5.816 7.188 1 98.44 99 SER B O 1
ATOM 3540 N N . VAL B 1 100 ? 5.891 -7.812 8.156 1 98.38 100 VAL B N 1
ATOM 3541 C CA . VAL B 1 100 ? 5.48 -8.656 7.039 1 98.38 100 VAL B CA 1
ATOM 3542 C C . VAL B 1 100 ? 4.711 -9.867 7.559 1 98.38 100 VAL B C 1
ATOM 3544 O O . VAL B 1 100 ? 5.02 -10.391 8.633 1 98.38 100 VAL B O 1
ATOM 3547 N N . CYS B 1 101 ? 3.756 -10.312 6.816 1 98.19 101 CYS B N 1
ATOM 3548 C CA . CYS B 1 101 ? 2.961 -11.469 7.211 1 98.19 101 CYS B CA 1
ATOM 3549 C C . CYS B 1 101 ? 3.355 -12.703 6.402 1 98.19 101 CYS B C 1
ATOM 3551 O O . CYS B 1 101 ? 3.369 -12.664 5.172 1 98.19 101 CYS B O 1
ATOM 3553 N N . VAL B 1 102 ? 3.635 -13.734 7.102 1 97.56 102 VAL B N 1
ATOM 3554 C CA . VAL B 1 102 ? 4.027 -15 6.488 1 97.56 102 VAL B CA 1
ATOM 3555 C C . VAL B 1 102 ? 2.965 -16.062 6.766 1 97.56 102 VAL B C 1
ATOM 3557 O O . VAL B 1 102 ? 2.557 -16.25 7.91 1 97.56 102 VAL B O 1
ATOM 3560 N N . HIS B 1 103 ? 2.545 -16.75 5.715 1 94.25 103 HIS B N 1
ATOM 3561 C CA . HIS B 1 103 ? 1.486 -17.75 5.844 1 94.25 103 HIS B CA 1
ATOM 3562 C C . HIS B 1 103 ? 1.872 -18.828 6.836 1 94.25 103 HIS B C 1
ATOM 3564 O O . HIS B 1 103 ? 3.049 -19.188 6.957 1 94.25 103 HIS B O 1
ATOM 3570 N N . ASP B 1 104 ? 0.907 -19.344 7.555 1 94.38 104 ASP B N 1
ATOM 3571 C CA . ASP B 1 104 ? 1.062 -20.484 8.461 1 94.38 104 ASP B CA 1
ATOM 3572 C C . ASP B 1 104 ? 0.313 -21.703 7.934 1 94.38 104 ASP B C 1
ATOM 3574 O O . ASP B 1 104 ? -0.919 -21.703 7.879 1 94.38 104 ASP B O 1
ATOM 3578 N N . PRO B 1 105 ? 0.976 -22.781 7.551 1 91.56 105 PRO B N 1
ATOM 3579 C CA . PRO B 1 105 ? 2.414 -23.031 7.68 1 91.56 105 PRO B CA 1
ATOM 3580 C C . PRO B 1 105 ? 3.213 -22.5 6.488 1 91.56 105 PRO B C 1
ATOM 3582 O O . PRO B 1 105 ? 2.646 -22.266 5.418 1 91.56 105 PRO B O 1
ATOM 3585 N N . SER B 1 106 ? 4.496 -22.219 6.711 1 92.88 106 SER B N 1
ATOM 3586 C CA . SER B 1 106 ? 5.383 -21.766 5.652 1 92.88 106 SER B CA 1
ATOM 3587 C C . SER B 1 106 ? 6.832 -22.141 5.938 1 92.88 106 SER B C 1
ATOM 3589 O O . SER B 1 106 ? 7.324 -21.953 7.051 1 92.88 106 SER B O 1
ATOM 3591 N N . PRO B 1 107 ? 7.484 -22.703 4.977 1 92.81 107 PRO B N 1
ATOM 3592 C CA . PRO B 1 107 ? 8.922 -22.953 5.137 1 92.81 107 PRO B CA 1
ATOM 3593 C C . PRO B 1 107 ? 9.703 -21.688 5.453 1 92.81 107 PRO B C 1
ATOM 3595 O O . PRO B 1 107 ? 10.703 -21.734 6.172 1 92.81 107 PRO B O 1
ATOM 3598 N N . MET B 1 108 ? 9.266 -20.594 5.008 1 95.44 108 MET B N 1
ATOM 3599 C CA . MET B 1 108 ? 9.93 -19.312 5.293 1 95.44 108 MET B CA 1
ATOM 3600 C C . MET B 1 108 ? 9.867 -19 6.781 1 95.44 108 MET B C 1
ATOM 3602 O O . MET B 1 108 ? 10.852 -18.547 7.367 1 95.44 108 MET B O 1
ATOM 3606 N N . HIS B 1 109 ? 8.688 -19.203 7.352 1 97 109 HIS B N 1
ATOM 3607 C CA . HIS B 1 109 ? 8.547 -18.984 8.789 1 97 109 HIS B CA 1
ATOM 3608 C C . HIS B 1 109 ? 9.562 -19.812 9.57 1 97 109 HIS B C 1
ATOM 3610 O O . HIS B 1 109 ? 10.227 -19.297 10.477 1 97 109 HIS B O 1
ATOM 3616 N N . GLU B 1 110 ? 9.695 -21.062 9.211 1 95.75 110 GLU B N 1
ATOM 3617 C CA . GLU B 1 110 ? 10.617 -21.953 9.898 1 95.75 110 GLU B CA 1
ATOM 3618 C C . GLU B 1 110 ? 12.055 -21.484 9.766 1 95.75 110 GLU B C 1
ATOM 3620 O O . GLU B 1 110 ? 12.828 -21.547 10.734 1 95.75 110 GLU B O 1
ATOM 3625 N N . LEU B 1 111 ? 12.406 -21.031 8.609 1 96.06 111 LEU B N 1
ATOM 3626 C CA . LEU B 1 111 ? 13.766 -20.547 8.383 1 96.06 111 LEU B CA 1
ATOM 3627 C C . LEU B 1 111 ? 14.023 -19.266 9.148 1 96.06 111 LEU B C 1
ATOM 3629 O O . LEU B 1 111 ? 15.102 -19.062 9.711 1 96.06 111 LEU B O 1
ATOM 3633 N N . LEU B 1 112 ? 13.062 -18.391 9.188 1 98 112 LEU B N 1
ATOM 3634 C CA . LEU B 1 112 ? 13.188 -17.125 9.898 1 98 112 LEU B CA 1
ATOM 3635 C C . LEU B 1 112 ? 13.391 -17.359 11.391 1 98 112 LEU B C 1
ATOM 3637 O O . LEU B 1 112 ? 14.094 -16.594 12.055 1 98 112 LEU B O 1
ATOM 3641 N N . LEU B 1 113 ? 12.719 -18.375 11.93 1 97.69 113 LEU B N 1
ATOM 3642 C CA . LEU B 1 113 ? 12.891 -18.703 13.336 1 97.69 113 LEU B CA 1
ATOM 3643 C C . LEU B 1 113 ? 14.352 -19.031 13.641 1 97.69 113 LEU B C 1
ATOM 3645 O O . LEU B 1 113 ? 14.836 -18.75 14.742 1 97.69 113 LEU B O 1
ATOM 3649 N N . LYS B 1 114 ? 15.031 -19.531 12.672 1 96.94 114 LYS B N 1
ATOM 3650 C CA . LYS B 1 114 ? 16.422 -19.938 12.844 1 96.94 114 LYS B CA 1
ATOM 3651 C C . LYS B 1 114 ? 17.375 -18.766 12.562 1 96.94 114 LYS B C 1
ATOM 3653 O O . LYS B 1 114 ? 18.359 -18.594 13.273 1 96.94 114 LYS B O 1
ATOM 3658 N N . THR B 1 115 ? 17.125 -17.984 11.531 1 97.62 115 THR B N 1
ATOM 3659 C CA . THR B 1 115 ? 18.047 -16.953 11.078 1 97.62 115 THR B CA 1
ATOM 3660 C C . THR B 1 115 ? 17.891 -15.68 11.898 1 97.62 115 THR B C 1
ATOM 3662 O O . THR B 1 115 ? 18.875 -14.969 12.141 1 97.62 115 THR B O 1
ATOM 3665 N N . GLN B 1 116 ? 16.672 -15.266 12.188 1 98.12 116 GLN B N 1
ATOM 3666 C CA . GLN B 1 116 ? 16.312 -14.094 12.992 1 98.12 116 GLN B CA 1
ATOM 3667 C C . GLN B 1 116 ? 16.781 -12.805 12.32 1 98.12 116 GLN B C 1
ATOM 3669 O O . GLN B 1 116 ? 17.094 -11.828 12.992 1 98.12 116 GLN B O 1
ATOM 3674 N N . LYS B 1 117 ? 17.016 -12.82 11.094 1 98.56 117 LYS B N 1
ATOM 3675 C CA . LYS B 1 117 ? 17.344 -11.672 10.258 1 98.56 117 LYS B CA 1
ATOM 3676 C C . LYS B 1 117 ? 16.781 -11.836 8.852 1 98.56 117 LYS B C 1
ATOM 3678 O O . LYS B 1 117 ? 16.625 -12.953 8.367 1 98.56 117 LYS B O 1
ATOM 3683 N N . PHE B 1 118 ? 16.469 -10.758 8.211 1 98.75 118 PHE B N 1
ATOM 3684 C CA . PHE B 1 118 ? 15.938 -10.82 6.852 1 98.75 118 PHE B CA 1
ATOM 3685 C C . PHE B 1 118 ? 16.078 -9.469 6.156 1 98.75 118 PHE B C 1
ATOM 3687 O O . PHE B 1 118 ? 16.344 -8.453 6.805 1 98.75 118 PHE B O 1
ATOM 3694 N N . ALA B 1 119 ? 15.969 -9.508 4.895 1 98.69 119 ALA B N 1
ATOM 3695 C CA . ALA B 1 119 ? 15.953 -8.297 4.078 1 98.69 119 ALA B CA 1
ATOM 3696 C C . ALA B 1 119 ? 14.625 -8.156 3.34 1 98.69 119 ALA B C 1
ATOM 3698 O O . ALA B 1 119 ? 14.039 -9.148 2.902 1 98.69 119 ALA B O 1
ATOM 3699 N N . ILE B 1 120 ? 14.148 -6.973 3.273 1 98.5 120 ILE B N 1
ATOM 3700 C CA . ILE B 1 120 ? 13.031 -6.602 2.408 1 98.5 120 ILE B CA 1
ATOM 3701 C C . ILE B 1 120 ? 13.562 -5.984 1.115 1 98.5 120 ILE B C 1
ATOM 3703 O O . ILE B 1 120 ? 14.242 -4.957 1.145 1 98.5 120 ILE B O 1
ATOM 3707 N N . ASN B 1 121 ? 13.305 -6.605 0.023 1 97.5 121 ASN B N 1
ATOM 3708 C CA . ASN B 1 121 ? 13.594 -6.074 -1.305 1 97.5 121 ASN B CA 1
ATOM 3709 C C . ASN B 1 121 ? 12.336 -5.523 -1.975 1 97.5 121 ASN B C 1
ATOM 3711 O O . ASN B 1 121 ? 11.477 -6.289 -2.414 1 97.5 121 ASN B O 1
ATOM 3715 N N . ILE B 1 122 ? 12.18 -4.219 -1.997 1 96.5 122 ILE B N 1
ATOM 3716 C CA . ILE B 1 122 ? 11.039 -3.594 -2.654 1 96.5 122 ILE B CA 1
ATOM 3717 C C . ILE B 1 122 ? 11.234 -3.621 -4.168 1 96.5 122 ILE B C 1
ATOM 3719 O O . ILE B 1 122 ? 12.109 -2.928 -4.699 1 96.5 122 ILE B O 1
ATOM 3723 N N . LEU B 1 123 ? 10.406 -4.348 -4.828 1 95.12 123 LEU B N 1
ATOM 3724 C CA . LEU B 1 123 ? 10.617 -4.586 -6.25 1 95.12 123 LEU B CA 1
ATOM 3725 C C . LEU B 1 123 ? 10.305 -3.334 -7.062 1 95.12 123 LEU B C 1
ATOM 3727 O O . LEU B 1 123 ? 9.352 -2.609 -6.75 1 95.12 123 LEU B O 1
ATOM 3731 N N . ALA B 1 124 ? 11.062 -3.189 -8.078 1 92.75 124 ALA B N 1
ATOM 3732 C CA . ALA B 1 124 ? 10.805 -2.119 -9.039 1 92.75 124 ALA B CA 1
ATOM 3733 C C . ALA B 1 124 ? 9.719 -2.518 -10.023 1 92.75 124 ALA B C 1
ATOM 3735 O O . ALA B 1 124 ? 9.414 -3.703 -10.18 1 92.75 124 ALA B O 1
ATOM 3736 N N . LYS B 1 125 ? 9.203 -1.566 -10.695 1 89.5 125 LYS B N 1
ATOM 3737 C CA . LYS B 1 125 ? 8.07 -1.725 -11.594 1 89.5 125 LYS B CA 1
ATOM 3738 C C . LYS B 1 125 ? 8.352 -2.779 -12.656 1 89.5 125 LYS B C 1
ATOM 3740 O O . LYS B 1 125 ? 7.445 -3.502 -13.086 1 89.5 125 LYS B O 1
ATOM 3745 N N . ASP B 1 126 ? 9.578 -2.945 -13.086 1 89.25 126 ASP B N 1
ATOM 3746 C CA . ASP B 1 126 ? 9.922 -3.842 -14.18 1 89.25 126 ASP B CA 1
ATOM 3747 C C . ASP B 1 126 ? 10.414 -5.191 -13.656 1 89.25 126 ASP B C 1
ATOM 3749 O O . ASP B 1 126 ? 10.961 -5.996 -14.414 1 89.25 126 ASP B O 1
ATOM 3753 N N . GLN B 1 127 ? 10.172 -5.441 -12.398 1 93.12 127 GLN B N 1
ATOM 3754 C CA . GLN B 1 127 ? 10.727 -6.652 -11.805 1 93.12 127 GLN B CA 1
ATOM 3755 C C . GLN B 1 127 ? 9.625 -7.633 -11.414 1 93.12 127 GLN B C 1
ATOM 3757 O O . GLN B 1 127 ? 9.75 -8.344 -10.414 1 93.12 127 GLN B O 1
ATOM 3762 N N . ALA B 1 128 ? 8.609 -7.637 -12.148 1 92.62 128 ALA B N 1
ATOM 3763 C CA . ALA B 1 128 ? 7.527 -8.578 -11.898 1 92.62 128 ALA B CA 1
ATOM 3764 C C . ALA B 1 128 ? 8.023 -10.023 -11.984 1 92.62 128 ALA B C 1
ATOM 3766 O O . ALA B 1 128 ? 7.543 -10.898 -11.258 1 92.62 128 ALA B O 1
ATOM 3767 N N . HIS B 1 129 ? 9.023 -10.273 -12.797 1 93.12 129 HIS B N 1
ATOM 3768 C CA . HIS B 1 129 ? 9.562 -11.617 -12.961 1 93.12 129 HIS B CA 1
ATOM 3769 C C . HIS B 1 129 ? 10.25 -12.094 -11.688 1 93.12 129 HIS B C 1
ATOM 3771 O O . HIS B 1 129 ? 10.219 -13.281 -11.367 1 93.12 129 HIS B O 1
ATOM 3777 N N . PHE B 1 130 ? 10.891 -11.188 -10.914 1 94.06 130 PHE B N 1
ATOM 3778 C CA . PHE B 1 130 ? 11.406 -11.555 -9.602 1 94.06 130 PHE B CA 1
ATOM 3779 C C . PHE B 1 130 ? 10.273 -11.984 -8.672 1 94.06 130 PHE B C 1
ATOM 3781 O O . PHE B 1 130 ? 10.359 -13.031 -8.023 1 94.06 130 PHE B O 1
ATOM 3788 N N . GLY B 1 131 ? 9.242 -11.156 -8.672 1 94.88 131 GLY B N 1
ATOM 3789 C CA . GLY B 1 131 ? 8.094 -11.484 -7.844 1 94.88 131 GLY B CA 1
ATOM 3790 C C . GLY B 1 131 ? 7.504 -12.852 -8.164 1 94.88 131 GLY B C 1
ATOM 3791 O O . GLY B 1 131 ? 7.164 -13.609 -7.258 1 94.88 131 GLY B O 1
ATOM 3792 N N . SER B 1 132 ? 7.402 -13.094 -9.43 1 92.81 132 SER B N 1
ATOM 3793 C CA . SER B 1 132 ? 6.863 -14.375 -9.875 1 92.81 132 SER B CA 1
ATOM 3794 C C . SER B 1 132 ? 7.738 -15.539 -9.414 1 92.81 132 SER B C 1
ATOM 3796 O O . SER B 1 132 ? 7.234 -16.547 -8.93 1 92.81 132 SER B O 1
ATOM 3798 N N . ARG B 1 133 ? 9.016 -15.406 -9.523 1 93.38 133 ARG B N 1
ATOM 3799 C CA . ARG B 1 133 ? 9.977 -16.438 -9.125 1 93.38 133 ARG B CA 1
ATOM 3800 C C . ARG B 1 133 ? 9.812 -16.797 -7.648 1 93.38 133 ARG B C 1
ATOM 3802 O O . ARG B 1 133 ? 9.719 -17.969 -7.293 1 93.38 133 ARG B O 1
ATOM 3809 N N . PHE B 1 134 ? 9.688 -15.836 -6.855 1 94.88 134 PHE B N 1
ATOM 3810 C CA . PHE B 1 134 ? 9.727 -16.047 -5.414 1 94.88 134 PHE B CA 1
ATOM 3811 C C . PHE B 1 134 ? 8.328 -16.297 -4.871 1 94.88 134 PHE B C 1
ATOM 3813 O O . PHE B 1 134 ? 8.148 -16.484 -3.664 1 94.88 134 PHE B O 1
ATOM 3820 N N . SER B 1 135 ? 7.355 -16.266 -5.73 1 92.38 135 SER B N 1
ATOM 3821 C CA . SER B 1 135 ? 5.996 -16.609 -5.316 1 92.38 135 SER B CA 1
ATOM 3822 C C . SER B 1 135 ? 5.715 -18.094 -5.508 1 92.38 135 SER B C 1
ATOM 3824 O O . SER B 1 135 ? 4.695 -18.609 -5.035 1 92.38 135 SER B O 1
ATOM 3826 N N . LYS B 1 136 ? 6.605 -18.766 -6.172 1 87.81 136 LYS B N 1
ATOM 3827 C CA . LYS B 1 136 ? 6.434 -20.203 -6.418 1 87.81 136 LYS B CA 1
ATOM 3828 C C . LYS B 1 136 ? 6.617 -21 -5.133 1 87.81 136 LYS B C 1
ATOM 3830 O O . LYS B 1 136 ? 7.41 -20.625 -4.266 1 87.81 136 LYS B O 1
ATOM 3835 N N . PRO B 1 137 ? 5.863 -22.078 -5.086 1 81.31 137 PRO B N 1
ATOM 3836 C CA . PRO B 1 137 ? 6.027 -22.938 -3.908 1 81.31 137 PRO B CA 1
ATOM 3837 C C . PRO B 1 137 ? 7.449 -23.469 -3.762 1 81.31 137 PRO B C 1
ATOM 3839 O O . PRO B 1 137 ? 8.109 -23.766 -4.762 1 81.31 137 PRO B O 1
ATOM 3842 N N . PHE B 1 138 ? 7.762 -23.594 -2.564 1 75.19 138 PHE B N 1
ATOM 3843 C CA . PHE B 1 138 ? 9.109 -24.047 -2.207 1 75.19 138 PHE B CA 1
ATOM 3844 C C . PHE B 1 138 ? 9.32 -25.5 -2.588 1 75.19 138 PHE B C 1
ATOM 3846 O O . PHE B 1 138 ? 8.422 -26.328 -2.412 1 75.19 138 PHE B O 1
ATOM 3853 N N . SER B 1 139 ? 10.43 -25.656 -3.189 1 77.06 139 SER B N 1
ATOM 3854 C CA . SER B 1 139 ? 10.945 -27 -3.379 1 77.06 139 SER B CA 1
ATOM 3855 C C . SER B 1 139 ? 12.406 -27.094 -2.945 1 77.06 139 SER B C 1
ATOM 3857 O O . SER B 1 139 ? 13.219 -26.234 -3.287 1 77.06 139 SER B O 1
ATOM 3859 N N . GLU B 1 140 ? 12.695 -28.016 -2 1 67.69 140 GLU B N 1
ATOM 3860 C CA . GLU B 1 140 ? 14.023 -28.188 -1.415 1 67.69 140 GLU B CA 1
ATOM 3861 C C . GLU B 1 140 ? 15.102 -28.25 -2.494 1 67.69 140 GLU B C 1
ATOM 3863 O O . GLU B 1 140 ? 16.219 -27.797 -2.287 1 67.69 140 GLU B O 1
ATOM 3868 N N . ASN B 1 141 ? 14.719 -28.703 -3.559 1 69.81 141 ASN B N 1
ATOM 3869 C CA . ASN B 1 141 ? 15.742 -28.984 -4.559 1 69.81 141 ASN B CA 1
ATOM 3870 C C . ASN B 1 141 ? 15.852 -27.859 -5.586 1 69.81 141 ASN B C 1
ATOM 3872 O O . ASN B 1 141 ? 16.531 -28 -6.602 1 69.81 141 ASN B O 1
ATOM 3876 N N . THR B 1 142 ? 15.297 -26.781 -5.234 1 78.88 142 THR B N 1
ATOM 3877 C CA . THR B 1 142 ? 15.32 -25.734 -6.254 1 78.88 142 THR B CA 1
ATOM 3878 C C . THR B 1 142 ? 16.094 -24.516 -5.758 1 78.88 142 THR B C 1
ATOM 3880 O O . THR B 1 142 ? 15.938 -24.109 -4.605 1 78.88 142 THR B O 1
ATOM 3883 N N . ASP B 1 143 ? 17.031 -24.078 -6.617 1 87.88 143 ASP B N 1
ATOM 3884 C CA . ASP B 1 143 ? 17.719 -22.812 -6.371 1 87.88 143 ASP B CA 1
ATOM 3885 C C . ASP B 1 143 ? 16.859 -21.641 -6.832 1 87.88 143 ASP B C 1
ATOM 3887 O O . ASP B 1 143 ? 16.875 -21.266 -8.008 1 87.88 143 ASP B O 1
ATOM 3891 N N . GLN B 1 144 ? 16.188 -21.016 -5.926 1 91.19 144 GLN B N 1
ATOM 3892 C CA . GLN B 1 144 ? 15.312 -19.891 -6.234 1 91.19 144 GLN B CA 1
ATOM 3893 C C . GLN B 1 144 ? 16.094 -18.734 -6.848 1 91.19 144 GLN B C 1
ATOM 3895 O O . GLN B 1 144 ? 15.531 -17.922 -7.586 1 91.19 144 GLN B O 1
ATOM 3900 N N . PHE B 1 145 ? 17.297 -18.703 -6.566 1 94.06 145 PHE B N 1
ATOM 3901 C CA . PHE B 1 145 ? 18.078 -17.516 -6.93 1 94.06 145 PHE B CA 1
ATOM 3902 C C . PHE B 1 145 ? 18.828 -17.75 -8.234 1 94.06 145 PHE B C 1
ATOM 3904 O O . PHE B 1 145 ? 19.594 -16.891 -8.672 1 94.06 145 PHE B O 1
ATOM 3911 N N . HIS B 1 146 ? 18.578 -18.875 -8.852 1 91.44 146 HIS B N 1
ATOM 3912 C CA . HIS B 1 146 ? 19.219 -19.156 -10.133 1 91.44 146 HIS B CA 1
ATOM 3913 C C . HIS B 1 146 ? 18.922 -18.047 -11.148 1 91.44 146 HIS B C 1
ATOM 3915 O O . HIS B 1 146 ? 17.766 -17.734 -11.398 1 91.44 146 HIS B O 1
ATOM 3921 N N . LYS B 1 147 ? 19.938 -17.344 -11.656 1 90.62 147 LYS B N 1
ATOM 3922 C CA . LYS B 1 147 ? 19.891 -16.297 -12.68 1 90.62 147 LYS B CA 1
ATOM 3923 C C . LYS B 1 147 ? 19.219 -15.039 -12.148 1 90.62 147 LYS B C 1
ATOM 3925 O O . LYS B 1 147 ? 18.672 -14.242 -12.922 1 90.62 147 LYS B O 1
ATOM 3930 N N . ILE B 1 148 ? 19.094 -14.914 -10.914 1 93.38 148 ILE B N 1
ATOM 3931 C CA . ILE B 1 148 ? 18.625 -13.68 -10.281 1 93.38 148 ILE B CA 1
ATOM 3932 C C . ILE B 1 148 ? 19.828 -12.906 -9.727 1 93.38 148 ILE B C 1
ATOM 3934 O O . ILE B 1 148 ? 20.516 -13.375 -8.82 1 93.38 148 ILE B O 1
ATOM 3938 N N . PRO B 1 149 ? 20.109 -11.75 -10.344 1 94.5 149 PRO B N 1
ATOM 3939 C CA . PRO B 1 149 ? 21.234 -10.961 -9.812 1 94.5 149 PRO B CA 1
ATOM 3940 C C . PRO B 1 149 ? 21.031 -10.57 -8.352 1 94.5 149 PRO B C 1
ATOM 3942 O O . PRO B 1 149 ? 20.031 -9.938 -8.008 1 94.5 149 PRO B O 1
ATOM 3945 N N . CYS B 1 150 ? 21.953 -10.969 -7.543 1 94.62 150 CYS B N 1
ATOM 3946 C CA . CYS B 1 150 ? 21.859 -10.742 -6.105 1 94.62 150 CYS B CA 1
ATOM 3947 C C . CYS B 1 150 ? 23.234 -10.602 -5.473 1 94.62 150 CYS B C 1
ATOM 3949 O O . CYS B 1 150 ? 24.219 -11.172 -5.965 1 94.62 150 CYS B O 1
ATOM 3951 N N . ASN B 1 151 ? 23.344 -9.773 -4.434 1 94.69 151 ASN B N 1
ATOM 3952 C CA . ASN B 1 151 ? 24.531 -9.641 -3.602 1 94.69 151 ASN B CA 1
ATOM 3953 C C . ASN B 1 151 ? 24.266 -10.047 -2.158 1 94.69 151 ASN B C 1
ATOM 3955 O O . ASN B 1 151 ? 23.109 -10.141 -1.742 1 94.69 151 ASN B O 1
ATOM 3959 N N . SER B 1 152 ? 25.344 -10.375 -1.479 1 95.75 152 SER B N 1
ATOM 3960 C CA . SER B 1 152 ? 25.234 -10.617 -0.044 1 95.75 152 SER B CA 1
ATOM 3961 C C . SER B 1 152 ? 25.531 -9.352 0.754 1 95.75 152 SER B C 1
ATOM 3963 O O . SER B 1 152 ? 26.531 -8.672 0.505 1 95.75 152 SER B O 1
ATOM 3965 N N . SER B 1 153 ? 24.641 -9.055 1.617 1 95.81 153 SER B N 1
ATOM 3966 C CA . SER B 1 153 ? 24.875 -7.906 2.479 1 95.81 153 SER B CA 1
ATOM 3967 C C . SER B 1 153 ? 25.953 -8.203 3.521 1 95.81 153 SER B C 1
ATOM 3969 O O . SER B 1 153 ? 26.484 -9.32 3.574 1 95.81 153 SER B O 1
ATOM 3971 N N . SER B 1 154 ? 26.281 -7.141 4.301 1 93.75 154 SER B N 1
ATOM 3972 C CA . SER B 1 154 ? 27.234 -7.324 5.383 1 93.75 154 SER B CA 1
ATOM 3973 C C . SER B 1 154 ? 26.719 -8.297 6.43 1 93.75 154 SER B C 1
ATOM 3975 O O . SER B 1 154 ? 27.5 -8.969 7.113 1 93.75 154 SER B O 1
ATOM 3977 N N . MET B 1 155 ? 25.438 -8.523 6.504 1 95.06 155 MET B N 1
ATOM 3978 C CA . MET B 1 155 ? 24.812 -9.445 7.457 1 95.06 155 MET B CA 1
ATOM 3979 C C . MET B 1 155 ? 24.641 -10.828 6.836 1 95.06 155 MET B C 1
ATOM 3981 O O . MET B 1 155 ? 24.062 -11.727 7.465 1 95.06 155 MET B O 1
ATOM 3985 N N . GLY B 1 156 ? 25.078 -10.938 5.594 1 96.5 156 GLY B N 1
ATOM 3986 C CA . GLY B 1 156 ? 24.938 -12.219 4.918 1 96.5 156 GLY B CA 1
ATOM 3987 C C . GLY B 1 156 ? 23.578 -12.414 4.277 1 96.5 156 GLY B C 1
ATOM 3988 O O . GLY B 1 156 ? 23.203 -13.531 3.91 1 96.5 156 GLY B O 1
ATOM 3989 N N . LEU B 1 157 ? 22.797 -11.398 4.156 1 98.06 157 LEU B N 1
ATOM 3990 C CA . LEU B 1 157 ? 21.453 -11.477 3.582 1 98.06 157 LEU B CA 1
ATOM 3991 C C . LEU B 1 157 ? 21.5 -11.328 2.066 1 98.06 157 LEU B C 1
ATOM 3993 O O . LEU B 1 157 ? 22.25 -10.492 1.545 1 98.06 157 LEU B O 1
ATOM 3997 N N . PRO B 1 158 ? 20.766 -12.133 1.341 1 97.88 158 PRO B N 1
ATOM 3998 C CA . PRO B 1 158 ? 20.672 -11.922 -0.105 1 97.88 158 PRO B CA 1
ATOM 3999 C C . PRO B 1 158 ? 19.938 -10.625 -0.462 1 97.88 158 PRO B C 1
ATOM 4001 O O . PRO B 1 158 ? 18.812 -10.398 -0.009 1 97.88 158 PRO B O 1
ATOM 4004 N N . ILE B 1 159 ? 20.531 -9.781 -1.245 1 97.69 159 ILE B N 1
ATOM 4005 C CA . ILE B 1 159 ? 19.953 -8.523 -1.702 1 97.69 159 ILE B CA 1
ATOM 4006 C C . ILE B 1 159 ? 19.797 -8.547 -3.221 1 97.69 159 ILE B C 1
ATOM 4008 O O . ILE B 1 159 ? 20.781 -8.688 -3.945 1 97.69 159 ILE B O 1
ATOM 4012 N N . LEU B 1 160 ? 18.609 -8.438 -3.67 1 96.5 160 LEU B N 1
ATOM 4013 C CA . LEU B 1 160 ? 18.344 -8.43 -5.105 1 96.5 160 LEU B CA 1
ATOM 4014 C C . LEU B 1 160 ? 18.828 -7.129 -5.734 1 96.5 160 LEU B C 1
ATOM 4016 O O . LEU B 1 160 ? 18.703 -6.059 -5.137 1 96.5 160 LEU B O 1
ATOM 4020 N N . LYS B 1 161 ? 19.312 -7.219 -6.922 1 94.88 161 LYS B N 1
ATOM 4021 C CA . LYS B 1 161 ? 19.797 -6.035 -7.621 1 94.88 161 LYS B CA 1
ATOM 4022 C C . LYS B 1 161 ? 18.656 -5.328 -8.359 1 94.88 161 LYS B C 1
ATOM 4024 O O . LYS B 1 161 ? 17.734 -5.977 -8.844 1 94.88 161 LYS B O 1
ATOM 4029 N N . GLY B 1 162 ? 18.719 -4.012 -8.398 1 93.31 162 GLY B N 1
ATOM 4030 C CA . GLY B 1 162 ? 17.797 -3.23 -9.219 1 93.31 162 GLY B CA 1
ATOM 4031 C C . GLY B 1 162 ? 16.484 -2.936 -8.523 1 93.31 162 GLY B C 1
ATOM 4032 O O . GLY B 1 162 ? 15.562 -2.389 -9.133 1 93.31 162 GLY B O 1
ATOM 4033 N N . VAL B 1 163 ? 16.391 -3.268 -7.289 1 94.94 163 VAL B N 1
ATOM 4034 C CA . VAL B 1 163 ? 15.141 -3.07 -6.562 1 94.94 163 VAL B CA 1
ATOM 4035 C C . VAL B 1 163 ? 14.984 -1.597 -6.195 1 94.94 163 VAL B C 1
ATOM 4037 O O . VAL B 1 163 ? 15.953 -0.835 -6.227 1 94.94 163 VAL B O 1
ATOM 4040 N N . ALA B 1 164 ? 13.781 -1.179 -5.902 1 92.94 164 ALA B N 1
ATOM 4041 C CA . ALA B 1 164 ? 13.461 0.213 -5.59 1 92.94 164 ALA B CA 1
ATOM 4042 C C . ALA B 1 164 ? 14.023 0.611 -4.227 1 92.94 164 ALA B C 1
ATOM 4044 O O . ALA B 1 164 ? 14.328 1.782 -3.992 1 92.94 164 ALA B O 1
ATOM 4045 N N . GLY B 1 165 ? 14.18 -0.301 -3.338 1 94.88 165 GLY B N 1
ATOM 4046 C CA . GLY B 1 165 ? 14.695 -0.082 -1.997 1 94.88 165 GLY B CA 1
ATOM 4047 C C . GLY B 1 165 ? 14.984 -1.37 -1.251 1 94.88 165 GLY B C 1
ATOM 4048 O O . GLY B 1 165 ? 14.461 -2.428 -1.6 1 94.88 165 GLY B O 1
ATOM 4049 N N . VAL B 1 166 ? 15.867 -1.244 -0.267 1 97.12 166 VAL B N 1
ATOM 4050 C CA . VAL B 1 166 ? 16.234 -2.395 0.552 1 97.12 166 VAL B CA 1
ATOM 4051 C C . VAL B 1 166 ? 16.219 -2.004 2.027 1 97.12 166 VAL B C 1
ATOM 4053 O O . VAL B 1 166 ? 16.688 -0.921 2.396 1 97.12 166 VAL B O 1
ATOM 4056 N N . LEU B 1 167 ? 15.656 -2.854 2.83 1 98.25 167 LEU B N 1
ATOM 4057 C CA . LEU B 1 167 ? 15.719 -2.768 4.285 1 98.25 167 LEU B CA 1
ATOM 4058 C C . LEU B 1 167 ? 16.312 -4.039 4.879 1 98.25 167 LEU B C 1
ATOM 4060 O O . LEU B 1 167 ? 15.805 -5.137 4.641 1 98.25 167 LEU B O 1
ATOM 4064 N N . GLU B 1 168 ? 17.359 -3.908 5.555 1 98.62 168 GLU B N 1
ATOM 4065 C CA . GLU B 1 168 ? 17.906 -5.035 6.301 1 98.62 168 GLU B CA 1
ATOM 4066 C C . GLU B 1 168 ? 17.469 -5 7.758 1 98.62 168 GLU B C 1
ATOM 4068 O O . GLU B 1 168 ? 17.547 -3.963 8.422 1 98.62 168 GLU B O 1
ATOM 4073 N N . CYS B 1 169 ? 17.062 -6.164 8.219 1 98.75 169 CYS B N 1
ATOM 4074 C CA . CYS B 1 169 ? 16.375 -6.164 9.508 1 98.75 169 CYS B CA 1
ATOM 4075 C C . CYS B 1 169 ? 16.891 -7.285 10.398 1 98.75 169 CYS B C 1
ATOM 4077 O O . CYS B 1 169 ? 17.234 -8.359 9.914 1 98.75 169 CYS B O 1
ATOM 4079 N N . LYS B 1 170 ? 16.859 -6.965 11.664 1 98.62 170 LYS B N 1
ATOM 4080 C CA . LYS B 1 170 ? 16.891 -7.988 12.703 1 98.62 170 LYS B CA 1
ATOM 4081 C C . LYS B 1 170 ? 15.484 -8.297 13.211 1 98.62 170 LYS B C 1
ATOM 4083 O O . LYS B 1 170 ? 14.68 -7.383 13.43 1 98.62 170 LYS B O 1
ATOM 4088 N N . ALA B 1 171 ? 15.234 -9.594 13.312 1 97.56 171 ALA B N 1
ATOM 4089 C CA . ALA B 1 171 ? 13.914 -9.945 13.82 1 97.56 171 ALA B CA 1
ATOM 4090 C C . ALA B 1 171 ? 13.68 -9.344 15.203 1 97.56 171 ALA B C 1
ATOM 4092 O O . ALA B 1 171 ? 14.562 -9.391 16.062 1 97.56 171 ALA B O 1
ATOM 4093 N N . HIS B 1 172 ? 12.594 -8.742 15.383 1 92.44 172 HIS B N 1
ATOM 4094 C CA . HIS B 1 172 ? 12.203 -8.094 16.625 1 92.44 172 HIS B CA 1
ATOM 4095 C C . HIS B 1 172 ? 11.242 -8.969 17.422 1 9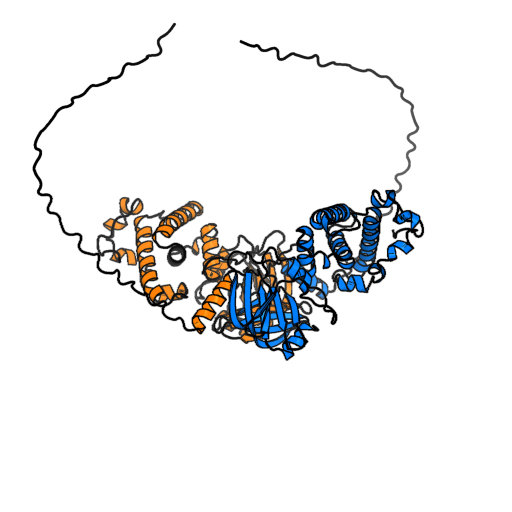2.44 172 HIS B C 1
ATOM 4097 O O . HIS B 1 172 ? 11.539 -9.359 18.562 1 92.44 172 HIS B O 1
ATOM 4103 N N . HIS B 1 173 ? 10.008 -9.25 16.875 1 93.56 173 HIS B N 1
ATOM 4104 C CA . HIS B 1 173 ? 8.953 -10.102 17.406 1 93.56 173 HIS B CA 1
ATOM 4105 C C . HIS B 1 173 ? 8.227 -10.852 16.297 1 93.56 173 HIS B C 1
ATOM 4107 O O . HIS B 1 173 ? 8.289 -10.445 15.133 1 93.56 173 HIS B O 1
ATOM 4113 N N . VAL B 1 174 ? 7.703 -11.969 16.672 1 96.88 174 VAL B N 1
ATOM 4114 C CA . VAL B 1 174 ? 6.789 -12.656 15.766 1 96.88 174 VAL B CA 1
ATOM 4115 C C . VAL B 1 174 ? 5.535 -13.094 16.516 1 96.88 174 VAL B C 1
ATOM 4117 O O . VAL B 1 174 ? 5.621 -13.539 17.672 1 96.88 174 VAL B O 1
ATOM 4120 N N . HIS B 1 175 ? 4.387 -12.828 15.969 1 96 175 HIS B N 1
ATOM 4121 C CA . HIS B 1 175 ? 3.102 -13.195 16.547 1 96 175 HIS B CA 1
ATOM 4122 C C . HIS B 1 175 ? 2.26 -14 15.57 1 96 175 HIS B C 1
ATOM 4124 O O . HIS B 1 175 ? 2.24 -13.711 14.375 1 96 175 HIS B O 1
ATOM 4130 N N . ALA B 1 176 ? 1.622 -15.039 16.094 1 96.69 176 ALA B N 1
ATOM 4131 C CA . ALA B 1 176 ? 0.619 -15.75 15.305 1 96.69 176 ALA B CA 1
ATOM 4132 C C . ALA B 1 176 ? -0.7 -14.977 15.281 1 96.69 176 ALA B C 1
ATOM 4134 O O . ALA B 1 176 ? -1.227 -14.602 16.328 1 96.69 176 ALA B O 1
ATOM 4135 N N . VAL B 1 177 ? -1.247 -14.703 14.141 1 97.25 177 VAL B N 1
ATOM 4136 C CA . VAL B 1 177 ? -2.52 -14.008 13.969 1 97.25 177 VAL B CA 1
ATOM 4137 C C . VAL B 1 177 ? -3.328 -14.688 12.859 1 97.25 177 VAL B C 1
ATOM 4139 O O . VAL B 1 177 ? -3.02 -14.531 11.68 1 97.25 177 VAL B O 1
ATOM 4142 N N . GLY B 1 178 ? -4.34 -15.406 13.227 1 96.75 178 GLY B N 1
ATOM 4143 C CA . GLY B 1 178 ? -5.121 -16.125 12.234 1 96.75 178 GLY B CA 1
ATOM 4144 C C . GLY B 1 178 ? -4.305 -17.141 11.453 1 96.75 178 GLY B C 1
ATOM 4145 O O . GLY B 1 178 ? -3.66 -18 12.047 1 96.75 178 GLY B O 1
ATOM 4146 N N . ASP B 1 179 ? -4.289 -16.969 10.164 1 96.38 179 ASP B N 1
ATOM 4147 C CA . ASP B 1 179 ? -3.627 -17.938 9.305 1 96.38 179 ASP B CA 1
ATOM 4148 C C . ASP B 1 179 ? -2.238 -17.453 8.891 1 96.38 179 ASP B C 1
ATOM 4150 O O . ASP B 1 179 ? -1.652 -17.969 7.938 1 96.38 179 ASP B O 1
ATOM 4154 N N . HIS B 1 180 ? -1.69 -16.438 9.602 1 97.69 180 HIS B N 1
ATOM 4155 C CA . HIS B 1 180 ? -0.35 -15.945 9.312 1 97.69 180 HIS B CA 1
ATOM 4156 C C . HIS B 1 180 ? 0.44 -15.719 10.594 1 97.69 180 HIS B C 1
ATOM 4158 O O . HIS B 1 180 ? -0.136 -15.672 11.688 1 97.69 180 HIS B O 1
ATOM 4164 N N . HIS B 1 181 ? 1.725 -15.664 10.43 1 98.19 181 HIS B N 1
ATOM 4165 C CA . HIS B 1 181 ? 2.641 -15.094 11.406 1 98.19 181 HIS B CA 1
ATOM 4166 C C . HIS B 1 181 ? 3.057 -13.68 11.016 1 98.19 181 HIS B C 1
ATOM 4168 O O . HIS B 1 181 ? 3.506 -13.453 9.891 1 98.19 181 HIS B O 1
ATOM 4174 N N . VAL B 1 182 ? 2.869 -12.773 11.914 1 98.38 182 VAL B N 1
ATOM 4175 C CA . VAL B 1 182 ? 3.328 -11.406 11.68 1 98.38 182 VAL B CA 1
ATOM 4176 C C . VAL B 1 182 ? 4.746 -11.234 12.219 1 98.38 182 VAL B C 1
ATOM 4178 O O . VAL B 1 182 ? 4.973 -11.32 13.43 1 98.38 182 VAL B O 1
ATOM 4181 N N . TRP B 1 183 ? 5.68 -11.023 11.312 1 98.69 183 TRP B N 1
ATOM 4182 C CA . TRP B 1 183 ? 7.078 -10.797 11.664 1 98.69 183 TRP B CA 1
ATOM 4183 C C . TRP B 1 183 ? 7.383 -9.305 11.742 1 98.69 183 TRP B C 1
ATOM 4185 O O . TRP B 1 183 ? 7.094 -8.562 10.805 1 98.69 183 TRP B O 1
ATOM 4195 N N . TYR B 1 184 ? 7.906 -8.914 12.836 1 98.69 184 TYR B N 1
ATOM 4196 C CA . TYR B 1 184 ? 8.406 -7.555 13.008 1 98.69 184 TYR B CA 1
ATOM 4197 C C . TYR B 1 184 ? 9.922 -7.512 12.898 1 98.69 184 TYR B C 1
ATOM 4199 O O . TYR B 1 184 ? 10.617 -8.328 13.5 1 98.69 184 TYR B O 1
ATOM 4207 N N . GLY B 1 185 ? 10.445 -6.602 12.117 1 98.75 185 GLY B N 1
ATOM 4208 C CA . GLY B 1 185 ? 11.883 -6.441 11.938 1 98.75 185 GLY B CA 1
ATOM 4209 C C . GLY B 1 185 ? 12.367 -5.039 12.266 1 98.75 185 GLY B C 1
ATOM 4210 O O . GLY B 1 185 ? 11.836 -4.059 11.734 1 98.75 185 GLY B O 1
ATOM 4211 N N . GLU B 1 186 ? 13.297 -4.973 13.117 1 98.69 186 GLU B N 1
ATOM 4212 C CA . GLU B 1 186 ? 13.984 -3.703 13.336 1 98.69 186 GLU B CA 1
ATOM 4213 C C . GLU B 1 186 ? 14.977 -3.416 12.211 1 98.69 186 GLU B C 1
ATOM 4215 O O . GLU B 1 186 ? 15.859 -4.227 11.938 1 98.69 186 GLU B O 1
ATOM 4220 N N . VAL B 1 187 ? 14.82 -2.312 11.57 1 98.69 187 VAL B N 1
ATOM 4221 C CA . VAL B 1 187 ? 15.664 -1.959 10.438 1 98.69 187 VAL B CA 1
ATOM 4222 C C . VAL B 1 187 ? 17.031 -1.501 10.93 1 98.69 187 VAL B C 1
ATOM 4224 O O . VAL B 1 187 ? 17.125 -0.61 11.781 1 98.69 187 VAL B O 1
ATOM 4227 N N . VAL B 1 188 ? 18.047 -2.051 10.367 1 98.12 188 VAL B N 1
ATOM 4228 C CA . VAL B 1 188 ? 19.391 -1.688 10.797 1 98.12 188 VAL B CA 1
ATOM 4229 C C . VAL B 1 188 ? 20.141 -1.032 9.633 1 98.12 188 VAL B C 1
ATOM 4231 O O . VAL B 1 188 ? 21.172 -0.378 9.844 1 98.12 188 VAL B O 1
ATOM 4234 N N . GLU B 1 189 ? 19.672 -1.317 8.445 1 97.56 189 GLU B N 1
ATOM 4235 C CA . GLU B 1 189 ? 20.203 -0.674 7.242 1 97.56 189 GLU B CA 1
ATOM 4236 C C . GLU B 1 189 ? 19.078 -0.409 6.23 1 97.56 189 GLU B C 1
ATOM 4238 O O . GLU B 1 189 ? 18.188 -1.232 6.062 1 97.56 189 GLU B O 1
ATOM 4243 N N . ALA B 1 190 ? 19.125 0.756 5.625 1 96.94 190 ALA B N 1
ATOM 4244 C CA . ALA B 1 190 ? 18.172 1.135 4.586 1 96.94 190 ALA B CA 1
ATOM 4245 C C . ALA B 1 190 ? 18.875 1.811 3.414 1 96.94 190 ALA B C 1
ATOM 4247 O O . ALA B 1 190 ? 19.75 2.656 3.611 1 96.94 190 ALA B O 1
ATOM 4248 N N . SER B 1 191 ? 18.516 1.365 2.246 1 93.81 191 SER B N 1
ATOM 4249 C CA . SER B 1 191 ? 19.109 1.966 1.058 1 93.81 191 SER B CA 1
ATOM 4250 C C . SER B 1 191 ? 18.125 2 -0.1 1 93.81 191 SER B C 1
ATOM 4252 O O . SER B 1 191 ? 17.203 1.179 -0.163 1 93.81 191 SER B O 1
ATOM 4254 N N . GLU B 1 192 ? 18.188 3.02 -0.876 1 87.06 192 GLU B N 1
ATOM 4255 C CA . GLU B 1 192 ? 17.391 3.141 -2.094 1 87.06 192 GLU B CA 1
ATOM 4256 C C . GLU B 1 192 ? 18.281 3.072 -3.338 1 87.06 192 GLU B C 1
ATOM 4258 O O . GLU B 1 192 ? 19.469 3.402 -3.283 1 87.06 192 GLU B O 1
ATOM 4263 N N . GLU B 1 193 ? 17.781 2.361 -4.246 1 72.5 193 GLU B N 1
ATOM 4264 C CA . GLU B 1 193 ? 18.406 2.486 -5.559 1 72.5 193 GLU B CA 1
ATOM 4265 C C . GLU B 1 193 ? 17.641 3.457 -6.449 1 72.5 193 GLU B C 1
ATOM 4267 O O . GLU B 1 193 ? 16.422 3.559 -6.352 1 72.5 193 GLU B O 1
ATOM 4272 N N . LEU B 1 194 ? 18.062 4.723 -6.699 1 62.78 194 LEU B N 1
ATOM 4273 C CA . LEU B 1 194 ? 17.531 5.977 -7.219 1 62.78 194 LEU B CA 1
ATOM 4274 C C . LEU B 1 194 ? 16.281 5.73 -8.055 1 62.78 194 LEU B C 1
ATOM 4276 O O . LEU B 1 194 ? 15.242 6.379 -7.832 1 62.78 194 LEU B O 1
ATOM 4280 N N . THR B 1 195 ? 16.234 5.48 -9.328 1 60.69 195 THR B N 1
ATOM 4281 C CA . THR B 1 195 ? 15.305 6.035 -10.297 1 60.69 195 THR B CA 1
ATOM 4282 C C . THR B 1 195 ? 14.125 5.086 -10.523 1 60.69 195 THR B C 1
ATOM 4284 O O . THR B 1 195 ? 13.219 5.387 -11.297 1 60.69 195 THR B O 1
ATOM 4287 N N . ASP B 1 196 ? 13.781 4.09 -9.523 1 74.56 196 ASP B N 1
ATOM 4288 C CA . ASP B 1 196 ? 12.758 3.189 -10.055 1 74.56 196 ASP B CA 1
ATOM 4289 C C . ASP B 1 196 ? 11.492 3.244 -9.211 1 74.56 196 ASP B C 1
ATOM 4291 O O . ASP B 1 196 ? 11.555 3.4 -7.988 1 74.56 196 ASP B O 1
ATOM 4295 N N . GLU B 1 197 ? 10.367 3.279 -9.922 1 85.81 197 GLU B N 1
ATOM 4296 C CA . GLU B 1 197 ? 9.062 3.17 -9.289 1 85.81 197 GLU B CA 1
ATOM 4297 C C . GLU B 1 197 ? 8.812 1.756 -8.773 1 85.81 197 GLU B C 1
ATOM 4299 O O . GLU B 1 197 ? 9.18 0.776 -9.43 1 85.81 197 GLU B O 1
ATOM 4304 N N . PRO B 1 198 ? 8.242 1.617 -7.59 1 90.69 198 PRO B N 1
ATOM 4305 C CA . PRO B 1 198 ? 7.988 0.281 -7.047 1 90.69 198 PRO B CA 1
ATOM 4306 C C . PRO B 1 198 ? 6.898 -0.468 -7.812 1 90.69 198 PRO B C 1
ATOM 4308 O O . PRO B 1 198 ? 6.031 0.156 -8.43 1 90.69 198 PRO B O 1
ATOM 4311 N N . LEU B 1 199 ? 7.031 -1.71 -7.797 1 90.25 199 LEU B N 1
ATOM 4312 C CA . LEU B 1 199 ? 5.988 -2.59 -8.312 1 90.25 199 LEU B CA 1
ATOM 4313 C C . LEU B 1 199 ? 4.801 -2.643 -7.355 1 90.25 199 LEU B C 1
ATOM 4315 O O . LEU B 1 199 ? 4.977 -2.826 -6.148 1 90.25 199 LEU B O 1
ATOM 4319 N N . LEU B 1 200 ? 3.609 -2.443 -7.895 1 88.62 200 LEU B N 1
ATOM 4320 C CA . LEU B 1 200 ? 2.4 -2.486 -7.078 1 88.62 200 LEU B CA 1
ATOM 4321 C C . LEU B 1 200 ? 1.543 -3.695 -7.441 1 88.62 200 LEU B C 1
ATOM 4323 O O . LEU B 1 200 ? 1.416 -4.039 -8.617 1 88.62 200 LEU B O 1
ATOM 4327 N N . TYR B 1 201 ? 1.097 -4.215 -6.387 1 84.75 201 TYR B N 1
ATOM 4328 C CA . TYR B 1 201 ? -0.028 -5.129 -6.551 1 84.75 201 TYR B CA 1
ATOM 4329 C C . TYR B 1 201 ? -1.353 -4.375 -6.512 1 84.75 201 TYR B C 1
ATOM 4331 O O . TYR B 1 201 ? -1.683 -3.738 -5.508 1 84.75 201 TYR B O 1
ATOM 4339 N N . TRP B 1 202 ? -1.917 -4.172 -7.57 1 75.44 202 TRP B N 1
ATOM 4340 C CA . TRP B 1 202 ? -3.209 -3.496 -7.637 1 75.44 202 TRP B CA 1
ATOM 4341 C C . TRP B 1 202 ? -4.129 -4.176 -8.648 1 75.44 202 TRP B C 1
ATOM 4343 O O . TRP B 1 202 ? -3.773 -4.324 -9.82 1 75.44 202 TRP B O 1
ATOM 4353 N N . GLU B 1 203 ? -4.898 -5 -8.203 1 62.09 203 GLU B N 1
ATOM 4354 C CA . GLU B 1 203 ? -5.648 -5.652 -9.273 1 62.09 203 GLU B CA 1
ATOM 4355 C C . GLU B 1 203 ? -7.152 -5.582 -9.016 1 62.09 203 GLU B C 1
ATOM 4357 O O . GLU B 1 203 ? -7.605 -5.781 -7.887 1 62.09 203 GLU B O 1
ATOM 4362 N N . ARG B 1 204 ? -7.707 -5.105 -10.062 1 59.78 204 ARG B N 1
ATOM 4363 C CA . ARG B 1 204 ? -9.164 -5.168 -10.141 1 59.78 204 ARG B CA 1
ATOM 4364 C C . ARG B 1 204 ? -9.633 -6.566 -10.539 1 59.78 204 ARG B C 1
ATOM 4366 O O . ARG B 1 204 ? -10.773 -6.746 -10.961 1 59.78 204 ARG B O 1
ATOM 4373 N N . SER B 1 205 ? -8.578 -7.559 -10.414 1 61.22 205 SER B N 1
ATOM 4374 C CA . SER B 1 205 ? -8.961 -8.906 -10.805 1 61.22 205 SER B CA 1
ATOM 4375 C C . SER B 1 205 ? -8.969 -9.852 -9.609 1 61.22 205 SER B C 1
ATOM 4377 O O . SER B 1 205 ? -8.555 -9.469 -8.508 1 61.22 205 SER B O 1
ATOM 4379 N N . TYR B 1 206 ? -9.57 -10.977 -9.688 1 67.81 206 TYR B N 1
ATOM 4380 C CA . TYR B 1 206 ? -9.734 -11.969 -8.633 1 67.81 206 TYR B CA 1
ATOM 4381 C C . TYR B 1 206 ? -8.484 -12.828 -8.508 1 67.81 206 TYR B C 1
ATOM 4383 O O . TYR B 1 206 ? -8.547 -13.953 -8.008 1 67.81 206 TYR B O 1
ATOM 4391 N N . ARG B 1 207 ? -7.336 -12.242 -8.844 1 76.38 207 ARG B N 1
ATOM 4392 C CA . ARG B 1 207 ? -6.102 -13.023 -8.805 1 76.38 207 ARG B CA 1
ATOM 4393 C C . ARG B 1 207 ? -5.383 -12.836 -7.469 1 76.38 207 ARG B C 1
ATOM 4395 O O . ARG B 1 207 ? -5.484 -11.773 -6.848 1 76.38 207 ARG B O 1
ATOM 4402 N N . SER B 1 208 ? -4.715 -13.938 -7.051 1 81.5 208 SER B N 1
ATOM 4403 C CA . SER B 1 208 ? -3.77 -13.812 -5.945 1 81.5 208 SER B CA 1
ATOM 4404 C C . SER B 1 208 ? -2.592 -12.922 -6.324 1 81.5 208 SER B C 1
ATOM 4406 O O . SER B 1 208 ? -2.389 -12.617 -7.504 1 81.5 208 SER B O 1
ATOM 4408 N N . VAL B 1 209 ? -1.789 -12.562 -5.32 1 81.44 209 VAL B N 1
ATOM 4409 C CA . VAL B 1 209 ? -0.598 -11.75 -5.566 1 81.44 209 VAL B CA 1
ATOM 4410 C C . VAL B 1 209 ? 0.344 -12.5 -6.512 1 81.44 209 VAL B C 1
ATOM 4412 O O . VAL B 1 209 ? 0.833 -11.922 -7.484 1 81.44 209 VAL B O 1
ATOM 4415 N N . GLY B 1 210 ? 0.541 -13.75 -6.234 1 86.12 210 GLY B N 1
ATOM 4416 C CA . GLY B 1 210 ? 1.407 -14.547 -7.086 1 86.12 210 GLY B CA 1
ATOM 4417 C C . GLY B 1 210 ? 0.927 -14.617 -8.523 1 86.12 210 GLY B C 1
ATOM 4418 O O . GLY B 1 210 ? 1.715 -14.438 -9.461 1 86.12 210 GLY B O 1
ATOM 4419 N N . ASP B 1 211 ? -0.34 -14.797 -8.711 1 89.56 211 ASP B N 1
ATOM 4420 C CA . ASP B 1 211 ? -0.902 -14.914 -10.047 1 89.56 211 ASP B CA 1
ATOM 4421 C C . ASP B 1 211 ? -0.869 -13.57 -10.773 1 89.56 211 ASP B C 1
ATOM 4423 O O . ASP B 1 211 ? -0.601 -13.516 -11.977 1 89.56 211 ASP B O 1
ATOM 4427 N N . GLU B 1 212 ? -1.175 -12.57 -10.055 1 88.31 212 GLU B N 1
ATOM 4428 C CA . GLU B 1 212 ? -1.166 -11.242 -10.664 1 88.31 212 GLU B CA 1
ATOM 4429 C C . GLU B 1 212 ? 0.234 -10.867 -11.141 1 88.31 212 GLU B C 1
ATOM 4431 O O . GLU B 1 212 ? 0.401 -10.352 -12.25 1 88.31 212 GLU B O 1
ATOM 4436 N N . ILE B 1 213 ? 1.128 -11.117 -10.297 1 90 213 ILE B N 1
ATOM 4437 C CA . ILE B 1 213 ? 2.504 -10.758 -10.625 1 90 213 ILE B CA 1
ATOM 4438 C C . ILE B 1 213 ? 3.01 -11.641 -11.766 1 90 213 ILE B C 1
ATOM 4440 O O . ILE B 1 213 ? 3.715 -11.164 -12.656 1 90 213 ILE B O 1
ATOM 4444 N N . PHE B 1 214 ? 2.682 -12.898 -11.773 1 92.75 214 PHE B N 1
ATOM 4445 C CA . PHE B 1 214 ? 3.023 -13.812 -12.859 1 92.75 214 PHE B CA 1
ATOM 4446 C C . PHE B 1 214 ? 2.447 -13.32 -14.18 1 92.75 214 PHE B C 1
ATOM 4448 O O . PHE B 1 214 ? 3.158 -13.258 -15.188 1 92.75 214 PHE B O 1
ATOM 4455 N N . MET B 1 215 ? 1.203 -12.977 -14.141 1 92.56 215 MET B N 1
ATOM 4456 C CA . MET B 1 215 ? 0.533 -12.531 -15.359 1 92.56 215 MET B CA 1
ATOM 4457 C C . MET B 1 215 ? 1.139 -11.227 -15.867 1 92.56 215 MET B C 1
ATOM 4459 O O . MET B 1 215 ? 1.298 -11.031 -17.078 1 92.56 215 MET B O 1
ATOM 4463 N N . LYS B 1 216 ? 1.451 -10.398 -14.977 1 90.06 216 LYS B N 1
ATOM 4464 C CA . LYS B 1 216 ? 2.109 -9.156 -15.367 1 90.06 216 LYS B CA 1
ATOM 4465 C C . LYS B 1 216 ? 3.445 -9.43 -16.047 1 90.06 216 LYS B C 1
ATOM 4467 O O . LYS B 1 216 ? 3.738 -8.867 -17.094 1 90.06 216 LYS B O 1
ATOM 4472 N N . ALA B 1 217 ? 4.23 -10.242 -15.438 1 92.25 217 ALA B N 1
ATOM 4473 C CA . ALA B 1 217 ? 5.523 -10.609 -16.016 1 92.25 217 ALA B CA 1
ATOM 4474 C C . ALA B 1 217 ? 5.355 -11.234 -17.391 1 92.25 217 ALA B C 1
ATOM 4476 O O . ALA B 1 217 ? 6.137 -10.953 -18.312 1 92.25 217 ALA B O 1
ATOM 4477 N N . PHE B 1 218 ? 4.348 -12.07 -17.531 1 93.75 218 PHE B N 1
ATOM 4478 C CA . PHE B 1 218 ? 4.066 -12.719 -18.797 1 93.75 218 PHE B CA 1
ATOM 4479 C C . PHE B 1 218 ? 3.623 -11.703 -19.844 1 93.75 218 PHE B C 1
ATOM 4481 O O . PHE B 1 218 ? 4.156 -11.672 -20.953 1 93.75 218 PHE B O 1
ATOM 4488 N N . GLU B 1 219 ? 2.723 -10.875 -19.453 1 92.06 219 GLU B N 1
ATOM 4489 C CA . GLU B 1 219 ? 2.133 -9.914 -20.391 1 92.06 219 GLU B CA 1
ATOM 4490 C C . GLU B 1 219 ? 3.148 -8.859 -20.812 1 92.06 219 GLU B C 1
ATOM 4492 O O . GLU B 1 219 ? 3.105 -8.367 -21.938 1 92.06 219 GLU B O 1
ATOM 4497 N N . GLU B 1 220 ? 4.027 -8.602 -19.922 1 89.62 220 GLU B N 1
ATOM 4498 C CA . GLU B 1 220 ? 5.066 -7.625 -20.25 1 89.62 220 GLU B CA 1
ATOM 4499 C C . GLU B 1 220 ? 6.309 -8.305 -20.812 1 89.62 220 GLU B C 1
ATOM 4501 O O . GLU B 1 220 ? 7.309 -7.645 -21.094 1 89.62 220 GLU B O 1
ATOM 4506 N N . THR B 1 221 ? 6.309 -9.578 -20.969 1 91.12 221 THR B N 1
ATOM 4507 C CA . THR B 1 221 ? 7.355 -10.398 -21.562 1 91.12 221 THR B CA 1
ATOM 4508 C C . THR B 1 221 ? 8.664 -10.242 -20.797 1 91.12 221 THR B C 1
ATOM 4510 O O . THR B 1 221 ? 9.727 -10.094 -21.391 1 91.12 221 THR B O 1
ATOM 4513 N N . THR B 1 222 ? 8.508 -10.227 -19.5 1 88.88 222 THR B N 1
ATOM 4514 C CA . THR B 1 222 ? 9.695 -10.102 -18.672 1 88.88 222 THR B CA 1
ATOM 4515 C C . THR B 1 222 ? 10.008 -11.43 -17.984 1 88.88 222 THR B C 1
ATOM 4517 O O . THR B 1 222 ? 11.07 -11.578 -17.359 1 88.88 222 THR B O 1
ATOM 4520 N N . LEU B 1 223 ? 9.117 -12.391 -18.109 1 91.44 223 LEU B N 1
ATOM 4521 C CA . LEU B 1 223 ? 9.352 -13.695 -17.5 1 91.44 223 LEU B CA 1
ATOM 4522 C C . LEU B 1 223 ? 10.664 -14.297 -18 1 91.44 223 LEU B C 1
ATOM 4524 O O . LEU B 1 223 ? 10.953 -14.25 -19.203 1 91.44 223 LEU B O 1
ATOM 4528 N N . LEU B 1 224 ? 11.406 -14.844 -17.062 1 87.06 224 LEU B N 1
ATOM 4529 C CA . LEU B 1 224 ? 12.625 -15.539 -17.453 1 87.06 224 LEU B CA 1
ATOM 4530 C C . LEU B 1 224 ? 12.289 -16.781 -18.266 1 87.06 224 LEU B C 1
ATOM 4532 O O . LEU B 1 224 ? 11.305 -17.469 -17.984 1 87.06 224 LEU B O 1
ATOM 4536 N N . PHE B 1 225 ? 13.148 -17.031 -19.203 1 88.81 225 PHE B N 1
ATOM 4537 C CA . PHE B 1 225 ? 12.891 -18.141 -20.109 1 88.81 225 PHE B CA 1
ATOM 4538 C C . PHE B 1 225 ? 12.789 -19.453 -19.344 1 88.81 225 PHE B C 1
ATOM 4540 O O . PHE B 1 225 ? 11.922 -20.281 -19.641 1 88.81 225 PHE B O 1
ATOM 4547 N N . ASP B 1 226 ? 13.602 -19.609 -18.359 1 88 226 ASP B N 1
ATOM 4548 C CA . ASP B 1 226 ? 13.617 -20.844 -17.562 1 88 226 ASP B CA 1
ATOM 4549 C C . ASP B 1 226 ? 12.344 -20.984 -16.734 1 88 226 ASP B C 1
ATOM 4551 O O . ASP B 1 226 ? 12.008 -22.078 -16.266 1 88 226 ASP B O 1
ATOM 4555 N N . ASP B 1 227 ? 11.609 -19.875 -16.594 1 89.81 227 ASP B N 1
ATOM 4556 C CA . ASP B 1 227 ? 10.391 -19.891 -15.789 1 89.81 227 ASP B CA 1
ATOM 4557 C C . ASP B 1 227 ? 9.164 -20.125 -16.672 1 89.81 227 ASP B C 1
ATOM 4559 O O . ASP B 1 227 ? 8.055 -20.297 -16.172 1 89.81 227 ASP B O 1
ATOM 4563 N N . TRP B 1 228 ? 9.359 -20.109 -17.938 1 91.69 228 TRP B N 1
ATOM 4564 C CA . TRP B 1 228 ? 8.281 -20.328 -18.875 1 91.69 228 TRP B CA 1
ATOM 4565 C C . TRP B 1 228 ? 8.195 -21.797 -19.266 1 91.69 228 TRP B C 1
ATOM 4567 O O . TRP B 1 228 ? 8.406 -22.156 -20.438 1 91.69 228 TRP B O 1
ATOM 4577 N N . ASP B 1 229 ? 7.902 -22.609 -18.328 1 91.62 229 ASP B N 1
ATOM 4578 C CA . ASP B 1 229 ? 7.777 -24.047 -18.5 1 91.62 229 ASP B CA 1
ATOM 4579 C C . ASP B 1 229 ? 6.316 -24.469 -18.641 1 91.62 229 ASP B C 1
ATOM 4581 O O . ASP B 1 229 ? 5.438 -23.625 -18.812 1 91.62 229 ASP B O 1
ATOM 4585 N N . HIS B 1 230 ? 6.066 -25.75 -18.641 1 94.5 230 HIS B N 1
ATOM 4586 C CA . HIS B 1 230 ? 4.727 -26.297 -18.844 1 94.5 230 HIS B CA 1
ATOM 4587 C C . HIS B 1 230 ? 3.756 -25.781 -17.797 1 94.5 230 HIS B C 1
ATOM 4589 O O . HIS B 1 230 ? 2.645 -25.359 -18.109 1 94.5 230 HIS B O 1
ATOM 4595 N N . ALA B 1 231 ? 4.172 -25.781 -16.562 1 93.44 231 ALA B N 1
ATOM 4596 C CA . ALA B 1 231 ? 3.318 -25.297 -15.484 1 93.44 231 ALA B CA 1
ATOM 4597 C C . ALA B 1 231 ? 2.955 -23.828 -15.695 1 93.44 231 ALA B C 1
ATOM 4599 O O . ALA B 1 231 ? 1.832 -23.406 -15.406 1 93.44 231 ALA B O 1
ATOM 4600 N N . ALA B 1 232 ? 3.92 -23.062 -16.109 1 94.38 232 ALA B N 1
ATOM 4601 C CA . ALA B 1 232 ? 3.672 -21.656 -16.391 1 94.38 232 ALA B CA 1
ATOM 4602 C C . ALA B 1 232 ? 2.641 -21.484 -17.5 1 94.38 232 ALA B C 1
ATOM 4604 O O . ALA B 1 232 ? 1.8 -20.578 -17.438 1 94.38 232 ALA B O 1
ATOM 4605 N N . HIS B 1 233 ? 2.695 -22.297 -18.578 1 96.56 233 HIS B N 1
ATOM 4606 C CA . HIS B 1 233 ? 1.69 -22.281 -19.625 1 96.56 233 HIS B CA 1
ATOM 4607 C C . HIS B 1 233 ? 0.298 -22.547 -19.078 1 96.56 233 HIS B C 1
ATOM 4609 O O . HIS B 1 233 ? -0.656 -21.844 -19.391 1 96.56 233 HIS B O 1
ATOM 4615 N N . LEU B 1 234 ? 0.244 -23.531 -18.25 1 97 234 LEU B N 1
ATOM 4616 C CA . LEU B 1 234 ? -1.034 -23.891 -17.656 1 97 234 LEU B CA 1
ATOM 4617 C C . LEU B 1 234 ? -1.554 -22.766 -16.766 1 97 234 LEU B C 1
ATOM 4619 O O . LEU B 1 234 ? -2.748 -22.453 -16.781 1 97 234 LEU B O 1
ATOM 4623 N N . ARG B 1 235 ? -0.654 -22.156 -16 1 95.31 235 ARG B N 1
ATOM 4624 C CA . ARG B 1 235 ? -1.023 -21.078 -15.094 1 95.31 235 ARG B CA 1
ATOM 4625 C C . ARG B 1 235 ? -1.588 -19.891 -15.867 1 95.31 235 ARG B C 1
ATOM 4627 O O . ARG B 1 235 ? -2.598 -19.297 -15.469 1 95.31 235 ARG B O 1
ATOM 4634 N N . MET B 1 236 ? -0.887 -19.562 -16.922 1 96.81 236 MET B N 1
ATOM 4635 C CA . MET B 1 236 ? -1.353 -18.469 -17.781 1 96.81 236 MET B CA 1
ATOM 4636 C C . MET B 1 236 ? -2.734 -18.781 -18.344 1 96.81 236 MET B C 1
ATOM 4638 O O . MET B 1 236 ? -3.637 -17.953 -18.281 1 96.81 236 MET B O 1
ATOM 4642 N N . ALA B 1 237 ? -2.932 -19.953 -18.859 1 97.56 237 ALA B N 1
ATOM 4643 C CA . ALA B 1 237 ? -4.219 -20.359 -19.422 1 97.56 237 ALA B CA 1
ATOM 4644 C C . ALA B 1 237 ? -5.309 -20.359 -18.359 1 97.56 237 ALA B C 1
ATOM 4646 O O . ALA B 1 237 ? -6.41 -19.844 -18.594 1 97.56 237 ALA B O 1
ATOM 4647 N N . TRP B 1 238 ? -4.926 -20.906 -17.25 1 95.56 238 TRP B N 1
ATOM 4648 C CA . TRP B 1 238 ? -5.852 -20.953 -16.125 1 95.56 238 TRP B CA 1
ATOM 4649 C C . TRP B 1 238 ? -6.332 -19.562 -15.75 1 95.56 238 TRP B C 1
ATOM 4651 O O . TRP B 1 238 ? -7.535 -19.344 -15.586 1 95.56 238 TRP B O 1
ATOM 4661 N N . ASN B 1 239 ? -5.492 -18.625 -15.633 1 93.44 239 ASN B N 1
ATOM 4662 C CA . ASN B 1 239 ? -5.836 -17.266 -15.25 1 93.44 239 ASN B CA 1
ATOM 4663 C C . ASN B 1 239 ? -6.699 -16.578 -16.312 1 93.44 239 ASN B C 1
ATOM 4665 O O . ASN B 1 239 ? -7.711 -15.953 -15.984 1 93.44 239 ASN B O 1
ATOM 4669 N N . TYR B 1 240 ? -6.316 -16.688 -17.531 1 94.88 240 TYR B N 1
ATOM 4670 C CA . TYR B 1 240 ? -7.07 -16.047 -18.609 1 94.88 240 TYR B CA 1
ATOM 4671 C C . TYR B 1 240 ? -8.469 -16.641 -18.719 1 94.88 240 TYR B C 1
ATOM 4673 O O . TYR B 1 240 ? -9.445 -15.914 -18.891 1 94.88 240 TYR B O 1
ATOM 4681 N N . ILE B 1 241 ? -8.562 -17.922 -18.641 1 95.12 241 ILE B N 1
ATOM 4682 C CA . ILE B 1 241 ? -9.852 -18.578 -18.797 1 95.12 241 ILE B CA 1
ATOM 4683 C C . ILE B 1 241 ? -10.766 -18.25 -17.625 1 95.12 241 ILE B C 1
ATOM 4685 O O . ILE B 1 241 ? -11.961 -18.016 -17.812 1 95.12 241 ILE B O 1
ATOM 4689 N N . LYS B 1 242 ? -10.227 -18.234 -16.484 1 90.5 242 LYS B N 1
ATOM 4690 C CA . LYS B 1 242 ? -11.023 -17.859 -15.312 1 90.5 242 LYS B CA 1
ATOM 4691 C C . LYS B 1 242 ? -11.531 -16.422 -15.43 1 90.5 242 LYS B C 1
ATOM 4693 O O . LYS B 1 242 ? -12.656 -16.125 -15.016 1 90.5 242 LYS B O 1
ATOM 4698 N N . GLN B 1 243 ? -10.742 -15.664 -15.992 1 87.88 243 GLN B N 1
ATOM 4699 C CA . GLN B 1 243 ? -11.062 -14.242 -16.062 1 87.88 243 GLN B CA 1
ATOM 4700 C C . GLN B 1 243 ? -12.031 -13.945 -17.203 1 87.88 243 GLN B C 1
ATOM 4702 O O . GLN B 1 243 ? -12.961 -13.148 -17.047 1 87.88 243 GLN B O 1
ATOM 4707 N N . HIS B 1 244 ? -11.812 -14.578 -18.344 1 91.44 244 HIS B N 1
ATOM 4708 C CA . HIS B 1 244 ? -12.508 -14.133 -19.547 1 91.44 244 HIS B CA 1
ATOM 4709 C C . HIS B 1 244 ? -13.438 -15.219 -20.078 1 91.44 244 HIS B C 1
ATOM 4711 O O . HIS B 1 244 ? -14.266 -14.953 -20.953 1 91.44 244 HIS B O 1
ATOM 4717 N N . GLY B 1 245 ? -13.312 -16.344 -19.531 1 92.5 245 GLY B N 1
ATOM 4718 C CA . GLY B 1 245 ? -13.961 -17.484 -20.188 1 92.5 245 GLY B CA 1
ATOM 4719 C C . GLY B 1 245 ? -13.141 -18.062 -21.328 1 92.5 245 GLY B C 1
ATOM 4720 O O . GLY B 1 245 ? -12.281 -17.375 -21.891 1 92.5 245 GLY B O 1
ATOM 4721 N N . LYS B 1 246 ? -13.414 -19.234 -21.656 1 95.62 246 LYS B N 1
ATOM 4722 C CA . LYS B 1 246 ? -12.625 -19.984 -22.625 1 95.62 246 LYS B CA 1
ATOM 4723 C C . LYS B 1 246 ? -12.555 -19.25 -23.953 1 95.62 246 LYS B C 1
ATOM 4725 O O . LYS B 1 246 ? -11.477 -19.047 -24.5 1 95.62 246 LYS B O 1
ATOM 4730 N N . ASP B 1 247 ? -13.609 -18.844 -24.484 1 96.25 247 ASP B N 1
ATOM 4731 C CA . ASP B 1 247 ? -13.688 -18.281 -25.828 1 96.25 247 ASP B CA 1
ATOM 4732 C C . ASP B 1 247 ? -12.93 -16.969 -25.938 1 96.25 247 ASP B C 1
ATOM 4734 O O . ASP B 1 247 ? -12.156 -16.766 -26.875 1 96.25 247 ASP B O 1
ATOM 4738 N N . ASP B 1 248 ? -13.102 -16.141 -24.969 1 96.81 248 ASP B N 1
ATOM 4739 C CA . ASP B 1 248 ? -12.438 -14.836 -24.984 1 96.81 248 ASP B CA 1
ATOM 4740 C C . ASP B 1 248 ? -10.969 -14.961 -24.578 1 96.81 248 ASP B C 1
ATOM 4742 O O . ASP B 1 248 ? -10.141 -14.133 -24.969 1 96.81 248 ASP B O 1
ATOM 4746 N N . ALA B 1 249 ? -10.68 -15.977 -23.859 1 97.44 249 ALA B N 1
ATOM 4747 C CA . ALA B 1 249 ? -9.312 -16.188 -23.391 1 97.44 249 ALA B CA 1
ATOM 4748 C C . ALA B 1 249 ? -8.43 -16.734 -24.516 1 97.44 249 ALA B C 1
ATOM 4750 O O . ALA B 1 249 ? -7.227 -16.469 -24.547 1 97.44 249 ALA B O 1
ATOM 4751 N N . THR B 1 250 ? -8.984 -17.453 -25.391 1 97.88 250 THR B N 1
ATOM 4752 C CA . THR B 1 250 ? -8.242 -18.188 -26.422 1 97.88 250 THR B CA 1
ATOM 4753 C C . THR B 1 250 ? -7.383 -17.25 -27.25 1 97.88 250 THR B C 1
ATOM 4755 O O . THR B 1 250 ? -6.168 -17.438 -27.359 1 97.88 250 THR B O 1
ATOM 4758 N N . PRO B 1 251 ? -7.977 -16.172 -27.797 1 97.56 251 PRO B N 1
ATOM 4759 C CA . PRO B 1 251 ? -7.105 -15.281 -28.578 1 97.56 251 PRO B CA 1
ATOM 4760 C C . PRO B 1 251 ? -6.02 -14.633 -27.719 1 97.56 251 PRO B C 1
ATOM 4762 O O . PRO B 1 251 ? -4.914 -14.383 -28.203 1 97.56 251 PRO B O 1
ATOM 4765 N N . LEU B 1 252 ? -6.32 -14.359 -26.516 1 97 252 LEU B N 1
ATOM 4766 C CA . LEU B 1 252 ? -5.336 -13.758 -25.609 1 97 252 LEU B CA 1
ATOM 4767 C C . LEU B 1 252 ? -4.176 -14.711 -25.359 1 97 252 LEU B C 1
ATOM 4769 O O . LEU B 1 252 ? -3.014 -14.305 -25.375 1 97 252 LEU B O 1
ATOM 4773 N N . ILE B 1 253 ? -4.527 -15.93 -25.156 1 97.88 253 ILE B N 1
ATOM 4774 C CA . ILE B 1 253 ? -3.531 -16.969 -24.891 1 97.88 253 ILE B CA 1
ATOM 4775 C C . ILE B 1 253 ? -2.629 -17.141 -26.109 1 97.88 253 ILE B C 1
ATOM 4777 O O . ILE B 1 253 ? -1.402 -17.125 -25.984 1 97.88 253 ILE B O 1
ATOM 4781 N N . LYS B 1 254 ? -3.221 -17.297 -27.219 1 97.38 254 LYS B N 1
ATOM 4782 C CA . LYS B 1 254 ? -2.469 -17.484 -28.453 1 97.38 254 LYS B CA 1
ATOM 4783 C C . LYS B 1 254 ? -1.531 -16.312 -28.719 1 97.38 254 LYS B C 1
ATOM 4785 O O . LYS B 1 254 ? -0.339 -16.5 -28.969 1 97.38 254 LYS B O 1
ATOM 4790 N N . MET B 1 255 ? -2.107 -15.164 -28.625 1 96.69 255 MET B N 1
ATOM 4791 C CA . MET B 1 255 ? -1.324 -13.961 -28.891 1 96.69 255 MET B CA 1
ATOM 4792 C C . MET B 1 255 ? -0.186 -13.82 -27.891 1 96.69 255 MET B C 1
ATOM 4794 O O . MET B 1 255 ? 0.927 -13.438 -28.25 1 96.69 255 MET B O 1
ATOM 4798 N N . GLY B 1 256 ? -0.514 -14.07 -26.656 1 96.12 256 GLY B N 1
ATOM 4799 C CA . GLY B 1 256 ? 0.5 -13.969 -25.609 1 96.12 256 GLY B CA 1
ATOM 4800 C C . GLY B 1 256 ? 1.671 -14.906 -25.828 1 96.12 256 GLY B C 1
ATOM 4801 O O . GLY B 1 256 ? 2.828 -14.508 -25.688 1 96.12 256 GLY B O 1
ATOM 4802 N N . ILE B 1 257 ? 1.373 -16.125 -26.172 1 95.81 257 ILE B N 1
ATOM 4803 C CA . ILE B 1 257 ? 2.416 -17.109 -26.422 1 95.81 257 ILE B CA 1
ATOM 4804 C C . ILE B 1 257 ? 3.266 -16.688 -27.609 1 95.81 257 ILE B C 1
ATOM 4806 O O . ILE B 1 257 ? 4.496 -16.734 -27.562 1 95.81 257 ILE B O 1
ATOM 4810 N N . LYS B 1 258 ? 2.652 -16.25 -28.625 1 94.88 258 LYS B N 1
ATOM 4811 C CA . LYS B 1 258 ? 3.371 -15.82 -29.828 1 94.88 258 LYS B CA 1
ATOM 4812 C C . LYS B 1 258 ? 4.277 -14.633 -29.516 1 94.88 258 LYS B C 1
ATOM 4814 O O . LYS B 1 258 ? 5.426 -14.594 -29.969 1 94.88 258 LYS B O 1
ATOM 4819 N N . LYS B 1 259 ? 3.729 -13.688 -28.812 1 94.94 259 LYS B N 1
ATOM 4820 C CA . LYS B 1 259 ? 4.504 -12.516 -28.422 1 94.94 259 LYS B CA 1
ATOM 4821 C C . LYS B 1 259 ? 5.723 -12.914 -27.594 1 94.94 259 LYS B C 1
ATOM 4823 O O . LYS B 1 259 ? 6.828 -12.414 -27.828 1 94.94 259 LYS B O 1
ATOM 4828 N N . TYR B 1 260 ? 5.496 -13.75 -26.656 1 93.5 260 TYR B N 1
ATOM 4829 C CA . TYR B 1 260 ? 6.59 -14.211 -25.812 1 93.5 260 TYR B CA 1
ATOM 4830 C C . TYR B 1 260 ? 7.645 -14.938 -26.641 1 93.5 260 TYR B C 1
ATOM 4832 O O . TYR B 1 260 ? 8.844 -14.734 -26.453 1 93.5 260 TYR B O 1
ATOM 4840 N N . ASN B 1 261 ? 7.191 -15.789 -27.562 1 91.81 261 ASN B N 1
ATOM 4841 C CA . ASN B 1 261 ? 8.094 -16.531 -28.438 1 91.81 261 ASN B CA 1
ATOM 4842 C C . ASN B 1 261 ? 8.922 -15.594 -29.312 1 91.81 261 ASN B C 1
ATOM 4844 O O . ASN B 1 261 ? 10.109 -15.828 -29.531 1 91.81 261 ASN B O 1
ATOM 4848 N N . GLU B 1 262 ? 8.305 -14.609 -29.75 1 91.44 262 GLU B N 1
ATOM 4849 C CA . GLU B 1 262 ? 8.992 -13.641 -30.594 1 91.44 262 GLU B CA 1
ATOM 4850 C C . GLU B 1 262 ? 10.125 -12.945 -29.844 1 91.44 262 GLU B C 1
ATOM 4852 O O . GLU B 1 262 ? 11.203 -12.734 -30.391 1 91.44 262 GLU B O 1
ATOM 4857 N N . LYS B 1 263 ? 9.898 -12.641 -28.672 1 90.88 263 LYS B N 1
ATOM 4858 C CA . LYS B 1 263 ? 10.883 -11.945 -27.859 1 90.88 263 LYS B CA 1
ATOM 4859 C C . LYS B 1 263 ? 12.039 -12.875 -27.484 1 90.88 263 LYS B C 1
ATOM 4861 O O . LYS B 1 263 ? 13.156 -12.414 -27.25 1 90.88 263 LYS B O 1
ATOM 4866 N N . ASN B 1 264 ? 11.75 -14.156 -27.516 1 90.25 264 ASN B N 1
ATOM 4867 C CA . ASN B 1 264 ? 12.758 -15.133 -27.109 1 90.25 264 ASN B CA 1
ATOM 4868 C C . ASN B 1 264 ? 13.117 -16.078 -28.25 1 90.25 264 ASN B C 1
ATOM 4870 O O . ASN B 1 264 ? 13.414 -17.25 -28.031 1 90.25 264 ASN B O 1
ATOM 4874 N N . MET B 1 265 ? 13.141 -15.609 -29.406 1 87.12 265 MET B N 1
ATOM 4875 C CA . MET B 1 265 ? 13.312 -16.406 -30.625 1 87.12 265 MET B CA 1
ATOM 4876 C C . MET B 1 265 ? 14.648 -17.125 -30.609 1 87.12 265 MET B C 1
ATOM 4878 O O . MET B 1 265 ? 14.766 -18.234 -31.141 1 87.12 265 MET B O 1
ATOM 4882 N N . ASP B 1 266 ? 15.602 -16.594 -30.031 1 88.69 266 ASP B N 1
ATOM 4883 C CA . ASP B 1 266 ? 16.953 -17.141 -30.016 1 88.69 266 ASP B CA 1
ATOM 4884 C C . ASP B 1 266 ? 17.047 -18.359 -29.125 1 88.69 266 ASP B C 1
ATOM 4886 O O . ASP B 1 266 ? 17.969 -19.172 -29.25 1 88.69 266 ASP B O 1
ATOM 4890 N N . LYS B 1 267 ? 16.031 -18.562 -28.25 1 88.38 267 LYS B N 1
ATOM 4891 C CA . LYS B 1 267 ? 16.094 -19.625 -27.266 1 88.38 267 LYS B CA 1
ATOM 4892 C C . LYS B 1 267 ? 15.094 -20.734 -27.594 1 88.38 267 LYS B C 1
ATOM 4894 O O . LYS B 1 267 ? 15.18 -21.844 -27.047 1 88.38 267 LYS B O 1
ATOM 4899 N N . ILE B 1 268 ? 14.25 -20.422 -28.406 1 84.88 268 ILE B N 1
ATOM 4900 C CA . ILE B 1 268 ? 13.148 -21.344 -28.672 1 84.88 268 ILE B CA 1
ATOM 4901 C C . ILE B 1 268 ? 13.539 -22.297 -29.797 1 84.88 268 ILE B C 1
ATOM 4903 O O . ILE B 1 268 ? 14.055 -21.875 -30.844 1 84.88 268 ILE B O 1
ATOM 4907 N N . GLN B 1 269 ? 13.336 -23.562 -29.531 1 78.56 269 GLN B N 1
ATOM 4908 C CA . GLN B 1 269 ? 13.633 -24.578 -30.547 1 78.56 269 GLN B CA 1
ATOM 4909 C C . GLN B 1 269 ? 12.398 -24.891 -31.391 1 78.56 269 GLN B C 1
ATOM 4911 O O . GLN B 1 269 ? 12.484 -25 -32.594 1 78.56 269 GLN B O 1
ATOM 4916 N N . ARG B 1 270 ? 11.289 -25.078 -30.594 1 77.69 270 ARG B N 1
ATOM 4917 C CA . ARG B 1 270 ? 10.031 -25.344 -31.281 1 77.69 270 ARG B CA 1
ATOM 4918 C C . ARG B 1 270 ? 9.102 -24.141 -31.219 1 77.69 270 ARG B C 1
ATOM 4920 O O . ARG B 1 270 ? 8.969 -23.5 -30.172 1 77.69 270 ARG B O 1
ATOM 4927 N N . GLY B 1 271 ? 8.727 -23.562 -32.219 1 84 271 GLY B N 1
ATOM 4928 C CA . GLY B 1 271 ? 7.871 -22.391 -32.281 1 84 271 GLY B CA 1
ATOM 4929 C C . GLY B 1 271 ? 6.457 -22.641 -31.797 1 84 271 GLY B C 1
ATOM 4930 O O . GLY B 1 271 ? 6.223 -23.578 -31.031 1 84 271 GLY B O 1
ATOM 4931 N N . TYR B 1 272 ? 5.613 -21.797 -32.125 1 93.56 272 TYR B N 1
ATOM 4932 C CA . TYR B 1 272 ? 4.203 -21.859 -31.766 1 93.56 272 TYR B CA 1
ATOM 4933 C C . TYR B 1 272 ? 3.516 -23.047 -32.438 1 93.56 272 TYR B C 1
ATOM 4935 O O . TYR B 1 272 ? 3.756 -23.328 -33.625 1 93.56 272 TYR B O 1
ATOM 4943 N N . HIS B 1 273 ? 2.789 -23.828 -31.672 1 95.62 273 HIS B N 1
ATOM 4944 C CA . HIS B 1 273 ? 2.041 -24.984 -32.156 1 95.62 273 HIS B CA 1
ATOM 4945 C C . HIS B 1 273 ? 0.546 -24.828 -31.906 1 95.62 273 HIS B C 1
ATOM 4947 O O . HIS B 1 273 ? 0.091 -24.953 -30.766 1 95.62 273 HIS B O 1
ATOM 4953 N N . GLU B 1 274 ? -0.221 -24.688 -32.844 1 97 274 GLU B N 1
ATOM 4954 C CA . GLU B 1 274 ? -1.633 -24.328 -32.75 1 97 274 GLU B CA 1
ATOM 4955 C C . GLU B 1 274 ? -2.441 -25.422 -32.094 1 97 274 GLU B C 1
ATOM 4957 O O . GLU B 1 274 ? -3.221 -25.156 -31.172 1 97 274 GLU B O 1
ATOM 4962 N N . THR B 1 275 ? -2.299 -26.594 -32.5 1 96.88 275 THR B N 1
ATOM 4963 C CA . THR B 1 275 ? -3.092 -27.719 -32.031 1 96.88 275 THR B CA 1
ATOM 4964 C C . THR B 1 275 ? -2.801 -27.969 -30.547 1 96.88 275 THR B C 1
ATOM 4966 O O . THR B 1 275 ? -3.723 -28.188 -29.75 1 96.88 275 THR B O 1
ATOM 4969 N N . VAL B 1 276 ? -1.534 -27.984 -30.25 1 96.56 276 VAL B N 1
ATOM 4970 C CA . VAL B 1 276 ? -1.158 -28.219 -28.859 1 96.56 276 VAL B CA 1
ATOM 4971 C C . VAL B 1 276 ? -1.75 -27.125 -27.969 1 96.56 276 VAL B C 1
ATOM 4973 O O . VAL B 1 276 ? -2.281 -27.391 -26.891 1 96.56 276 VAL B O 1
ATOM 4976 N N . THR B 1 277 ? -1.691 -25.891 -28.422 1 97.31 277 THR B N 1
ATOM 4977 C CA . THR B 1 277 ? -2.211 -24.75 -27.656 1 97.31 277 THR B CA 1
ATOM 4978 C C . THR B 1 277 ? -3.715 -24.891 -27.438 1 97.31 277 THR B C 1
ATOM 4980 O O . THR B 1 277 ? -4.191 -24.797 -26.312 1 97.31 277 THR B O 1
ATOM 4983 N N . ILE B 1 278 ? -4.41 -25.156 -28.484 1 96.94 278 ILE B N 1
ATOM 4984 C CA . ILE B 1 278 ? -5.863 -25.266 -28.406 1 96.94 278 ILE B CA 1
ATOM 4985 C C . ILE B 1 278 ? -6.242 -26.469 -27.531 1 96.94 278 ILE B C 1
ATOM 4987 O O . ILE B 1 278 ? -7.203 -26.422 -26.766 1 96.94 278 ILE B O 1
ATOM 4991 N N . PHE B 1 279 ? -5.5 -27.531 -27.719 1 97 279 PHE B N 1
ATOM 4992 C CA . PHE B 1 279 ? -5.711 -28.734 -26.938 1 97 279 PHE B CA 1
ATOM 4993 C C . PHE B 1 279 ? -5.691 -28.422 -25.438 1 97 279 PHE B C 1
ATOM 4995 O O . PHE B 1 279 ? -6.637 -28.75 -24.719 1 97 279 PHE B O 1
ATOM 5002 N N . TYR B 1 280 ? -4.688 -27.797 -24.969 1 97.19 280 TYR B N 1
ATOM 5003 C CA . TYR B 1 280 ? -4.559 -27.516 -23.531 1 97.19 280 TYR B CA 1
ATOM 5004 C C . TYR B 1 280 ? -5.578 -26.484 -23.094 1 97.19 280 TYR B C 1
ATOM 5006 O O . TYR B 1 280 ? -6.035 -26.516 -21.938 1 97.19 280 TYR B O 1
ATOM 5014 N N . ILE B 1 281 ? -5.945 -25.516 -23.938 1 97.31 281 ILE B N 1
ATOM 5015 C CA . ILE B 1 281 ? -7.004 -24.562 -23.609 1 97.31 281 ILE B CA 1
ATOM 5016 C C . ILE B 1 281 ? -8.289 -25.312 -23.297 1 97.31 281 ILE B C 1
ATOM 5018 O O . ILE B 1 281 ? -8.953 -25.031 -22.297 1 97.31 281 ILE B O 1
ATOM 5022 N N . HIS B 1 282 ? -8.594 -26.312 -24.094 1 96.56 282 HIS B N 1
ATOM 5023 C CA . HIS B 1 282 ? -9.789 -27.125 -23.891 1 96.56 282 HIS B CA 1
ATOM 5024 C C . HIS B 1 282 ? -9.719 -27.875 -22.562 1 96.56 282 HIS B C 1
ATOM 5026 O O . HIS B 1 282 ? -10.695 -27.938 -21.812 1 96.56 282 HIS B O 1
ATOM 5032 N N . LEU B 1 283 ? -8.617 -28.422 -22.359 1 96.81 283 LEU B N 1
ATOM 5033 C CA . LEU B 1 283 ? -8.477 -29.25 -21.172 1 96.81 283 LEU B CA 1
ATOM 5034 C C . LEU B 1 283 ? -8.531 -28.391 -19.906 1 96.81 283 LEU B C 1
ATOM 5036 O O . LEU B 1 283 ? -9.172 -28.781 -18.922 1 96.81 283 LEU B O 1
ATOM 5040 N N . VAL B 1 284 ? -7.805 -27.297 -19.922 1 96.75 284 VAL B N 1
ATOM 5041 C CA . VAL B 1 284 ? -7.793 -26.406 -18.766 1 96.75 284 VAL B CA 1
ATOM 5042 C C . VAL B 1 284 ? -9.195 -25.859 -18.516 1 96.75 284 VAL B C 1
ATOM 5044 O O . VAL B 1 284 ? -9.664 -25.812 -17.375 1 96.75 284 VAL B O 1
ATOM 5047 N N . ALA B 1 285 ? -9.891 -25.469 -19.562 1 95.75 285 ALA B N 1
ATOM 5048 C CA . ALA B 1 285 ? -11.258 -24.969 -19.422 1 95.75 285 ALA B CA 1
ATOM 5049 C C . ALA B 1 285 ? -12.172 -26.016 -18.812 1 95.75 285 ALA B C 1
ATOM 5051 O O . ALA B 1 285 ? -12.977 -25.703 -17.922 1 95.75 285 ALA B O 1
ATOM 5052 N N . ASP B 1 286 ? -12.078 -27.188 -19.312 1 95.25 286 ASP B N 1
ATOM 5053 C CA . ASP B 1 286 ? -12.883 -28.281 -18.797 1 95.25 286 ASP B CA 1
ATOM 5054 C C . ASP B 1 286 ? -12.586 -28.531 -17.312 1 95.25 286 ASP B C 1
ATOM 5056 O O . ASP B 1 286 ? -13.5 -28.75 -16.516 1 95.25 286 ASP B O 1
ATOM 5060 N N . ALA B 1 287 ? -11.328 -28.562 -17 1 94.56 287 ALA B N 1
ATOM 5061 C CA . ALA B 1 287 ? -10.906 -28.766 -15.609 1 94.56 287 ALA B CA 1
ATOM 5062 C C . ALA B 1 287 ? -11.461 -27.672 -14.695 1 94.56 287 ALA B C 1
ATOM 5064 O O . ALA B 1 287 ? -11.883 -27.953 -13.57 1 94.56 287 ALA B O 1
ATOM 5065 N N . ILE B 1 288 ? -11.422 -26.438 -15.156 1 93.25 288 ILE B N 1
ATOM 5066 C CA . ILE B 1 288 ? -11.953 -25.312 -14.391 1 93.25 288 ILE B CA 1
ATOM 5067 C C . ILE B 1 288 ? -13.445 -25.516 -14.148 1 93.25 288 ILE B C 1
ATOM 5069 O O . ILE B 1 288 ? -13.93 -25.312 -13.031 1 93.25 288 ILE B O 1
ATOM 5073 N N . ARG B 1 289 ? -14.18 -25.844 -15.141 1 90.38 289 ARG B N 1
ATOM 5074 C CA . ARG B 1 289 ? -15.617 -26.094 -15.023 1 90.38 289 ARG B CA 1
ATOM 5075 C C . ARG B 1 289 ? -15.906 -27.156 -13.977 1 90.38 289 ARG B C 1
ATOM 5077 O O . ARG B 1 289 ? -16.828 -27.016 -13.172 1 90.38 289 ARG B O 1
ATOM 5084 N N . LYS B 1 290 ? -15.156 -28.125 -13.953 1 88.38 290 LYS B N 1
ATOM 5085 C CA . LYS B 1 290 ? -15.336 -29.234 -13.016 1 88.38 290 LYS B CA 1
ATOM 5086 C C . LYS B 1 290 ? -15.039 -28.781 -11.578 1 88.38 290 LYS B C 1
ATOM 5088 O O . LYS B 1 290 ? -15.719 -29.219 -10.641 1 88.38 290 LYS B O 1
ATOM 5093 N N . CYS B 1 291 ? -13.984 -27.906 -11.43 1 84.44 291 CYS B N 1
ATOM 5094 C CA . CYS B 1 291 ? -13.555 -27.453 -10.109 1 84.44 291 CYS B CA 1
ATOM 5095 C C . CYS B 1 291 ? -14.492 -26.391 -9.562 1 84.44 291 CYS B C 1
ATOM 5097 O O . CYS B 1 291 ? -14.758 -26.344 -8.359 1 84.44 291 CYS B O 1
ATOM 5099 N N . ASN B 1 292 ? -14.773 -25.281 -10.344 1 73.12 292 ASN B N 1
ATOM 5100 C CA . ASN B 1 292 ? -15.617 -24.172 -9.914 1 73.12 292 ASN B CA 1
ATOM 5101 C C . ASN B 1 292 ? -16.922 -24.656 -9.289 1 73.12 292 ASN B C 1
ATOM 5103 O O . ASN B 1 292 ? -17.484 -24.016 -8.406 1 73.12 292 ASN B O 1
ATOM 5107 N N . GLN B 1 293 ? -17.297 -25.656 -9.789 1 59.75 293 GLN B N 1
ATOM 5108 C CA . GLN B 1 293 ? -18.469 -26.266 -9.188 1 59.75 293 GLN B CA 1
ATOM 5109 C C . GLN B 1 293 ? -18.203 -26.656 -7.734 1 59.75 293 GLN B C 1
ATOM 5111 O O . GLN B 1 293 ? -19.109 -26.594 -6.898 1 59.75 293 GLN B O 1
ATOM 5116 N N . CYS B 1 294 ? -16.938 -26.641 -7.473 1 53.62 294 CYS B N 1
ATOM 5117 C CA . CYS B 1 294 ? -16.609 -27.172 -6.156 1 53.62 294 CYS B CA 1
ATOM 5118 C C . CYS B 1 294 ? -15.961 -26.109 -5.281 1 53.62 294 CYS B C 1
ATOM 5120 O O . CYS B 1 294 ? -16.234 -26.031 -4.082 1 53.62 294 CYS B O 1
ATOM 5122 N N . GLN B 1 295 ? -15.109 -25.359 -5.805 1 65.88 295 GLN B N 1
ATOM 5123 C CA . GLN B 1 295 ? -14.359 -24.422 -4.977 1 65.88 295 GLN B CA 1
ATOM 5124 C C . GLN B 1 295 ? -14.039 -23.141 -5.746 1 65.88 295 GLN B C 1
ATOM 5126 O O . GLN B 1 295 ? -12.984 -23.031 -6.367 1 65.88 295 GLN B O 1
ATOM 5131 N N . PRO B 1 296 ? -14.852 -22.141 -5.613 1 62.72 296 PRO B N 1
ATOM 5132 C CA . PRO B 1 296 ? -14.633 -20.906 -6.395 1 62.72 296 PRO B CA 1
ATOM 5133 C C . PRO B 1 296 ? -13.383 -20.156 -5.961 1 62.72 296 PRO B C 1
ATOM 5135 O O . PRO B 1 296 ? -12.797 -19.406 -6.758 1 62.72 296 PRO B O 1
ATOM 5138 N N . GLU B 1 297 ? -12.844 -20.375 -4.848 1 69.44 297 GLU B N 1
ATOM 5139 C CA . GLU B 1 297 ? -11.711 -19.609 -4.34 1 69.44 297 GLU B CA 1
ATOM 5140 C C . GLU B 1 297 ? -10.438 -20.438 -4.336 1 69.44 297 GLU B C 1
ATOM 5142 O O . GLU B 1 297 ? -9.539 -20.203 -3.527 1 69.44 297 GLU B O 1
ATOM 5147 N N . MET B 1 298 ? -10.375 -21.25 -5.32 1 80.12 298 MET B N 1
ATOM 5148 C CA . MET B 1 298 ? -9.234 -22.156 -5.355 1 80.12 298 MET B CA 1
ATOM 5149 C C . MET B 1 298 ? -8 -21.469 -5.922 1 80.12 298 MET B C 1
ATOM 5151 O O . MET B 1 298 ? -8.109 -20.656 -6.836 1 80.12 298 MET B O 1
ATOM 5155 N N . THR B 1 299 ? -6.809 -21.875 -5.336 1 84.5 299 THR B N 1
ATOM 5156 C CA . THR B 1 299 ? -5.539 -21.391 -5.871 1 84.5 299 THR B CA 1
ATOM 5157 C C . THR B 1 299 ? -5.105 -22.234 -7.07 1 84.5 299 THR B C 1
ATOM 5159 O O . THR B 1 299 ? -5.637 -23.328 -7.293 1 84.5 299 THR B O 1
ATOM 5162 N N . PHE B 1 300 ? -4.246 -21.797 -7.883 1 90.56 300 PHE B N 1
ATOM 5163 C CA . PHE B 1 300 ? -3.727 -22.547 -9.016 1 90.56 300 PHE B CA 1
ATOM 5164 C C . PHE B 1 300 ? -3.072 -23.844 -8.547 1 90.56 300 PHE B C 1
ATOM 5166 O O . PHE B 1 300 ? -3.209 -24.891 -9.188 1 90.56 300 PHE B O 1
ATOM 5173 N N . GLU B 1 301 ? -2.324 -23.75 -7.434 1 87.69 301 GLU B N 1
ATOM 5174 C CA . GLU B 1 301 ? -1.667 -24.938 -6.898 1 87.69 301 GLU B CA 1
ATOM 5175 C C . GLU B 1 301 ? -2.686 -26.016 -6.52 1 87.69 301 GLU B C 1
ATOM 5177 O O . GLU B 1 301 ? -2.482 -27.188 -6.805 1 87.69 301 GLU B O 1
ATOM 5182 N N . GLU B 1 302 ? -3.699 -25.578 -5.914 1 86.94 302 GLU B N 1
ATOM 5183 C CA . GLU B 1 302 ? -4.773 -26.516 -5.574 1 86.94 302 GLU B CA 1
ATOM 5184 C C . GLU B 1 302 ? -5.426 -27.078 -6.832 1 86.94 302 GLU B C 1
ATOM 5186 O O . GLU B 1 302 ? -5.738 -28.266 -6.891 1 86.94 302 GLU B O 1
ATOM 5191 N N . PHE B 1 303 ? -5.668 -26.234 -7.781 1 91.31 303 PHE B N 1
ATOM 5192 C CA . PHE B 1 303 ? -6.23 -26.641 -9.07 1 91.31 303 PHE B CA 1
ATOM 5193 C C . PHE B 1 303 ? -5.379 -27.719 -9.719 1 91.31 303 PHE B C 1
ATOM 5195 O O . PHE B 1 303 ? -5.902 -28.75 -10.156 1 91.31 303 PHE B O 1
ATOM 5202 N N . LEU B 1 304 ? -4.086 -27.531 -9.719 1 91.81 304 LEU B N 1
ATOM 5203 C CA . LEU B 1 304 ? -3.182 -28.5 -10.344 1 91.81 304 LEU B CA 1
ATOM 5204 C C . LEU B 1 304 ? -3.162 -29.812 -9.57 1 91.81 304 LEU B C 1
ATOM 5206 O O . LEU B 1 304 ? -3.008 -30.875 -10.164 1 91.81 304 LEU B O 1
ATOM 5210 N N . GLU B 1 305 ? -3.234 -29.656 -8.273 1 90.06 305 GLU B N 1
ATOM 5211 C CA . GLU B 1 305 ? -3.277 -30.875 -7.453 1 90.06 305 GLU B CA 1
ATOM 5212 C C . GLU B 1 305 ? -4.52 -31.703 -7.762 1 90.06 305 GLU B C 1
ATOM 5214 O O . GLU B 1 305 ? -4.449 -32.938 -7.844 1 90.06 305 GLU B O 1
ATOM 5219 N N . MET B 1 306 ? -5.617 -31.062 -7.895 1 91.19 306 MET B N 1
ATOM 5220 C CA . MET B 1 306 ? -6.883 -31.734 -8.188 1 91.19 306 MET B CA 1
ATOM 5221 C C . MET B 1 306 ? -6.891 -32.281 -9.609 1 91.19 306 MET B C 1
ATOM 5223 O O . MET B 1 306 ? -7.52 -33.281 -9.883 1 91.19 306 MET B O 1
ATOM 5227 N N . GLN B 1 307 ? -6.254 -31.516 -10.453 1 93.81 307 GLN B N 1
ATOM 5228 C CA . GLN B 1 307 ? -6.168 -31.906 -11.859 1 93.81 307 GLN B CA 1
ATOM 5229 C C . GLN B 1 307 ? -4.73 -32.25 -12.25 1 93.81 307 GLN B C 1
ATOM 5231 O O . GLN B 1 307 ? -4.195 -31.672 -13.211 1 93.81 307 GLN B O 1
ATOM 5236 N N . SER B 1 308 ? -4.18 -33.188 -11.641 1 94.06 308 SER B N 1
ATOM 5237 C CA . SER B 1 308 ? -2.752 -33.469 -11.719 1 94.06 308 SER B CA 1
ATOM 5238 C C . SER B 1 308 ? -2.371 -34 -13.109 1 94.06 308 SER B C 1
ATOM 5240 O O . SER B 1 308 ? -1.216 -33.875 -13.523 1 94.06 308 SER B O 1
ATOM 5242 N N . GLN B 1 309 ? -3.299 -34.562 -13.844 1 94.12 309 GLN B N 1
ATOM 5243 C CA . GLN B 1 309 ? -3.018 -35.094 -15.18 1 94.12 309 GLN B CA 1
ATOM 5244 C C . GLN B 1 309 ? -2.533 -33.969 -16.109 1 94.12 309 GLN B C 1
ATOM 5246 O O . GLN B 1 309 ? -1.814 -34.219 -17.062 1 94.12 309 GLN B O 1
ATOM 5251 N N . LEU B 1 310 ? -2.928 -32.781 -15.805 1 96.06 310 LEU B N 1
ATOM 5252 C CA . LEU B 1 310 ? -2.562 -31.641 -16.656 1 96.06 310 LEU B CA 1
ATOM 5253 C C . LEU B 1 310 ? -1.059 -31.391 -16.609 1 96.06 310 LEU B C 1
ATOM 5255 O O . LEU B 1 310 ? -0.498 -30.781 -17.516 1 96.06 310 LEU B O 1
ATOM 5259 N N . SER B 1 311 ? -0.447 -31.781 -15.57 1 94.81 311 SER B N 1
ATOM 5260 C CA . SER B 1 311 ? 0.977 -31.531 -15.383 1 94.81 311 SER B CA 1
ATOM 5261 C C . SER B 1 311 ? 1.824 -32.469 -16.234 1 94.81 311 SER B C 1
ATOM 5263 O O . SER B 1 311 ? 3.018 -32.25 -16.422 1 94.81 311 SER B O 1
ATOM 5265 N N . ASP B 1 312 ? 1.176 -33.531 -16.703 1 94.38 312 ASP B N 1
ATOM 5266 C CA . ASP B 1 312 ? 1.879 -34.469 -17.547 1 94.38 312 ASP B CA 1
ATOM 5267 C C . ASP B 1 312 ? 2.004 -33.969 -18.984 1 94.38 312 ASP B C 1
ATOM 5269 O O . ASP B 1 312 ? 1.014 -33.906 -19.719 1 94.38 312 ASP B O 1
ATOM 5273 N N . ARG B 1 313 ? 3.174 -33.719 -19.406 1 91.69 313 ARG B N 1
ATOM 5274 C CA . ARG B 1 313 ? 3.43 -33.188 -20.734 1 91.69 313 ARG B CA 1
ATOM 5275 C C . ARG B 1 313 ? 3.074 -34.219 -21.812 1 91.69 313 ARG B C 1
ATOM 5277 O O . ARG B 1 313 ? 2.893 -33.844 -22.984 1 91.69 313 ARG B O 1
ATOM 5284 N N . ARG B 1 314 ? 2.998 -35.438 -21.484 1 93.69 314 ARG B N 1
ATOM 5285 C CA . ARG B 1 314 ? 2.711 -36.5 -22.453 1 93.69 314 ARG B CA 1
ATOM 5286 C C . ARG B 1 314 ? 1.21 -36.719 -22.578 1 93.69 314 ARG B C 1
ATOM 5288 O O . ARG B 1 314 ? 0.773 -37.594 -23.328 1 93.69 314 ARG B O 1
ATOM 5295 N N . LEU B 1 315 ? 0.542 -35.906 -21.875 1 95.38 315 LEU B N 1
ATOM 5296 C CA . LEU B 1 315 ? -0.91 -36.031 -21.891 1 95.38 315 LEU B CA 1
ATOM 5297 C C . LEU B 1 315 ? -1.438 -35.938 -23.328 1 95.38 315 LEU B C 1
ATOM 5299 O O . LEU B 1 315 ? -2.404 -36.625 -23.672 1 95.38 315 LEU B O 1
ATOM 5303 N N . VAL B 1 316 ? -0.844 -35.125 -24.125 1 95.19 316 VAL B N 1
ATOM 5304 C CA . VAL B 1 316 ? -1.258 -34.906 -25.5 1 95.19 316 VAL B CA 1
ATOM 5305 C C . VAL B 1 316 ? -1.207 -36.219 -26.281 1 95.19 316 VAL B C 1
ATOM 5307 O O . VAL B 1 316 ? -2.031 -36.469 -27.156 1 95.19 316 VAL B O 1
ATOM 5310 N N . ASN B 1 317 ? -0.326 -37.062 -25.938 1 95.44 317 ASN B N 1
ATOM 5311 C CA . ASN B 1 317 ? -0.134 -38.312 -26.641 1 95.44 317 ASN B CA 1
ATOM 5312 C C . ASN B 1 317 ? -1.29 -39.281 -26.375 1 95.44 317 ASN B C 1
ATOM 5314 O O . ASN B 1 317 ? -1.452 -40.281 -27.094 1 95.44 317 ASN B O 1
ATOM 5318 N N . GLN B 1 318 ? -1.969 -39.031 -25.391 1 96 318 GLN B N 1
ATOM 5319 C CA . GLN B 1 318 ? -3.158 -39.812 -25.141 1 96 318 GLN B CA 1
ATOM 5320 C C . GLN B 1 318 ? -4.285 -39.469 -26.094 1 96 318 GLN B C 1
ATOM 5322 O O . GLN B 1 318 ? -5.199 -40.25 -26.328 1 96 318 GLN B O 1
ATOM 5327 N N . TYR B 1 319 ? -4.18 -38.281 -26.656 1 96.81 319 TYR B N 1
ATOM 5328 C CA . TYR B 1 319 ? -5.258 -37.781 -27.5 1 96.81 319 TYR B CA 1
ATOM 5329 C C . TYR B 1 319 ? -4.844 -37.781 -28.969 1 96.81 319 TYR B C 1
ATOM 5331 O O . TYR B 1 319 ? -5.695 -37.844 -29.859 1 96.81 319 TYR B O 1
ATOM 5339 N N . TYR B 1 320 ? -3.576 -37.719 -29.172 1 97.12 320 TYR B N 1
ATOM 5340 C CA . TYR B 1 320 ? -3.062 -37.625 -30.531 1 97.12 320 TYR B CA 1
ATOM 5341 C C . TYR B 1 320 ? -2.016 -38.688 -30.812 1 97.12 320 TYR B C 1
ATOM 5343 O O . TYR B 1 320 ? -1.181 -39 -29.953 1 97.12 320 TYR B O 1
ATOM 5351 N N . SER B 1 321 ? -2.037 -39.219 -32.062 1 97.06 321 SER B N 1
ATOM 5352 C CA . SER B 1 321 ? -0.922 -40.062 -32.531 1 97.06 321 SER B CA 1
ATOM 5353 C C . SER B 1 321 ? 0.299 -39.188 -32.844 1 97.06 321 SER B C 1
ATOM 5355 O O . SER B 1 321 ? 0.169 -38 -33.125 1 97.06 321 SER B O 1
ATOM 5357 N N . PRO B 1 322 ? 1.509 -39.75 -32.719 1 96.06 322 PRO B N 1
ATOM 5358 C CA . PRO B 1 322 ? 2.717 -39 -33.062 1 96.06 322 PRO B CA 1
ATOM 5359 C C . PRO B 1 322 ? 2.688 -38.469 -34.5 1 96.06 322 PRO B C 1
ATOM 5361 O O . PRO B 1 322 ? 3.205 -37.375 -34.781 1 96.06 322 PRO B O 1
ATOM 5364 N N . GLU B 1 323 ? 2.111 -39.25 -35.375 1 96 323 GLU B N 1
ATOM 5365 C CA . GLU B 1 323 ? 2.016 -38.844 -36.75 1 96 323 GLU B CA 1
ATOM 5366 C C . GLU B 1 323 ? 1.169 -37.562 -36.906 1 96 323 GLU B C 1
ATOM 5368 O O . GLU B 1 323 ? 1.517 -36.656 -37.688 1 96 323 GLU B O 1
ATOM 5373 N N . THR B 1 324 ? 0.087 -37.531 -36.188 1 96.38 324 THR B N 1
ATOM 5374 C CA . THR B 1 324 ? -0.837 -36.406 -36.312 1 96.38 324 THR B CA 1
ATOM 5375 C C . THR B 1 324 ? -0.254 -35.188 -35.625 1 96.38 324 THR B C 1
ATOM 5377 O O . THR B 1 324 ? -0.175 -34.125 -36.25 1 96.38 324 THR B O 1
ATOM 5380 N N . ILE B 1 325 ? 0.216 -35.25 -34.406 1 95.81 325 ILE B N 1
ATOM 5381 C CA . ILE B 1 325 ? 0.572 -34.094 -33.625 1 95.81 325 ILE B CA 1
ATOM 5382 C C . ILE B 1 325 ? 1.88 -33.5 -34.125 1 95.81 325 ILE B C 1
ATOM 5384 O O . ILE B 1 325 ? 2.115 -32.281 -34 1 95.81 325 ILE B O 1
ATOM 5388 N N . ASN B 1 326 ? 2.74 -34.281 -34.812 1 94.75 326 ASN B N 1
ATOM 5389 C CA . ASN B 1 326 ? 4.027 -33.781 -35.281 1 94.75 326 ASN B CA 1
ATOM 5390 C C . ASN B 1 326 ? 3.938 -33.312 -36.75 1 94.75 326 ASN B C 1
ATOM 5392 O O . ASN B 1 326 ? 4.941 -32.906 -37.312 1 94.75 326 ASN B O 1
ATOM 5396 N N . SER B 1 327 ? 2.787 -33.344 -37.25 1 94.94 327 SER B N 1
ATOM 5397 C CA . SER B 1 327 ? 2.6 -32.875 -38.625 1 94.94 327 SER B CA 1
ATOM 5398 C C . SER B 1 327 ? 2.68 -31.359 -38.719 1 94.94 327 SER B C 1
ATOM 5400 O O . SER B 1 327 ? 2.42 -30.656 -37.75 1 94.94 327 SER B O 1
ATOM 5402 N N . TRP B 1 328 ? 3.074 -30.891 -39.844 1 93.69 328 TRP B N 1
ATOM 5403 C CA . TRP B 1 328 ? 3.105 -29.453 -40.094 1 93.69 328 TRP B CA 1
ATOM 5404 C C . TRP B 1 328 ? 1.711 -28.844 -40 1 93.69 328 TRP B C 1
ATOM 5406 O O . TRP B 1 328 ? 1.551 -27.734 -39.5 1 93.69 328 TRP B O 1
ATOM 5416 N N . GLU B 1 329 ? 0.715 -29.531 -40.438 1 94.69 329 GLU B N 1
ATOM 5417 C CA . GLU B 1 329 ? -0.666 -29.062 -40.375 1 94.69 329 GLU B CA 1
ATOM 5418 C C . GLU B 1 329 ? -1.104 -28.797 -38.938 1 94.69 329 GLU B C 1
ATOM 5420 O O . GLU B 1 329 ? -1.771 -27.797 -38.656 1 94.69 329 GLU B O 1
ATOM 5425 N N . ALA B 1 330 ? -0.733 -29.688 -38.094 1 95.31 330 ALA B N 1
ATOM 5426 C CA . ALA B 1 330 ? -1.128 -29.562 -36.688 1 95.31 330 ALA B CA 1
ATOM 5427 C C . ALA B 1 330 ? -0.48 -28.344 -36.062 1 95.31 330 ALA B C 1
ATOM 5429 O O . ALA B 1 330 ? -1.059 -27.734 -35.156 1 95.31 330 ALA B O 1
ATOM 5430 N N . SER B 1 331 ? 0.759 -28.047 -36.469 1 94.94 331 SER B N 1
ATOM 5431 C CA . SER B 1 331 ? 1.452 -26.891 -35.906 1 94.94 331 SER B CA 1
ATOM 5432 C C . SER B 1 331 ? 0.831 -25.578 -36.406 1 94.94 331 SER B C 1
ATOM 5434 O O . SER B 1 331 ? 0.785 -24.594 -35.688 1 94.94 331 SER B O 1
ATOM 5436 N N . ALA B 1 332 ? 0.28 -25.578 -37.625 1 94.69 332 ALA B N 1
ATOM 5437 C CA . ALA B 1 332 ? -0.208 -24.375 -38.281 1 94.69 332 ALA B CA 1
ATOM 5438 C C . ALA B 1 332 ? -1.686 -24.141 -37.969 1 94.69 332 ALA B C 1
ATOM 5440 O O . ALA B 1 332 ? -2.137 -22.984 -37.875 1 94.69 332 ALA B O 1
ATOM 5441 N N . SER B 1 333 ? -2.449 -25.234 -37.875 1 96.38 333 SER B N 1
ATOM 5442 C CA . SER B 1 333 ? -3.887 -25.156 -37.625 1 96.38 333 SER B CA 1
ATOM 5443 C C . SER B 1 333 ? -4.348 -26.266 -36.688 1 96.38 333 SER B C 1
ATOM 5445 O O . SER B 1 333 ? -3.707 -27.312 -36.594 1 96.38 333 SER B O 1
ATOM 5447 N N . PHE B 1 334 ? -5.438 -25.984 -36.094 1 96.69 334 PHE B N 1
ATOM 5448 C CA . PHE B 1 334 ? -5.957 -26.953 -35.156 1 96.69 334 PHE B CA 1
ATOM 5449 C C . PHE B 1 334 ? -6.473 -28.188 -35.844 1 96.69 334 PHE B C 1
ATOM 5451 O O . PHE B 1 334 ? -7.285 -28.094 -36.781 1 96.69 334 PHE B O 1
ATOM 5458 N N . ILE B 1 335 ? -6.062 -29.328 -35.406 1 96.88 335 ILE B N 1
ATOM 5459 C CA . ILE B 1 335 ? -6.559 -30.625 -35.844 1 96.88 335 ILE B CA 1
ATOM 5460 C C . ILE B 1 335 ? -7.184 -31.359 -34.656 1 96.88 335 ILE B C 1
ATOM 5462 O O . ILE B 1 335 ? -6.57 -31.484 -33.594 1 96.88 335 ILE B O 1
ATOM 5466 N N . PRO B 1 336 ? -8.414 -31.828 -34.844 1 95.81 336 PRO B N 1
ATOM 5467 C CA . PRO B 1 336 ? -9.016 -32.594 -33.75 1 95.81 336 PRO B CA 1
ATOM 5468 C C . PRO B 1 336 ? -8.234 -33.875 -33.406 1 95.81 336 PRO B C 1
ATOM 5470 O O . PRO B 1 336 ? -7.555 -34.406 -34.281 1 95.81 336 PRO B O 1
ATOM 5473 N N . PRO B 1 337 ? -8.328 -34.281 -32.188 1 96.56 337 PRO B N 1
ATOM 5474 C CA . PRO B 1 337 ? -7.602 -35.469 -31.797 1 96.56 337 PRO B CA 1
ATOM 5475 C C . PRO B 1 337 ? -8.07 -36.719 -32.562 1 96.56 337 PRO B C 1
ATOM 5477 O O . PRO B 1 337 ? -9.25 -36.844 -32.875 1 96.56 337 PRO B O 1
ATOM 5480 N N . ASP B 1 338 ? -7.125 -37.688 -32.75 1 96.31 338 ASP B N 1
ATOM 5481 C CA . ASP B 1 338 ? -7.441 -38.875 -33.531 1 96.31 338 ASP B CA 1
ATOM 5482 C C . ASP B 1 338 ? -7.531 -40.094 -32.594 1 96.31 338 ASP B C 1
ATOM 5484 O O . ASP B 1 338 ? -7.891 -41.188 -33.062 1 96.31 338 ASP B O 1
ATOM 5488 N N . ARG B 1 339 ? -7.18 -39.969 -31.328 1 95.75 339 ARG B N 1
ATOM 5489 C CA . ARG B 1 339 ? -7.195 -41.125 -30.422 1 95.75 339 ARG B CA 1
ATOM 5490 C C . ARG B 1 339 ? -8.383 -41.062 -29.469 1 95.75 339 ARG B C 1
ATOM 5492 O O . ARG B 1 339 ? -9.062 -42.062 -29.234 1 95.75 339 ARG B O 1
ATOM 5499 N N . LYS B 1 340 ? -8.547 -39.938 -28.797 1 93.44 340 LYS B N 1
ATOM 5500 C CA . LYS B 1 340 ? -9.578 -39.688 -27.797 1 93.44 340 LYS B CA 1
ATOM 5501 C C . LYS B 1 340 ? -10.227 -38.344 -28 1 93.44 340 LYS B C 1
ATOM 5503 O O . LYS B 1 340 ? -9.539 -37.344 -28.266 1 93.44 340 LYS B O 1
ATOM 5508 N N . PRO B 1 341 ? -11.516 -38.281 -27.922 1 92.75 341 PRO B N 1
ATOM 5509 C CA . PRO B 1 341 ? -12.156 -36.969 -28.094 1 92.75 341 PRO B CA 1
ATOM 5510 C C . PRO B 1 341 ? -11.875 -36.031 -26.938 1 92.75 341 PRO B C 1
ATOM 5512 O O . PRO B 1 341 ? -11.648 -36.469 -25.812 1 92.75 341 PRO B O 1
ATOM 5515 N N . LEU B 1 342 ? -11.906 -34.719 -27.219 1 92.31 342 LEU B N 1
ATOM 5516 C CA . LEU B 1 342 ? -11.766 -33.688 -26.172 1 92.31 342 LEU B CA 1
ATOM 5517 C C . LEU B 1 342 ? -12.992 -33.656 -25.281 1 92.31 342 LEU B C 1
ATOM 5519 O O . LEU B 1 342 ? -14.102 -34 -25.719 1 92.31 342 LEU B O 1
ATOM 5523 N N . PRO B 1 343 ? -12.75 -33.312 -24.078 1 84.69 343 PRO B N 1
ATOM 5524 C CA . PRO B 1 343 ? -13.922 -33.188 -23.203 1 84.69 343 PRO B CA 1
ATOM 5525 C C . PRO B 1 343 ? -14.883 -32.094 -23.672 1 84.69 343 PRO B C 1
ATOM 5527 O O . PRO B 1 343 ? -14.461 -31.094 -24.266 1 84.69 343 PRO B O 1
ATOM 5530 N N . LYS B 1 344 ? -16.266 -32.281 -23.5 1 72.69 344 LYS B N 1
ATOM 5531 C CA . LYS B 1 344 ? -17.312 -31.344 -23.938 1 72.69 344 LYS B CA 1
ATOM 5532 C C . LYS B 1 344 ? -17.469 -30.188 -22.953 1 72.69 344 LYS B C 1
ATOM 5534 O O . LYS B 1 344 ? -17.281 -30.375 -21.75 1 72.69 344 LYS B O 1
#

InterPro domains:
  IPR002563 Flavin reductase like domain [PF01613] (62-209)
  IPR002563 Flavin reductase like domain [SM00903] (62-208)
  IPR012349 FMN-binding split barrel [G3DSA:2.30.110.10] (34-219)
  IPR050268 NADH-dependent flavin reductase [PTHR30466] (48-220)

Radius of gyration: 35.16 Å; Cα contacts (8 Å, |Δi|>4): 1092; chains: 2; bounding box: 99×97×104 Å

Nearest PDB structures (foldseek):
  4hx6-assembly4_H  TM=9.208E-01  e=1.326E-16  Streptomyces globisporus
  4hx6-assembly1_B  TM=9.350E-01  e=9.372E-16  Streptomyces globisporus
  4xj2-assembly1_A  TM=8.991E-01  e=1.869E-15  Paracoccus denitrificans PD1222
  1wgb-assembly1_A  TM=9.072E-01  e=4.690E-15  Thermus thermophilus
  5zc2-assembly1_A  TM=5.463E-01  e=2.644E-16  Acinetobacter baumannii

Foldseek 3Di:
DDDDCPDDDDPDPPPDDDDDDDDPPDPPPPDPPPPDPPPPCVVPPVCPDPVNVVVVVVLLVVLQDKFFWKWKWDDDPVDTAIAIFRQKDFDDVVQTKIKGKAFPPDPVVVVCVVGQKIKIFFAFQLVLQLNLLRHDHDDPPDDSCVVFDWDADPSRITYGPPTQKMFIFGWDDWDDDPRIIMTMTGTPDIDGDPDTHTHMNHDSDSDDPNLVSLLVCLQVLNHDPVRCDLLSLLSQLLRQCLGPNLVVSLVVSQVSQQVNCVVVVVPDDDHAFAQVSNQLSLVSRVLCVVCCVPDVNDDSVRSCVVVVCSVDPCSVVQFAPPVVCVDPCRRVYHDATDRDGGDD/DDDPDPDDDDPDDDDDDDDDDPDPPDPPPPDPPDPDPPPPPPPPPPCPDPVNVVVVVVLLVVLQDKFFWKWKWDDDPPDTAIAIFRQKDFDDVVQTKIKGKAFPPDPVVVVCVVGQKIKIFFAFQLVLQLNLLRHDHDDPPDDSCVVFDWDADPSRITYGPPTQKMFIFGWDDWDDDPRIIMTMTGTDDIDGDPDTHTHMNHDNDSADPNLVSLLVCLQVLNHDPVRCDLLSLLSQLLRLCLGPNLVVSLVVSQVSQQVNCVVVVVPDDDHAFAQVSNQLSLVSRVLCVVCCVPDVNDHSVRSCVVVVCSVDPCNVVQFAPPVVCVDPCRRVYHDATDRDGGDD

Secondary structure (DSSP, 8-state):
-------------------------------------------------HHHHHHHHHHHHHHTS-EE-EEEEEE-SS-EEEEEE--EEEEETTTTEEEEEEESS-HHHHHHHHH-EEEEEE-BTT-HHHHHHHHSPP-TT--TTTT--EEE-TTS-EEETT-SEEEEEEEEEEEEETTEEEEEEEEEEEEE-TT-PBPEE--SSS--HHHHHHHHHHHTT-S-GGG-SHHHHHHHHHHHHHHH-HHHHHHHHHHHHHHHHHHTTTT-SS---HHHHHHHHHHHHHHHHHHHTT-TT--HHHHHHHTGGGG-GGGGGGTS-HHHHTSHHHHHS----SSSPPP-/-------------------------------------------------HHHHHHHHHHHHHHTS-EE-EEEEEE-SS-EEEEEE--EEEEETTTTEEEEEEESS-HHHHHHHHH-EEEEEE-BTT-HHHHHHHHSPP-TT--TTTT--EEE-TTS-EEETT-SEEEEEEEEEEEEETTEEEEEEEEEEEEE-TT-PBPEE--SSS--HHHHHHHHHHHTT-S-GGG-SHHHHHHHHHHHHHHH-HHHHHHHHHHHHHHHHHHTTTT-SS---HHHHHHHHHHHHHHHHHHHTT-TT--HHHHHHHTGGGG-GGGGGGTS-HHHHTSHHHHHS----SSSPPP-

Organism: Saccoglossus kowalevskii (NCBI:txid10224)

pLDDT: mean 82.21, std 25.02, range [15.34, 98.75]